Protein 8V1K (pdb70)

Secondary structure (DSSP, 8-state):
-HHHHHHHHHHT--EEEEEEEEEEEETTTTEEEEEEEEEEEETTTEEEEEEEESS-EEEEE-SSEEEEEETTTTEEEEEE----TTT-HHHHTT--SSHHHHHHEEEEEETTTEEEEEESS-SSEEEEEEEE-TTS-EEEEEEEETTTEEEEEEEEEEEES----GGGGS--PPTTPEEEETT--/-HHHHHHHHHHT--EEEEEEEEEEEETTTTEEEEEEEEEEEETTTEEEEEEEESS-EEEEE-SSEEEEEETTTTEEEEEE----TTT-HHHHTT---SHHHHHHEEEEEETTTEEEEEESS-SSEEEEEEEE-TTS-EEEEEEEETTSEEEEEEEEEEEES-EE-GGGGS----TTPEEEE-S--

InterPro domains:
  IPR004564 Outer membrane lipoprotein carrier protein LolA-like [PF03548] (31-191)
  IPR004564 Outer membrane lipoprotein carrier protein LolA-like [PTHR35869] (1-201)
  IPR004564 Outer membrane lipoprotein carrier protein LolA-like [cd16325] (23-183)
  IPR018323 Outer membrane lipoprotein carrier protein LolA, Proteobacteria [MF_00240] (6-201)
  IPR018323 Outer membrane lipoprotein carrier protein LolA, Proteobacteria [TIGR00547] (1-202)
  IPR029046 Lipoprotein localisation LolA/LolB/LppX [SSF89392] (20-200)

Foldseek 3Di:
DQLVVVLVLLLPQQKKKWKKKKWKQQPVVRDTDIWIDMKIDHPQKWIWTFTDPPFTWIWTTLQAKTWTAGPVQLAIEIDGDDCPCVVPVVSVSNDNDCVVQVVFWDWDDDPQAKIKTAGPDDQFWGIKMWHAHPVSHTAWIWTATNSRMIMIMGTDPMDGPDDDDSVVRVDDRDPPGHYHYPPDD/DLLVVVLVLLLPQQKKKWKKKKWKQQVVVRDTDIWIGMKIDHPQWWIWDFTDPPFTWIWFTLQAWTWTAGVVQLAIEIDGDDCCCVVDVVSVSNDNDCVVQVVFWDWDADPQAKIKTAGPDDQFWGIKMWHAHPVSHTAWIWTAGNSRMIMIMGTDPMDGPDDDDSVVRVDDGPDPGHYHYPPDD

Sequence (370 aa):
DATSELIDKIKNIHSMTANFNQKLIDGQTNNNLNSKGNMSLKKPQYFKWITTSPNNQEIVSNGTKLWIYDGDLDQLIIKKVSNDIAQFPYLILLSKNTNNINKLFTVTAQDNNSYILKPKNDQMIDSIKIKFTPNNQLEYLEISTSLNQFTKIEFNNVKTDVDISNTSFDFKAPQNTDIIDETKFDATSELIDKIKNIHSMTANFNQKLIDGQTNNNLNSKGNMSLKKPQYFKWITTSPNNQEIVSNGTKLWIYDGDLDQLIIKKVSNDIAQFPYLILLSKNTNNINKLFTVTAQDNNSYILKPKNDQMIDSIKIKFTPNNNQLEYLLEISTSLNQFTKIEFNNVKTDVDISNTSFDFKAPQNTDIIDETKF

Organism: Francisella tularensis subsp. tularensis (strain SCHU S4 / Schu 4) (NCBI:txid177416)

B-factor: mean 38.44, std 12.24, range [15.33, 97.32]

Radius of gyration: 24.54 Å; Cα contacts (8 Å, |Δi|>4): 869; chains: 2; bounding box: 66×58×64 Å

Structure (mmCIF, N/CA/C/O backbone):
data_8V1K
#
_entry.id   8V1K
#
_cell.length_a   83.809
_cell.length_b   84.550
_cell.length_c   102.469
_cell.angle_alpha   90.00
_cell.angle_beta   90.00
_cell.angle_gamma   90.00
#
_symmetry.space_group_name_H-M   'C 2 2 21'
#
loop_
_entity.id
_entity.type
_entity.pdbx_description
1 polymer 'Outer-membrane lipoprotein carrier protein'
2 non-polymer (4S)-2-METHYL-2,4-PENTANEDIOL
3 water water
#
loop_
_atom_site.group_PDB
_atom_site.id
_atom_site.type_symbol
_atom_site.label_atom_id
_atom_site.label_alt_id
_atom_site.label_comp_id
_atom_site.label_asym_id
_atom_site.label_entity_id
_atom_site.label_seq_id
_atom_site.pdbx_PDB_ins_code
_atom_site.Cartn_x
_atom_site.Cartn_y
_atom_site.Cartn_z
_atom_site.occupancy
_atom_site.B_iso_or_equiv
_atom_site.auth_seq_id
_atom_site.auth_comp_id
_atom_site.auth_asym_id
_atom_site.auth_atom_id
_atom_site.pdbx_PDB_model_num
ATOM 1 N N . ASP A 1 24 ? 3.553 19.767 20.269 1.00 63.89 24 ASP A N 1
ATOM 2 C CA . ASP A 1 24 ? 4.108 21.090 20.020 1.00 59.12 24 ASP A CA 1
ATOM 3 C C . ASP A 1 24 ? 4.428 21.298 18.546 1.00 51.29 24 ASP A C 1
ATOM 4 O O . ASP A 1 24 ? 3.691 21.977 17.830 1.00 42.93 24 ASP A O 1
ATOM 9 N N . ALA A 1 25 ? 5.531 20.697 18.094 1.00 43.95 25 ALA A N 1
ATOM 10 C CA . ALA A 1 25 ? 5.916 20.826 16.692 1.00 38.01 25 ALA A CA 1
ATOM 11 C C . ALA A 1 25 ? 4.858 20.244 15.765 1.00 39.25 25 ALA A C 1
ATOM 12 O O . ALA A 1 25 ? 4.597 20.794 14.689 1.00 37.40 25 ALA A O 1
ATOM 14 N N . THR A 1 26 ? 4.246 19.122 16.152 1.00 34.46 26 THR A N 1
ATOM 15 C CA . THR A 1 26 ? 3.201 18.547 15.314 1.00 36.04 26 THR A CA 1
ATOM 16 C C . THR A 1 26 ? 2.024 19.506 15.175 1.00 35.72 26 THR A C 1
ATOM 17 O O . THR A 1 26 ? 1.450 19.649 14.088 1.00 36.79 26 THR A O 1
ATOM 21 N N . SER A 1 27 ? 1.643 20.159 16.273 1.00 36.17 27 SER A N 1
ATOM 22 C CA . SER A 1 27 ? 0.524 21.092 16.233 1.00 42.19 27 SER A CA 1
ATOM 23 C C . SER A 1 27 ? 0.816 22.269 15.311 1.00 37.68 27 SER A C 1
ATOM 24 O O . SER A 1 27 ? -0.045 22.665 14.516 1.00 41.67 27 SER A O 1
ATOM 27 N N . GLU A 1 28 ? 2.026 22.831 15.381 1.00 37.13 28 GLU A N 1
ATOM 28 C CA . GLU A 1 28 ? 2.337 23.939 14.482 1.00 40.89 28 GLU A CA 1
ATOM 29 C C . GLU A 1 28 ? 2.264 23.502 13.022 1.00 35.63 28 GLU A C 1
ATOM 30 O O . GLU A 1 28 ? 1.822 24.269 12.156 1.00 32.95 28 GLU A O 1
ATOM 36 N N . LEU A 1 29 ? 2.750 22.294 12.718 1.00 33.48 29 LEU A N 1
ATOM 37 C CA . LEU A 1 29 ? 2.721 21.813 11.342 1.00 32.63 29 LEU A CA 1
ATOM 38 C C . LEU A 1 29 ? 1.294 21.637 10.840 1.00 34.49 29 LEU A C 1
ATOM 39 O O . LEU A 1 29 ? 0.977 22.017 9.709 1.00 34.75 29 LEU A O 1
ATOM 44 N N . ILE A 1 30 ? 0.424 21.040 11.659 1.00 38.18 30 ILE A N 1
ATOM 45 C CA . ILE A 1 30 ? -0.931 20.743 11.207 1.00 33.70 30 ILE A CA 1
ATOM 46 C C . ILE A 1 30 ? -1.754 22.018 11.074 1.00 36.48 30 ILE A C 1
ATOM 47 O O . ILE A 1 30 ? -2.633 22.106 10.209 1.00 36.81 30 ILE A O 1
ATOM 52 N N . ASP A 1 31 ? -1.497 23.022 11.917 1.00 41.83 31 ASP A N 1
ATOM 53 C CA . ASP A 1 31 ? -2.154 24.313 11.736 1.00 38.86 31 ASP A CA 1
ATOM 54 C C . ASP A 1 31 ? -1.863 24.881 10.352 1.00 43.51 31 ASP A C 1
ATOM 55 O O . ASP A 1 31 ? -2.737 25.491 9.725 1.00 45.04 31 ASP A O 1
ATOM 60 N N . LYS A 1 32 ? -0.642 24.684 9.852 1.00 32.52 32 LYS A N 1
ATOM 61 C CA . LYS A 1 32 ? -0.324 25.158 8.510 1.00 39.88 32 LYS A CA 1
ATOM 62 C C . LYS A 1 32 ? -1.008 24.297 7.453 1.00 37.03 32 LYS A C 1
ATOM 63 O O . LYS A 1 32 ? -1.567 24.822 6.483 1.00 40.83 32 LYS A O 1
ATOM 69 N N . ILE A 1 33 ? -0.992 22.974 7.629 1.00 39.32 33 ILE A N 1
ATOM 70 C CA . ILE A 1 33 ? -1.591 22.097 6.627 1.00 33.58 33 ILE A CA 1
ATOM 71 C C . ILE A 1 33 ? -3.106 22.264 6.607 1.00 39.22 33 ILE A C 1
ATOM 72 O O . ILE A 1 33 ? -3.713 22.385 5.535 1.00 36.86 33 ILE A O 1
ATOM 77 N N . LYS A 1 34 ? -3.741 22.321 7.781 1.00 33.87 34 LYS A N 1
ATOM 78 C CA . LYS A 1 34 ? -5.199 22.351 7.796 1.00 34.76 34 LYS A CA 1
ATOM 79 C C . LYS A 1 34 ? -5.734 23.600 7.108 1.00 49.81 34 LYS A C 1
ATOM 80 O O . LYS A 1 34 ? -6.894 23.615 6.681 1.00 47.13 34 LYS A O 1
ATOM 86 N N . ASN A 1 35 ? -4.905 24.634 6.966 1.00 49.16 35 ASN A N 1
ATOM 87 C CA . ASN A 1 35 ? -5.312 25.884 6.343 1.00 49.68 35 ASN A CA 1
ATOM 88 C C . ASN A 1 35 ? -5.124 25.881 4.831 1.00 42.25 35 ASN A C 1
ATOM 89 O O . ASN A 1 35 ? -5.482 26.867 4.178 1.00 45.13 35 ASN A O 1
ATOM 94 N N . ILE A 1 36 ? -4.575 24.809 4.261 1.00 39.67 36 ILE A N 1
ATOM 95 C CA . ILE A 1 36 ? -4.495 24.651 2.803 1.00 41.13 36 ILE A CA 1
ATOM 96 C C . ILE A 1 36 ? -5.728 23.864 2.389 1.00 42.91 36 ILE A C 1
ATOM 97 O O . ILE A 1 36 ? -5.718 22.634 2.326 1.00 43.21 36 ILE A O 1
ATOM 102 N N . HIS A 1 37 ? -6.824 24.580 2.102 1.00 38.83 37 HIS A N 1
ATOM 103 C CA . HIS A 1 37 ? -8.063 23.893 1.750 1.00 39.72 37 HIS A CA 1
ATOM 104 C C . HIS A 1 37 ? -8.025 23.353 0.324 1.00 38.30 37 HIS A C 1
ATOM 105 O O . HIS A 1 37 ? -8.538 22.261 0.055 1.00 33.95 37 HIS A O 1
ATOM 112 N N . SER A 1 38 ? -7.416 24.088 -0.600 1.00 35.68 38 SER A N 1
ATOM 113 C CA . SER A 1 38 ? -7.172 23.556 -1.932 1.00 32.41 38 SER A CA 1
ATOM 114 C C . SER A 1 38 ? -5.959 24.263 -2.505 1.00 32.03 38 SER A C 1
ATOM 115 O O . SER A 1 38 ? -5.627 25.384 -2.112 1.00 31.63 38 SER A O 1
ATOM 118 N N . MET A 1 39 ? -5.322 23.616 -3.472 1.00 23.93 39 MET A N 1
ATOM 119 C CA . MET A 1 39 ? -4.078 24.139 -4.004 1.00 24.00 39 MET A CA 1
ATOM 120 C C . MET A 1 39 ? -3.806 23.539 -5.372 1.00 21.10 39 MET A C 1
ATOM 121 O O . MET A 1 39 ? -4.107 22.369 -5.610 1.00 23.81 39 MET A O 1
ATOM 126 N N . THR A 1 40 ? -3.227 24.346 -6.257 1.00 23.18 40 THR A N 1
ATOM 127 C CA . THR A 1 40 ? -2.579 23.857 -7.464 1.00 21.24 40 THR A CA 1
ATOM 128 C C . THR A 1 40 ? -1.170 24.435 -7.485 1.00 18.47 40 THR A C 1
ATOM 129 O O . THR A 1 40 ? -0.919 25.517 -6.955 1.00 20.50 40 THR A O 1
ATOM 133 N N . ALA A 1 41 ? -0.237 23.694 -8.076 1.00 20.87 41 ALA A N 1
ATOM 134 C CA . ALA A 1 41 ? 1.127 24.192 -8.165 1.00 19.93 41 ALA A CA 1
ATOM 135 C C . ALA A 1 41 ? 1.861 23.434 -9.262 1.00 19.10 41 ALA A C 1
ATOM 136 O O . ALA A 1 41 ? 1.464 22.336 -9.651 1.00 21.48 41 ALA A O 1
ATOM 138 N N . ASN A 1 42 ? 2.923 24.051 -9.766 1.00 21.14 42 ASN A N 1
ATOM 139 C CA . ASN A 1 42 ? 3.917 23.315 -10.533 1.00 22.80 42 ASN A CA 1
ATOM 140 C C . ASN A 1 42 ? 4.948 22.733 -9.578 1.00 22.97 42 ASN A C 1
ATOM 141 O O . ASN A 1 42 ? 5.179 23.263 -8.487 1.00 23.21 42 ASN A O 1
ATOM 146 N N . PHE A 1 43 ? 5.593 21.644 -10.001 1.00 19.18 43 PHE A N 1
ATOM 147 C CA . PHE A 1 43 ? 6.701 21.108 -9.222 1.00 20.24 43 PHE A CA 1
ATOM 148 C C . PHE A 1 43 ? 7.887 20.757 -10.111 1.00 23.92 43 PHE A C 1
ATOM 149 O O . PHE A 1 43 ? 7.737 20.427 -11.289 1.00 23.59 43 PHE A O 1
ATOM 157 N N . ASN A 1 44 ? 9.070 20.836 -9.503 1.00 22.59 44 ASN A N 1
ATOM 158 C CA . ASN A 1 44 ? 10.326 20.325 -10.045 1.00 25.87 44 ASN A CA 1
ATOM 159 C C . ASN A 1 44 ? 10.844 19.293 -9.057 1.00 25.12 44 ASN A C 1
ATOM 160 O O . ASN A 1 44 ? 10.842 19.536 -7.845 1.00 27.22 44 ASN A O 1
ATOM 165 N N . GLN A 1 45 ? 11.247 18.125 -9.555 1.00 26.28 45 GLN A N 1
ATOM 166 C CA . GLN A 1 45 ? 11.701 17.038 -8.700 1.00 24.59 45 GLN A CA 1
ATOM 167 C C . GLN A 1 45 ? 13.121 16.649 -9.097 1.00 25.50 45 GLN A C 1
ATOM 168 O O . GLN A 1 45 ? 13.410 16.503 -10.285 1.00 23.24 45 GLN A O 1
ATOM 174 N N . LYS A 1 46 ? 14.001 16.507 -8.109 1.00 28.13 46 LYS A N 1
ATOM 175 C CA . LYS A 1 46 ? 15.326 15.935 -8.322 1.00 23.60 46 LYS A CA 1
ATOM 176 C C . LYS A 1 46 ? 15.439 14.723 -7.414 1.00 25.94 46 LYS A C 1
ATOM 177 O O . LYS A 1 46 ? 15.139 14.798 -6.217 1.00 25.47 46 LYS A O 1
ATOM 183 N N . LEU A 1 47 ? 15.793 13.590 -7.998 1.00 27.09 47 LEU A N 1
ATOM 184 C CA . LEU A 1 47 ? 15.921 12.340 -7.269 1.00 26.32 47 LEU A CA 1
ATOM 185 C C . LEU A 1 47 ? 17.391 11.960 -7.331 1.00 25.46 47 LEU A C 1
ATOM 186 O O . LEU A 1 47 ? 17.957 11.842 -8.422 1.00 27.25 47 LEU A O 1
ATOM 191 N N . ILE A 1 48 ? 18.012 11.837 -6.162 1.00 27.24 48 ILE A N 1
ATOM 192 C CA . ILE A 1 48 ? 19.420 11.483 -6.041 1.00 33.66 48 ILE A CA 1
ATOM 193 C C . ILE A 1 48 ? 19.464 10.038 -5.567 1.00 30.33 48 ILE A C 1
ATOM 194 O O . ILE A 1 48 ? 19.090 9.738 -4.426 1.00 33.96 48 ILE A O 1
ATOM 199 N N . ASP A 1 49 ? 19.928 9.142 -6.437 1.00 32.97 49 ASP A N 1
ATOM 200 C CA . ASP A 1 49 ? 19.953 7.705 -6.185 1.00 41.52 49 ASP A CA 1
ATOM 201 C C . ASP A 1 49 ? 21.373 7.290 -5.815 1.00 42.19 49 ASP A C 1
ATOM 202 O O . ASP A 1 49 ? 22.268 7.299 -6.665 1.00 41.32 49 ASP A O 1
ATOM 207 N N . GLY A 1 50 ? 21.584 6.970 -4.537 1.00 49.34 50 GLY A N 1
ATOM 208 C CA . GLY A 1 50 ? 22.909 6.607 -4.066 1.00 56.76 50 GLY A CA 1
ATOM 209 C C . GLY A 1 50 ? 23.409 5.260 -4.547 1.00 55.43 50 GLY A C 1
ATOM 210 O O . GLY A 1 50 ? 24.624 5.054 -4.618 1.00 58.20 50 GLY A O 1
ATOM 211 N N . GLN A 1 51 ? 22.507 4.340 -4.887 1.00 59.35 51 GLN A N 1
ATOM 212 C CA . GLN A 1 51 ? 22.925 3.016 -5.328 1.00 58.09 51 GLN A CA 1
ATOM 213 C C . GLN A 1 51 ? 23.364 3.002 -6.784 1.00 53.53 51 GLN A C 1
ATOM 214 O O . GLN A 1 51 ? 24.139 2.125 -7.183 1.00 53.56 51 GLN A O 1
ATOM 220 N N . THR A 1 52 ? 22.896 3.965 -7.572 1.00 47.60 52 THR A N 1
ATOM 221 C CA . THR A 1 52 ? 23.321 4.157 -8.947 1.00 41.74 52 THR A CA 1
ATOM 222 C C . THR A 1 52 ? 24.124 5.434 -9.113 1.00 43.74 52 THR A C 1
ATOM 223 O O . THR A 1 52 ? 24.803 5.598 -10.132 1.00 43.66 52 THR A O 1
ATOM 227 N N . ASN A 1 53 ? 24.051 6.338 -8.134 1.00 45.93 53 ASN A N 1
ATOM 228 C CA . ASN A 1 53 ? 24.674 7.655 -8.212 1.00 43.21 53 ASN A CA 1
ATOM 229 C C . ASN A 1 53 ? 24.126 8.449 -9.387 1.00 42.02 53 ASN A C 1
ATOM 230 O O . ASN A 1 53 ? 24.852 9.220 -10.024 1.00 44.35 53 ASN A O 1
ATOM 235 N N . ASN A 1 54 ? 22.870 8.196 -9.725 1.00 34.29 54 ASN A N 1
ATOM 236 C CA . ASN A 1 54 ? 22.175 8.972 -10.735 1.00 33.83 54 ASN A CA 1
ATOM 237 C C . ASN A 1 54 ? 21.395 10.115 -10.095 1.00 32.62 54 ASN A C 1
ATOM 238 O O . ASN A 1 54 ? 20.780 9.951 -9.038 1.00 31.46 54 ASN A O 1
ATOM 243 N N . ASN A 1 55 ? 21.460 11.277 -10.735 1.00 33.26 55 ASN A N 1
ATOM 244 C CA . ASN A 1 55 ? 20.596 12.413 -10.420 1.00 32.22 55 ASN A CA 1
ATOM 245 C C . ASN A 1 55 ? 19.531 12.481 -11.511 1.00 31.32 55 ASN A C 1
ATOM 246 O O . ASN A 1 55 ? 19.845 12.728 -12.681 1.00 32.70 55 ASN A O 1
ATOM 251 N N . LEU A 1 56 ? 18.277 12.253 -11.127 1.00 29.38 56 LEU A N 1
ATOM 252 C CA . LEU A 1 56 ? 17.154 12.170 -12.055 1.00 28.96 56 LEU A CA 1
ATOM 253 C C . LEU A 1 56 ? 16.211 13.353 -11.869 1.00 29.05 56 LEU A C 1
ATOM 254 O O . LEU A 1 56 ? 15.786 13.645 -10.750 1.00 27.95 56 LEU A O 1
ATOM 259 N N . ASN A 1 57 ? 15.874 14.009 -12.969 1.00 28.10 57 ASN A N 1
ATOM 260 C CA . ASN A 1 57 ? 15.039 15.202 -12.950 1.00 32.26 57 ASN A CA 1
ATOM 261 C C . ASN A 1 57 ? 13.688 14.941 -13.587 1.00 26.69 57 ASN A C 1
ATOM 262 O O . ASN A 1 57 ? 13.583 14.170 -14.545 1.00 31.90 57 ASN A O 1
ATOM 267 N N . SER A 1 58 ? 12.654 15.575 -13.035 1.00 24.85 58 SER A N 1
ATOM 268 C CA . SER A 1 58 ? 11.326 15.534 -13.627 1.00 25.79 58 SER A CA 1
ATOM 269 C C . SER A 1 58 ? 10.574 16.788 -13.206 1.00 27.51 58 SER A C 1
ATOM 270 O O . SER A 1 58 ? 10.980 17.511 -12.291 1.00 24.27 58 SER A O 1
ATOM 273 N N . LYS A 1 59 ? 9.450 17.028 -13.865 1.00 23.07 59 LYS A N 1
ATOM 274 C CA . LYS A 1 59 ? 8.626 18.176 -13.532 1.00 21.81 59 LYS A CA 1
ATOM 275 C C . LYS A 1 59 ? 7.180 17.885 -13.899 1.00 21.27 59 LYS A C 1
ATOM 276 O O . LYS A 1 59 ? 6.876 16.954 -14.648 1.00 25.16 59 LYS A O 1
ATOM 282 N N . GLY A 1 60 ? 6.294 18.710 -13.362 1.00 21.72 60 GLY A N 1
ATOM 283 C CA . GLY A 1 60 ? 4.872 18.497 -13.579 1.00 25.59 60 GLY A CA 1
ATOM 284 C C . GLY A 1 60 ? 4.056 19.467 -12.764 1.00 23.43 60 GLY A C 1
ATOM 285 O O . GLY A 1 60 ? 4.491 20.590 -12.480 1.00 22.42 60 GLY A O 1
ATOM 286 N N . ASN A 1 61 ? 2.863 19.015 -12.378 1.00 20.16 61 ASN A N 1
ATOM 287 C CA . ASN A 1 61 ? 1.911 19.860 -11.676 1.00 21.02 61 ASN A CA 1
ATOM 288 C C . ASN A 1 61 ? 1.106 18.994 -10.721 1.00 21.06 61 ASN A C 1
ATOM 289 O O . ASN A 1 61 ? 1.004 17.774 -10.879 1.00 20.53 61 ASN A O 1
ATOM 294 N N . MET A 1 62 ? 0.556 19.641 -9.702 1.00 21.72 62 MET A N 1
ATOM 295 C CA . MET A 1 62 ? -0.205 18.948 -8.677 1.00 19.08 62 MET A CA 1
ATOM 296 C C . MET A 1 62 ? -1.449 19.757 -8.341 1.00 20.52 62 MET A C 1
ATOM 297 O O . MET A 1 62 ? -1.496 20.976 -8.518 1.00 24.21 62 MET A O 1
ATOM 302 N N . SER A 1 63 ? -2.453 19.046 -7.844 1.00 20.89 63 SER A N 1
ATOM 303 C CA . SER A 1 63 ? -3.699 19.634 -7.375 1.00 23.47 63 SER A CA 1
ATOM 304 C C . SER A 1 63 ? -4.103 18.897 -6.107 1.00 20.19 63 SER A C 1
ATOM 305 O O . SER A 1 63 ? -3.922 17.679 -6.004 1.00 22.94 63 SER A O 1
ATOM 308 N N . LEU A 1 64 ? -4.664 19.640 -5.159 1.00 22.91 64 LEU A N 1
ATOM 309 C CA . LEU A 1 64 ? -5.039 19.124 -3.851 1.00 24.26 64 LEU A CA 1
ATOM 310 C C . LEU A 1 64 ? -6.323 19.795 -3.407 1.00 21.88 64 LEU A C 1
ATOM 311 O O . LEU A 1 64 ? -6.521 20.988 -3.644 1.00 23.96 64 LEU A O 1
ATOM 316 N N . LYS A 1 65 ? -7.191 19.024 -2.758 1.00 22.98 65 LYS A N 1
ATOM 317 C CA . LYS A 1 65 ? -8.437 19.575 -2.245 1.00 26.02 65 LYS A CA 1
ATOM 318 C C . LYS A 1 65 ? -8.847 18.769 -1.023 1.00 25.77 65 LYS A C 1
ATOM 319 O O . LYS A 1 65 ? -8.981 17.547 -1.105 1.00 29.21 65 LYS A O 1
ATOM 325 N N . LYS A 1 66 ? -9.036 19.452 0.102 1.00 29.83 66 LYS A N 1
ATOM 326 C CA . LYS A 1 66 ? -9.518 18.775 1.290 1.00 27.54 66 LYS A CA 1
ATOM 327 C C . LYS A 1 66 ? -10.913 18.206 1.037 1.00 29.41 66 LYS A C 1
ATOM 328 O O . LYS A 1 66 ? -11.705 18.784 0.288 1.00 36.25 66 LYS A O 1
ATOM 334 N N . PRO A 1 67 ? -11.254 17.085 1.669 1.00 31.62 67 PRO A N 1
ATOM 335 C CA . PRO A 1 67 ? -10.410 16.341 2.609 1.00 33.78 67 PRO A CA 1
ATOM 336 C C . PRO A 1 67 ? -9.649 15.166 2.009 1.00 33.35 67 PRO A C 1
ATOM 337 O O . PRO A 1 67 ? -8.913 14.497 2.735 1.00 37.39 67 PRO A O 1
ATOM 341 N N . GLN A 1 68 ? -9.847 14.852 0.720 1.00 30.47 68 GLN A N 1
ATOM 342 C CA . GLN A 1 68 ? -9.372 13.569 0.216 1.00 29.26 68 GLN A CA 1
ATOM 343 C C . GLN A 1 68 ? -8.890 13.545 -1.232 1.00 25.83 68 GLN A C 1
ATOM 344 O O . GLN A 1 68 ? -8.726 12.444 -1.778 1.00 34.34 68 GLN A O 1
ATOM 350 N N . TYR A 1 69 ? -8.666 14.680 -1.877 1.00 26.05 69 TYR A N 1
ATOM 351 C CA . TYR A 1 69 ? -8.424 14.735 -3.312 1.00 23.86 69 TYR A CA 1
ATOM 352 C C . TYR A 1 69 ? -6.979 15.131 -3.570 1.00 26.31 69 TYR A C 1
ATOM 353 O O . TYR A 1 69 ? -6.495 16.117 -3.006 1.00 22.83 69 TYR A O 1
ATOM 362 N N . PHE A 1 70 ? -6.308 14.373 -4.436 1.00 22.54 70 PHE A N 1
ATOM 363 C CA . PHE A 1 70 ? -4.909 14.609 -4.769 1.00 21.86 70 PHE A CA 1
ATOM 364 C C . PHE A 1 70 ? -4.665 14.169 -6.203 1.00 24.31 70 PHE A C 1
ATOM 365 O O . PHE A 1 70 ? -5.226 13.170 -6.662 1.00 25.99 70 PHE A O 1
ATOM 373 N N . LYS A 1 71 ? -3.853 14.948 -6.910 1.00 20.38 71 LYS A N 1
ATOM 374 C CA . LYS A 1 71 ? -3.509 14.674 -8.299 1.00 19.06 71 LYS A CA 1
ATOM 375 C C . LYS A 1 71 ? -2.078 15.132 -8.525 1.00 22.57 71 LYS A C 1
ATOM 376 O O . LYS A 1 71 ? -1.745 16.279 -8.220 1.00 21.53 71 LYS A O 1
ATOM 382 N N . TRP A 1 72 ? -1.248 14.237 -9.060 1.00 21.34 72 TRP A N 1
ATOM 383 C CA . TRP A 1 72 ? 0.172 14.482 -9.301 1.00 20.60 72 TRP A CA 1
ATOM 384 C C . TRP A 1 72 ? 0.467 14.065 -10.733 1.00 21.80 72 TRP A C 1
ATOM 385 O O . TRP A 1 72 ? 0.409 12.874 -11.057 1.00 24.79 72 TRP A O 1
ATOM 396 N N . ILE A 1 73 ? 0.760 15.034 -11.591 1.00 20.23 73 ILE A N 1
ATOM 397 C CA . ILE A 1 73 ? 0.983 14.781 -13.011 1.00 19.73 73 ILE A CA 1
ATOM 398 C C . ILE A 1 73 ? 2.429 15.130 -13.328 1.00 19.87 73 ILE A C 1
ATOM 399 O O . ILE A 1 73 ? 2.848 16.278 -13.148 1.00 21.03 73 ILE A O 1
ATOM 404 N N . THR A 1 74 ? 3.190 14.136 -13.797 1.00 19.24 74 THR A N 1
ATOM 405 C CA . THR A 1 74 ? 4.520 14.362 -14.342 1.00 20.71 74 THR A CA 1
ATOM 406 C C . THR A 1 74 ? 4.390 14.597 -15.843 1.00 26.71 74 THR A C 1
ATOM 407 O O . THR A 1 74 ? 3.777 13.790 -16.549 1.00 26.47 74 THR A O 1
ATOM 411 N N . THR A 1 75 ? 4.949 15.712 -16.323 1.00 25.66 75 THR A N 1
ATOM 412 C CA . THR A 1 75 ? 4.869 16.065 -17.735 1.00 23.25 75 THR A CA 1
ATOM 413 C C . THR A 1 75 ? 6.188 15.934 -18.486 1.00 32.97 75 THR A C 1
ATOM 414 O O . THR A 1 75 ? 6.173 15.874 -19.720 1.00 31.32 75 THR A O 1
ATOM 418 N N . SER A 1 76 ? 7.321 15.898 -17.788 1.00 27.00 76 SER A N 1
ATOM 419 C CA . SER A 1 76 ? 8.618 15.765 -18.435 1.00 27.80 76 SER A CA 1
ATOM 420 C C . SER A 1 76 ? 9.533 15.057 -17.451 1.00 32.81 76 SER A C 1
ATOM 421 O O . SER A 1 76 ? 9.433 15.308 -16.242 1.00 27.72 76 SER A O 1
ATOM 424 N N . PRO A 1 77 ? 10.409 14.159 -17.919 1.00 31.77 77 PRO A N 1
ATOM 425 C CA . PRO A 1 77 ? 10.577 13.687 -19.306 1.00 32.49 77 PRO A CA 1
ATOM 426 C C . PRO A 1 77 ? 9.541 12.620 -19.650 1.00 39.17 77 PRO A C 1
ATOM 427 O O . PRO A 1 77 ? 9.307 12.296 -20.811 1.00 43.49 77 PRO A O 1
ATOM 431 N N . ASN A 1 78 ? 8.935 12.044 -18.618 1.00 36.23 78 ASN A N 1
ATOM 432 C CA . ASN A 1 78 ? 7.932 10.998 -18.743 1.00 40.89 78 ASN A CA 1
ATOM 433 C C . ASN A 1 78 ? 6.532 11.585 -18.584 1.00 38.22 78 ASN A C 1
ATOM 434 O O . ASN A 1 78 ? 6.353 12.719 -18.141 1.00 31.81 78 ASN A O 1
ATOM 439 N N . ASN A 1 79 ? 5.527 10.793 -18.954 1.00 30.13 79 ASN A N 1
ATOM 440 C CA . ASN A 1 79 ? 4.124 11.163 -18.772 1.00 29.79 79 ASN A CA 1
ATOM 441 C C . ASN A 1 79 ? 3.511 10.197 -17.764 1.00 29.29 79 ASN A C 1
ATOM 442 O O . ASN A 1 79 ? 3.346 9.008 -18.055 1.00 35.17 79 ASN A O 1
ATOM 447 N N . GLN A 1 80 ? 3.168 10.707 -16.579 1.00 28.54 80 GLN A N 1
ATOM 448 C CA . GLN A 1 80 ? 2.608 9.882 -15.518 1.00 24.58 80 GLN A CA 1
ATOM 449 C C . GLN A 1 80 ? 1.582 10.687 -14.730 1.00 22.54 80 GLN A C 1
ATOM 450 O O . GLN A 1 80 ? 1.644 11.915 -14.671 1.00 26.12 80 GLN A O 1
ATOM 456 N N . GLU A 1 81 ? 0.638 9.976 -14.123 1.00 24.89 81 GLU A N 1
ATOM 457 C CA . GLU A 1 81 ? -0.366 10.613 -13.284 1.00 23.40 81 GLU A CA 1
ATOM 458 C C . GLU A 1 81 ? -0.714 9.698 -12.120 1.00 28.30 81 GLU A C 1
ATOM 459 O O . GLU A 1 81 ? -0.942 8.501 -12.309 1.00 27.25 81 GLU A O 1
ATOM 465 N N . ILE A 1 82 ? -0.720 10.264 -10.916 1.00 22.85 82 ILE A N 1
ATOM 466 C CA . ILE A 1 82 ? -1.244 9.613 -9.720 1.00 18.56 82 ILE A CA 1
ATOM 467 C C . ILE A 1 82 ? -2.437 10.439 -9.269 1.00 25.11 82 ILE A C 1
ATOM 468 O O . ILE A 1 82 ? -2.304 11.651 -9.048 1.00 25.16 82 ILE A O 1
ATOM 473 N N . VAL A 1 83 ? -3.602 9.803 -9.142 1.00 20.37 83 VAL A N 1
ATOM 474 C CA . VAL A 1 83 ? -4.823 10.520 -8.786 1.00 23.38 83 VAL A CA 1
ATOM 475 C C . VAL A 1 83 ? -5.583 9.743 -7.721 1.00 23.75 8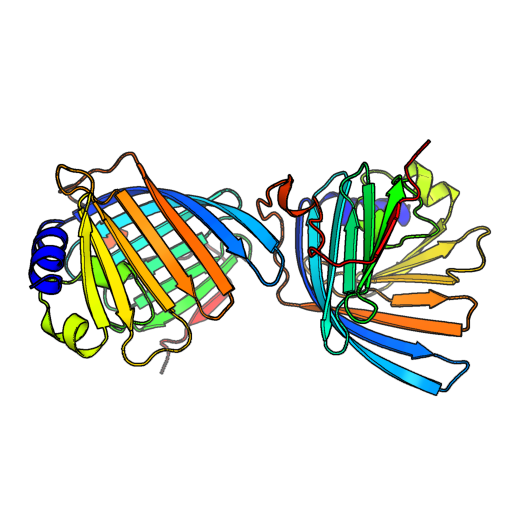3 VAL A C 1
ATOM 476 O O . VAL A 1 83 ? -5.765 8.530 -7.847 1.00 23.59 83 VAL A O 1
ATOM 480 N N . SER A 1 84 ? -6.042 10.442 -6.686 1.00 21.59 84 SER A N 1
ATOM 481 C CA . SER A 1 84 ? -6.781 9.831 -5.592 1.00 22.13 84 SER A CA 1
ATOM 482 C C . SER A 1 84 ? -8.001 10.681 -5.275 1.00 31.92 84 SER A C 1
ATOM 483 O O . SER A 1 84 ? -7.908 11.911 -5.214 1.00 31.06 84 SER A O 1
ATOM 486 N N . ASN A 1 85 ? -9.150 10.026 -5.085 1.00 29.27 85 ASN A N 1
ATOM 487 C CA . ASN A 1 85 ? -10.387 10.736 -4.770 1.00 28.84 85 ASN A CA 1
ATOM 488 C C . ASN A 1 85 ? -11.001 10.274 -3.454 1.00 26.47 85 ASN A C 1
ATOM 489 O O . ASN A 1 85 ? -12.189 10.512 -3.207 1.00 29.69 85 ASN A O 1
ATOM 494 N N . GLY A 1 86 ? -10.222 9.606 -2.608 1.00 26.88 86 GLY A N 1
ATOM 495 C CA . GLY A 1 86 ? -10.719 9.082 -1.365 1.00 30.84 86 GLY A CA 1
ATOM 496 C C . GLY A 1 86 ? -11.263 7.676 -1.455 1.00 34.37 86 GLY A C 1
ATOM 497 O O . GLY A 1 86 ? -11.410 7.013 -0.422 1.00 32.46 86 GLY A O 1
ATOM 498 N N . THR A 1 87 ? -11.569 7.206 -2.659 1.00 33.61 87 THR A N 1
ATOM 499 C CA . THR A 1 87 ? -12.078 5.861 -2.875 1.00 34.76 87 THR A CA 1
ATOM 500 C C . THR A 1 87 ? -11.125 5.034 -3.722 1.00 32.52 87 THR A C 1
ATOM 501 O O . THR A 1 87 ? -10.742 3.928 -3.322 1.00 32.97 87 THR A O 1
ATOM 505 N N . LYS A 1 88 ? -10.738 5.549 -4.885 1.00 28.20 88 LYS A N 1
ATOM 506 C CA . LYS A 1 88 ? -9.809 4.891 -5.789 1.00 29.00 88 LYS A CA 1
ATOM 507 C C . LYS A 1 88 ? -8.491 5.657 -5.836 1.00 25.08 88 LYS A C 1
ATOM 508 O O . LYS A 1 88 ? -8.471 6.888 -5.724 1.00 26.90 88 LYS A O 1
ATOM 514 N N . LEU A 1 89 ? -7.396 4.911 -5.970 1.00 23.33 89 LEU A N 1
ATOM 515 C CA . LEU A 1 89 ? -6.068 5.440 -6.256 1.00 22.90 89 LEU A CA 1
ATOM 516 C C . LEU A 1 89 ? -5.692 4.934 -7.641 1.00 21.47 89 LEU A C 1
ATOM 517 O O . LEU A 1 89 ? -5.562 3.723 -7.852 1.00 23.29 89 LEU A O 1
ATOM 522 N N . TRP A 1 90 ? -5.568 5.851 -8.588 1.00 24.87 90 TRP A N 1
ATOM 523 C CA . TRP A 1 90 ? -5.174 5.529 -9.948 1.00 20.74 90 TRP A CA 1
ATOM 524 C C . TRP A 1 90 ? -3.709 5.867 -10.166 1.00 22.14 90 TRP A C 1
ATOM 525 O O . TRP A 1 90 ? -3.278 6.993 -9.884 1.00 21.04 90 TRP A O 1
ATOM 536 N N . ILE A 1 91 ? -2.941 4.905 -10.677 1.00 26.28 91 ILE A N 1
ATOM 537 C CA . ILE A 1 91 ? -1.519 5.095 -10.962 1.00 22.92 91 ILE A CA 1
ATOM 538 C C . ILE A 1 91 ? -1.331 4.850 -12.453 1.00 27.15 91 ILE A C 1
ATOM 539 O O . ILE A 1 91 ? -1.320 3.697 -12.909 1.00 26.39 91 ILE A O 1
ATOM 544 N N . TYR A 1 92 ? -1.182 5.930 -13.217 1.00 23.62 92 TYR A N 1
ATOM 545 C CA . TYR A 1 92 ? -1.164 5.877 -14.673 1.00 21.48 92 TYR A CA 1
ATOM 546 C C . TYR A 1 92 ? 0.241 6.139 -15.192 1.00 29.96 92 TYR A C 1
ATOM 547 O O . TYR A 1 92 ? 0.848 7.166 -14.870 1.00 26.64 92 TYR A O 1
ATOM 556 N N . ASP A 1 93 ? 0.749 5.216 -16.003 1.00 28.57 93 ASP A N 1
ATOM 557 C CA . ASP A 1 93 ? 2.016 5.386 -16.701 1.00 32.45 93 ASP A CA 1
ATOM 558 C C . ASP A 1 93 ? 1.705 5.612 -18.174 1.00 38.92 93 ASP A C 1
ATOM 559 O O . ASP A 1 93 ? 1.326 4.676 -18.888 1.00 36.64 93 ASP A O 1
ATOM 564 N N . GLY A 1 94 ? 1.861 6.857 -18.626 1.00 39.30 94 GLY A N 1
ATOM 565 C CA . GLY A 1 94 ? 1.549 7.175 -20.007 1.00 40.78 94 GLY A CA 1
ATOM 566 C C . GLY A 1 94 ? 2.515 6.555 -20.994 1.00 48.30 94 GLY A C 1
ATOM 567 O O . GLY A 1 94 ? 2.138 6.250 -22.130 1.00 56.18 94 GLY A O 1
ATOM 568 N N . ASP A 1 95 ? 3.771 6.362 -20.585 1.00 48.65 95 ASP A N 1
ATOM 569 C CA . ASP A 1 95 ? 4.760 5.806 -21.502 1.00 48.62 95 ASP A CA 1
ATOM 570 C C . ASP A 1 95 ? 4.552 4.310 -21.704 1.00 51.67 95 ASP A C 1
ATOM 571 O O . ASP A 1 95 ? 4.851 3.785 -22.783 1.00 57.69 95 ASP A O 1
ATOM 576 N N . LEU A 1 96 ? 4.028 3.616 -20.695 1.00 42.40 96 LEU A N 1
ATOM 577 C CA . LEU A 1 96 ? 3.623 2.224 -20.831 1.00 49.82 96 LEU A CA 1
ATOM 578 C C . LEU A 1 96 ? 2.163 2.045 -21.230 1.00 48.76 96 LEU A C 1
ATOM 579 O O . LEU A 1 96 ? 1.737 0.906 -21.455 1.00 52.81 96 LEU A O 1
ATOM 584 N N . ASP A 1 97 ? 1.380 3.119 -21.286 1.00 46.60 97 ASP A N 1
ATOM 585 C CA . ASP A 1 97 ? -0.054 3.019 -21.540 1.00 44.33 97 ASP A CA 1
ATOM 586 C C . ASP A 1 97 ? -0.692 2.014 -20.582 1.00 37.98 97 ASP A C 1
ATOM 587 O O . ASP A 1 97 ? -1.452 1.126 -20.979 1.00 40.98 97 ASP A O 1
ATOM 592 N N . GLN A 1 98 ? -0.378 2.165 -19.299 1.00 34.71 98 GLN A N 1
ATOM 593 C CA . GLN A 1 98 ? -0.797 1.212 -18.284 1.00 36.51 98 GLN A CA 1
ATOM 594 C C . GLN A 1 98 ? -1.391 1.938 -17.091 1.00 30.41 98 GLN A C 1
ATOM 595 O O . GLN A 1 98 ? -0.866 2.963 -16.646 1.00 27.69 98 GLN A O 1
ATOM 601 N N . LEU A 1 99 ? -2.458 1.362 -16.543 1.00 28.62 99 LEU A N 1
ATOM 602 C CA . LEU A 1 99 ? -3.134 1.916 -15.380 1.00 32.60 99 LEU A CA 1
ATOM 603 C C . LEU A 1 99 ? -3.286 0.846 -14.313 1.00 33.74 99 LEU A C 1
ATOM 604 O O . LEU A 1 99 ? -3.834 -0.228 -14.578 1.00 32.41 99 LEU A O 1
ATOM 609 N N . ILE A 1 100 ? -2.801 1.148 -13.112 1.00 27.91 100 ILE A N 1
ATOM 610 C CA . ILE A 1 100 ? -3.041 0.341 -11.923 1.00 32.96 100 ILE A CA 1
ATOM 611 C C . ILE A 1 100 ? -4.061 1.065 -11.061 1.00 27.22 100 ILE A C 1
ATOM 612 O O . ILE A 1 100 ? -3.901 2.262 -10.773 1.00 23.96 100 ILE A O 1
ATOM 617 N N . ILE A 1 101 ? -5.095 0.346 -10.628 1.00 28.76 101 ILE A N 1
ATOM 618 C CA . ILE A 1 101 ? -6.134 0.894 -9.763 1.00 29.30 101 ILE A CA 1
ATOM 619 C C . ILE A 1 101 ? -6.102 0.181 -8.415 1.00 27.28 101 ILE A C 1
ATOM 620 O O . ILE A 1 101 ? -6.138 -1.056 -8.356 1.00 32.36 101 ILE A O 1
ATOM 625 N N . LYS A 1 102 ? -6.062 0.963 -7.336 1.00 25.82 102 LYS A N 1
ATOM 626 C CA . LYS A 1 102 ? -6.027 0.450 -5.974 1.00 23.68 102 LYS A CA 1
ATOM 627 C C . LYS A 1 102 ? -7.084 1.151 -5.130 1.00 27.08 102 LYS A C 1
ATOM 628 O O . LYS A 1 102 ? -7.647 2.170 -5.535 1.00 25.77 102 LYS A O 1
ATOM 634 N N . LYS A 1 103 ? -7.379 0.568 -3.966 1.00 24.23 103 LYS A N 1
ATOM 635 C CA . LYS A 1 103 ? -8.207 1.233 -2.966 1.00 26.61 103 LYS A CA 1
ATOM 636 C C . LYS A 1 103 ? -7.381 2.215 -2.139 1.00 34.98 103 LYS A C 1
ATOM 637 O O . LYS A 1 103 ? -6.179 2.028 -1.930 1.00 27.82 103 LYS A O 1
ATOM 643 N N . VAL A 1 104 ? -8.044 3.264 -1.655 1.00 29.76 104 VAL A N 1
ATOM 644 C CA . VAL A 1 104 ? -7.383 4.330 -0.914 1.00 27.71 104 VAL A CA 1
ATOM 645 C C . VAL A 1 104 ? -7.396 3.998 0.570 1.00 33.11 104 VAL A C 1
ATOM 646 O O . VAL A 1 104 ? -8.456 3.722 1.144 1.00 36.42 104 VAL A O 1
ATOM 650 N N . SER A 1 105 ? -6.219 4.025 1.195 1.00 27.48 105 SER A N 1
ATOM 651 C CA . SER A 1 105 ? -6.082 4.013 2.643 1.00 27.48 105 SER A CA 1
ATOM 652 C C . SER A 1 105 ? -5.370 5.292 3.065 1.00 28.81 105 SER A C 1
ATOM 653 O O . SER A 1 105 ? -4.570 5.847 2.304 1.00 27.30 105 SER A O 1
ATOM 656 N N . ASN A 1 106 ? -5.669 5.769 4.277 1.00 30.07 106 ASN A N 1
ATOM 657 C CA . ASN A 1 106 ? -5.019 6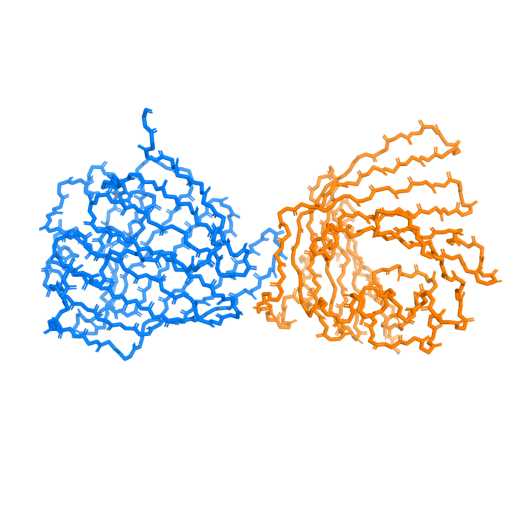.963 4.824 1.00 26.74 106 ASN A CA 1
ATOM 658 C C . ASN A 1 106 ? -3.626 6.613 5.350 1.00 28.01 106 ASN A C 1
ATOM 659 O O . ASN A 1 106 ? -3.305 6.772 6.527 1.00 31.06 106 ASN A O 1
ATOM 664 N N . ASP A 1 107 ? -2.785 6.139 4.430 1.00 30.76 107 ASP A N 1
ATOM 665 C CA . ASP A 1 107 ? -1.493 5.536 4.757 1.00 31.07 107 ASP A CA 1
ATOM 666 C C . ASP A 1 107 ? -0.426 6.625 4.658 1.00 32.67 107 ASP A C 1
ATOM 667 O O . ASP A 1 107 ? 0.346 6.698 3.703 1.00 28.60 107 ASP A O 1
ATOM 672 N N . ILE A 1 108 ? -0.389 7.481 5.686 1.00 29.35 108 ILE A N 1
ATOM 673 C CA . ILE A 1 108 ? 0.506 8.630 5.667 1.00 34.76 108 ILE A CA 1
ATOM 674 C C . ILE A 1 108 ? 1.964 8.211 5.789 1.00 39.84 108 ILE A C 1
ATOM 675 O O . ILE A 1 108 ? 2.863 8.984 5.434 1.00 44.79 108 ILE A O 1
ATOM 680 N N . ALA A 1 109 ? 2.227 7.008 6.302 1.00 36.01 109 ALA A N 1
ATOM 681 C CA . ALA A 1 109 ? 3.600 6.521 6.357 1.00 41.63 109 ALA A CA 1
ATOM 682 C C . ALA A 1 109 ? 4.137 6.207 4.966 1.00 39.96 109 ALA A C 1
ATOM 683 O O . ALA A 1 109 ? 5.339 6.359 4.721 1.00 45.91 109 ALA A O 1
ATOM 685 N N . GLN A 1 110 ? 3.273 5.769 4.048 1.00 41.49 110 GLN A N 1
ATOM 686 C CA . GLN A 1 110 ? 3.702 5.389 2.706 1.00 38.21 110 GLN A CA 1
ATOM 687 C C . GLN A 1 110 ? 3.563 6.513 1.686 1.00 37.26 110 GLN A C 1
ATOM 688 O O . GLN A 1 110 ? 4.306 6.529 0.697 1.00 42.12 110 GLN A O 1
ATOM 694 N N . PHE A 1 111 ? 2.616 7.428 1.884 1.00 33.34 111 PHE A N 1
ATOM 695 C CA . PHE A 1 111 ? 2.299 8.467 0.901 1.00 37.84 111 PHE A CA 1
ATOM 696 C C . PHE A 1 111 ? 2.443 9.843 1.530 1.00 29.82 111 PHE A C 1
ATOM 697 O O . PHE A 1 111 ? 1.512 10.316 2.208 1.00 30.12 111 PHE A O 1
ATOM 705 N N . PRO A 1 112 ? 3.551 10.552 1.306 1.00 36.03 112 PRO A N 1
ATOM 706 C CA . PRO A 1 112 ? 3.701 11.861 1.966 1.00 35.57 112 PRO A CA 1
ATOM 707 C C . PRO A 1 112 ? 2.561 12.813 1.666 1.00 33.20 112 PRO A C 1
ATOM 708 O O . PRO A 1 112 ? 2.182 13.603 2.539 1.00 34.46 112 PRO A O 1
ATOM 712 N N . TYR A 1 113 ? 2.002 12.768 0.451 1.00 36.35 113 TYR A N 1
ATOM 713 C CA . TYR A 1 113 ? 0.959 13.723 0.094 1.00 37.22 113 TYR A CA 1
ATOM 714 C C . TYR A 1 113 ? -0.273 13.580 0.982 1.00 41.67 113 TYR A C 1
ATOM 715 O O . TYR A 1 113 ? -1.031 14.544 1.122 1.00 35.07 113 TYR A O 1
ATOM 724 N N . LEU A 1 114 ? -0.492 12.413 1.597 1.00 30.89 114 LEU A N 1
ATOM 725 C CA . LEU A 1 114 ? -1.609 12.292 2.525 1.00 34.32 114 LEU A CA 1
ATOM 726 C C . LEU A 1 114 ? -1.367 13.100 3.793 1.00 27.15 114 LEU A C 1
ATOM 727 O O . LEU A 1 114 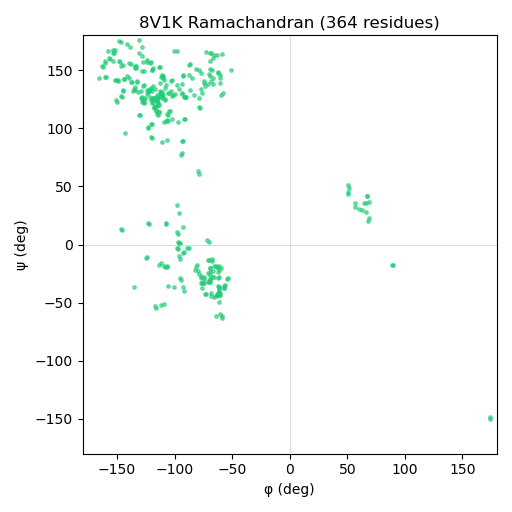? -2.330 13.491 4.462 1.00 30.15 114 LEU A O 1
ATOM 732 N N . ILE A 1 115 ? -0.106 13.378 4.128 1.00 28.69 115 ILE A N 1
ATOM 733 C CA . ILE A 1 115 ? 0.173 14.291 5.230 1.00 25.04 115 ILE A CA 1
ATOM 734 C C . ILE A 1 115 ? -0.397 15.674 4.914 1.00 22.51 115 ILE A C 1
ATOM 735 O O . ILE A 1 115 ? -0.924 16.362 5.795 1.00 26.89 115 ILE A O 1
ATOM 740 N N . LEU A 1 116 ? -0.327 16.083 3.642 1.00 23.84 116 LEU A N 1
ATOM 741 C CA . LEU A 1 116 ? -0.828 17.387 3.221 1.00 29.53 116 LEU A CA 1
ATOM 742 C C . LEU A 1 116 ? -2.349 17.483 3.242 1.00 30.85 116 LEU A C 1
ATOM 743 O O . LEU A 1 116 ? -2.881 18.590 3.113 1.00 34.73 116 LEU A O 1
ATOM 748 N N . LEU A 1 117 ? -3.056 16.366 3.359 1.00 24.94 117 LEU A N 1
ATOM 749 C CA . LEU A 1 117 ? -4.506 16.378 3.500 1.00 30.15 117 LEU A CA 1
ATOM 750 C C . LEU A 1 117 ? -4.947 16.299 4.956 1.00 37.36 117 LEU A C 1
ATOM 751 O O . LEU A 1 117 ? -6.151 16.309 5.225 1.00 38.16 117 LEU A O 1
ATOM 756 N N . SER A 1 118 ? -4.003 16.233 5.894 1.00 36.02 118 SER A N 1
ATOM 757 C CA . SER A 1 118 ? -4.332 16.012 7.296 1.00 37.27 118 SER A CA 1
ATOM 758 C C . SER A 1 118 ? -5.031 17.225 7.902 1.00 38.11 118 SER A C 1
ATOM 759 O O . SER A 1 118 ? -4.809 18.370 7.497 1.00 40.51 118 SER A O 1
ATOM 762 N N . LYS A 1 119 ? -5.882 16.956 8.897 1.00 42.07 119 LYS A N 1
ATOM 763 C CA . LYS A 1 119 ? -6.581 17.998 9.634 1.00 42.97 119 LYS A CA 1
ATOM 764 C C . LYS A 1 119 ? -6.357 17.959 11.142 1.00 50.76 119 LYS A C 1
ATOM 765 O O . LYS A 1 119 ? -6.736 18.918 11.824 1.00 52.99 119 LYS A O 1
ATOM 771 N N . ASN A 1 120 ? -5.760 16.896 11.682 1.00 44.78 120 ASN A N 1
ATOM 772 C CA . ASN A 1 120 ? -5.461 16.815 13.107 1.00 50.23 120 ASN A CA 1
ATOM 773 C C . ASN A 1 120 ? -4.172 16.025 13.301 1.00 46.68 120 ASN A C 1
ATOM 774 O O . ASN A 1 120 ? -3.614 15.469 12.353 1.00 43.53 120 ASN A O 1
ATOM 779 N N . THR A 1 121 ? -3.701 15.974 14.548 1.00 41.84 121 THR A N 1
ATOM 780 C CA . THR A 1 121 ? -2.388 15.413 14.848 1.00 45.06 121 THR A CA 1
ATOM 781 C C . THR A 1 121 ? -2.430 13.956 15.300 1.00 41.43 121 THR A C 1
ATOM 782 O O . THR A 1 121 ? -1.376 13.386 15.600 1.00 36.57 121 THR A O 1
ATOM 786 N N . ASN A 1 122 ? -3.610 13.338 15.337 1.00 39.38 122 ASN A N 1
ATOM 787 C CA . ASN A 1 122 ? -3.776 12.063 16.029 1.00 44.29 122 ASN A CA 1
ATOM 788 C C . ASN A 1 122 ? -2.890 10.973 15.428 1.00 44.35 122 ASN A C 1
ATOM 789 O O . ASN A 1 122 ? -2.049 10.388 16.121 1.00 44.71 122 ASN A O 1
ATOM 794 N N . ASN A 1 123 ? -3.070 10.675 14.139 1.00 37.26 123 ASN A N 1
ATOM 795 C CA . ASN A 1 123 ? -2.315 9.579 13.539 1.00 40.35 123 ASN A CA 1
ATOM 796 C C . ASN A 1 123 ? -0.860 9.961 13.296 1.00 36.17 123 ASN A C 1
ATOM 797 O O . ASN A 1 123 ? 0.029 9.105 13.390 1.00 34.63 123 ASN A O 1
ATOM 802 N N . ILE A 1 124 ? -0.588 11.228 12.983 1.00 33.26 124 ILE A N 1
ATOM 803 C CA . ILE A 1 124 ? 0.793 11.628 12.729 1.00 32.17 124 ILE A CA 1
ATOM 804 C C . ILE A 1 124 ? 1.646 11.402 13.973 1.00 29.84 124 ILE A C 1
ATOM 805 O O . ILE A 1 124 ? 2.770 10.895 13.887 1.00 30.08 124 ILE A O 1
ATOM 810 N N . ASN A 1 125 ? 1.127 11.771 15.145 1.00 31.20 125 ASN A N 1
ATOM 811 C CA . ASN A 1 125 ? 1.885 11.599 16.379 1.00 33.73 125 ASN A CA 1
ATOM 812 C C . ASN A 1 125 ? 2.090 10.129 16.731 1.00 36.54 125 ASN A C 1
ATOM 813 O O . ASN A 1 125 ? 3.068 9.787 17.407 1.00 35.33 125 ASN A O 1
ATOM 818 N N . LYS A 1 126 ? 1.180 9.251 16.306 1.00 33.42 126 LYS A N 1
ATOM 819 C CA . LYS A 1 126 ? 1.345 7.835 16.611 1.00 34.83 126 LYS A CA 1
ATOM 820 C C . LYS A 1 126 ? 2.390 7.183 15.713 1.00 34.16 126 LYS A C 1
ATOM 821 O O . LYS A 1 126 ? 3.054 6.229 16.133 1.00 36.77 126 LYS A O 1
ATOM 827 N N . LEU A 1 127 ? 2.581 7.715 14.506 1.00 29.10 127 LEU A N 1
ATOM 828 C CA . LEU A 1 127 ? 3.450 7.110 13.507 1.00 36.21 127 LEU A CA 1
ATOM 829 C C . LEU A 1 127 ? 4.760 7.847 13.298 1.00 34.79 127 LEU A C 1
ATOM 830 O O . LEU A 1 127 ? 5.694 7.262 12.741 1.00 32.78 127 LEU A O 1
ATOM 835 N N . PHE A 1 128 ? 4.850 9.107 13.708 1.00 31.07 128 PHE A N 1
ATOM 836 C CA . PHE A 1 128 ? 6.040 9.906 13.469 1.00 32.26 128 PHE A CA 1
ATOM 837 C C . PHE A 1 128 ? 6.452 10.643 14.736 1.00 35.48 128 PHE A C 1
ATOM 838 O O . PHE A 1 128 ? 5.611 11.003 15.565 1.00 31.00 128 PHE A O 1
ATOM 846 N N . THR A 1 129 ? 7.749 10.913 14.851 1.00 32.11 129 THR A N 1
ATOM 847 C CA . THR A 1 129 ? 8.263 11.955 15.730 1.00 28.95 129 THR A CA 1
ATOM 848 C C . THR A 1 129 ? 8.462 13.190 14.859 1.00 33.58 129 THR A C 1
ATOM 849 O O . THR A 1 129 ? 8.984 13.083 13.746 1.00 33.14 129 THR A O 1
ATOM 853 N N . VAL A 1 130 ? 8.020 14.351 15.336 1.00 29.59 130 VAL A N 1
ATOM 854 C CA . VAL A 1 130 ? 8.041 15.568 14.532 1.00 30.28 130 VAL A CA 1
ATOM 855 C C . VAL A 1 130 ? 8.844 16.625 15.274 1.00 34.38 130 VAL A C 1
ATOM 856 O O . VAL A 1 130 ? 8.621 16.857 16.468 1.00 32.70 130 VAL A O 1
ATOM 860 N N . THR A 1 131 ? 9.771 17.265 14.564 1.00 31.24 131 THR A N 1
ATOM 861 C CA . THR A 1 131 ? 10.626 18.299 15.123 1.00 35.67 131 THR A CA 1
ATOM 862 C C . THR A 1 131 ? 10.521 19.545 14.255 1.00 36.50 131 THR A C 1
ATOM 863 O O . THR A 1 131 ? 10.469 19.455 13.024 1.00 33.35 131 THR A O 1
ATOM 867 N N . ALA A 1 132 ? 10.430 20.701 14.903 1.00 36.27 132 ALA A N 1
ATOM 868 C CA . ALA A 1 132 ? 10.413 21.976 14.203 1.00 34.01 132 ALA A CA 1
ATOM 869 C C . ALA A 1 132 ? 11.820 22.550 14.089 1.00 39.90 132 ALA A C 1
ATOM 870 O O . ALA A 1 132 ? 12.656 22.386 14.983 1.00 44.86 132 ALA A O 1
ATOM 872 N N . GLN A 1 133 ? 12.081 23.219 12.969 1.00 43.00 133 GLN A N 1
ATOM 873 C CA . GLN A 1 133 ? 13.352 23.905 12.772 1.00 55.16 133 GLN A CA 1
ATOM 874 C C . GLN A 1 133 ? 13.137 25.335 12.294 1.00 55.08 133 GLN A C 1
ATOM 875 O O . GLN A 1 133 ? 12.014 25.782 12.037 1.00 47.39 133 GLN A O 1
ATOM 881 N N . ASP A 1 134 ? 14.256 26.046 12.181 1.00 60.11 134 ASP A N 1
ATOM 882 C CA . ASP A 1 134 ? 14.275 27.412 11.695 1.00 64.92 134 ASP A CA 1
ATOM 883 C C . ASP A 1 134 ? 13.878 27.458 10.224 1.00 59.01 134 ASP A C 1
ATOM 884 O O . ASP A 1 134 ? 13.931 26.459 9.501 1.00 60.52 134 ASP A O 1
ATOM 889 N N . ASN A 1 135 ? 13.469 28.646 9.792 1.00 59.04 135 ASN A N 1
ATOM 890 C CA . ASN A 1 135 ? 13.022 28.882 8.424 1.00 56.23 135 ASN A CA 1
ATOM 891 C C . ASN A 1 135 ? 11.774 28.070 8.097 1.00 47.75 135 ASN A C 1
ATOM 892 O O . ASN A 1 135 ? 11.534 27.721 6.941 1.00 47.16 135 ASN A O 1
ATOM 897 N N . ASN A 1 136 ? 10.948 27.797 9.108 1.00 42.72 136 ASN A N 1
ATOM 898 C CA . ASN A 1 136 ? 9.596 27.287 8.888 1.00 45.25 136 ASN A CA 1
ATOM 899 C C . ASN A 1 136 ? 9.600 25.876 8.301 1.00 36.30 136 ASN A C 1
ATOM 900 O O . ASN A 1 136 ? 8.796 25.559 7.422 1.00 34.35 136 ASN A O 1
ATOM 905 N N . SER A 1 137 ? 10.479 25.011 8.801 1.00 34.58 137 SER A N 1
ATOM 906 C CA . SER A 1 137 ? 10.545 23.641 8.310 1.00 30.36 137 SER A CA 1
ATOM 907 C C . SER A 1 137 ? 10.281 22.657 9.443 1.00 30.53 137 SER A C 1
ATOM 908 O O . SER A 1 137 ? 10.463 22.969 10.624 1.00 36.06 137 SER A O 1
ATOM 911 N N . TYR A 1 138 ? 9.844 21.456 9.056 1.00 34.76 138 TYR A N 1
ATOM 912 C CA . TYR A 1 138 ? 9.497 20.388 9.984 1.00 30.73 138 TYR A CA 1
ATOM 913 C C . TYR A 1 138 ? 10.046 19.072 9.466 1.00 33.85 138 TYR A C 1
ATOM 914 O O . TYR A 1 138 ? 9.983 18.793 8.265 1.00 30.09 138 TYR A O 1
ATOM 923 N N . ILE A 1 139 ? 10.566 18.261 10.380 1.00 34.17 139 ILE A N 1
ATOM 924 C CA . ILE A 1 139 ? 11.111 16.951 10.057 1.00 33.67 139 ILE A CA 1
ATOM 925 C C . ILE A 1 139 ? 10.230 15.905 10.718 1.00 35.65 139 ILE A C 1
ATOM 926 O O . ILE A 1 139 ? 9.993 15.958 11.931 1.00 35.00 139 ILE A O 1
ATOM 931 N N . LEU A 1 140 ? 9.746 14.964 9.921 1.00 30.17 140 LEU A N 1
ATOM 932 C CA . LEU A 1 140 ? 8.966 13.842 10.411 1.00 34.08 140 LEU A CA 1
ATOM 933 C C . LEU A 1 140 ? 9.804 12.584 10.256 1.00 29.82 140 LEU A C 1
ATOM 934 O O . LEU A 1 140 ? 10.298 12.297 9.161 1.00 31.19 140 LEU A O 1
ATOM 939 N N . LYS A 1 141 ? 9.976 11.844 11.344 1.00 30.10 141 LYS A N 1
ATOM 940 C CA . LYS A 1 141 ? 10.713 10.590 11.290 1.00 40.61 141 LYS A CA 1
ATOM 941 C C . LYS A 1 141 ? 9.781 9.474 11.732 1.00 33.62 141 LYS A C 1
ATOM 942 O O . LYS A 1 141 ? 9.233 9.537 12.847 1.00 32.47 141 LYS A O 1
ATOM 948 N N . PRO A 1 142 ? 9.546 8.458 10.900 1.00 33.05 142 PRO A N 1
ATOM 949 C CA . PRO A 1 142 ? 8.663 7.367 11.325 1.00 34.83 142 PRO A CA 1
ATOM 950 C C . PRO A 1 142 ? 9.217 6.685 12.563 1.00 34.51 142 PRO A C 1
ATOM 951 O O . PRO A 1 142 ? 10.430 6.529 12.722 1.00 39.34 142 PRO A O 1
ATOM 955 N N . LYS A 1 143 ? 8.309 6.281 13.446 1.00 33.97 143 LYS A N 1
ATOM 956 C CA . LYS A 1 143 ? 8.709 5.549 14.637 1.00 39.08 143 LYS A CA 1
ATOM 957 C C . LYS A 1 143 ? 9.026 4.103 14.299 1.00 47.54 143 LYS A C 1
ATOM 958 O O . LYS A 1 143 ? 9.899 3.492 14.925 1.00 50.33 143 LYS A O 1
ATOM 964 N N . ASN A 1 144 ? 8.320 3.550 13.318 1.00 36.59 144 ASN A N 1
ATOM 965 C CA . ASN A 1 144 ? 8.524 2.180 12.860 1.00 48.10 144 ASN A CA 1
ATOM 966 C C . ASN A 1 144 ? 8.329 2.168 11.348 1.00 52.23 144 ASN A C 1
ATOM 967 O O . ASN A 1 144 ? 7.199 2.099 10.860 1.00 57.85 144 ASN A O 1
ATOM 972 N N . ASP A 1 145 ? 9.421 2.260 10.610 1.00 50.91 145 ASP A N 1
ATOM 973 C CA . ASP A 1 145 ? 9.313 2.164 9.165 1.00 64.73 145 ASP A CA 1
ATOM 974 C C . ASP A 1 145 ? 10.717 1.938 8.644 1.00 63.15 145 ASP A C 1
ATOM 975 O O . ASP A 1 145 ? 11.674 2.509 9.171 1.00 67.85 145 ASP A O 1
ATOM 980 N N . GLN A 1 146 ? 10.835 1.131 7.598 1.00 67.62 146 GLN A N 1
ATOM 981 C CA . GLN A 1 146 ? 12.126 0.911 6.968 1.00 75.40 146 GLN A CA 1
ATOM 982 C C . GLN A 1 146 ? 12.273 1.736 5.705 1.00 78.42 146 GLN A C 1
ATOM 983 O O . GLN A 1 146 ? 13.361 2.238 5.419 1.00 83.74 146 GLN A O 1
ATOM 985 N N . MET A 1 147 ? 11.188 1.899 4.952 1.00 60.52 147 MET A N 1
ATOM 986 C CA . MET A 1 147 ? 11.266 2.586 3.671 1.00 56.52 147 MET A CA 1
ATOM 987 C C . MET A 1 147 ? 11.663 4.044 3.864 1.00 53.83 147 MET A C 1
ATOM 988 O O . MET A 1 147 ? 12.710 4.487 3.383 1.00 54.21 147 MET A O 1
ATOM 993 N N . ILE A 1 148 ? 10.835 4.801 4.574 1.00 56.89 148 ILE A N 1
ATOM 994 C CA . ILE A 1 148 ? 11.096 6.217 4.813 1.00 49.03 148 ILE A CA 1
ATOM 995 C C . ILE A 1 148 ? 12.041 6.398 5.992 1.00 45.83 148 ILE A C 1
ATOM 996 O O . ILE A 1 148 ? 11.825 5.842 7.077 1.00 50.51 148 ILE A O 1
ATOM 1001 N N . ASP A 1 149 ? 13.100 7.175 5.776 1.00 39.65 149 ASP A N 1
ATOM 1002 C CA . ASP A 1 149 ? 13.968 7.612 6.861 1.00 42.97 149 ASP A CA 1
ATOM 1003 C C . ASP A 1 149 ? 13.545 8.956 7.438 1.00 44.09 149 ASP A C 1
ATOM 1004 O O . ASP A 1 149 ? 13.557 9.136 8.660 1.00 35.42 149 ASP A O 1
ATOM 1009 N N . SER A 1 150 ? 13.137 9.895 6.593 1.00 37.97 150 SER A N 1
ATOM 1010 C CA . SER A 1 150 ? 12.681 11.182 7.089 1.00 36.34 150 SER A CA 1
ATOM 1011 C C . SER A 1 150 ? 11.897 11.876 5.992 1.00 29.89 150 SER A C 1
ATOM 1012 O O . SER A 1 150 ? 12.114 11.635 4.802 1.00 30.74 150 SER A O 1
ATOM 1015 N N . ILE A 1 151 ? 10.993 12.750 6.415 1.00 30.54 151 ILE A N 1
ATOM 1016 C CA . ILE A 1 151 ? 10.265 13.639 5.523 1.00 29.12 151 ILE A CA 1
ATOM 1017 C C . ILE A 1 151 ? 10.473 15.051 6.043 1.00 29.59 151 ILE A C 1
ATOM 1018 O O . ILE A 1 151 ? 10.196 15.330 7.215 1.00 32.60 151 ILE A O 1
ATOM 1023 N N . LYS A 1 152 ? 10.937 15.939 5.180 1.00 26.58 152 LYS A N 1
ATOM 1024 C CA . LYS A 1 152 ? 11.072 17.343 5.527 1.00 29.61 152 LYS A CA 1
ATOM 1025 C C . LYS A 1 152 ? 10.043 18.141 4.745 1.00 25.23 152 LYS A C 1
ATOM 1026 O O . LYS A 1 152 ? 9.948 18.009 3.521 1.00 29.84 152 LYS A O 1
ATOM 1032 N N . ILE A 1 153 ? 9.276 18.958 5.455 1.00 24.65 153 ILE A N 1
ATOM 1033 C CA . ILE A 1 153 ? 8.287 19.837 4.850 1.00 29.27 153 ILE A CA 1
ATOM 1034 C C . ILE A 1 153 ? 8.693 21.262 5.194 1.00 32.60 153 ILE A C 1
ATOM 1035 O O . ILE A 1 153 ? 8.793 21.619 6.375 1.00 30.26 153 ILE A O 1
ATOM 1040 N N . LYS A 1 154 ? 8.900 22.076 4.165 1.00 26.11 154 LYS A N 1
ATOM 1041 C CA . LYS A 1 154 ? 9.357 23.450 4.310 1.00 26.04 154 LYS A CA 1
ATOM 1042 C C . LYS A 1 154 ? 8.284 24.379 3.770 1.00 25.61 154 LYS A C 1
ATOM 1043 O O . LYS A 1 154 ? 7.743 24.142 2.686 1.00 27.04 154 LYS A O 1
ATOM 1049 N N . PHE A 1 155 ? 7.978 25.423 4.531 1.00 29.81 155 PHE A N 1
ATOM 1050 C CA . PHE A 1 155 ? 7.031 26.441 4.116 1.00 32.99 155 PHE A CA 1
ATOM 1051 C C . PHE A 1 155 ? 7.755 27.764 3.908 1.00 36.00 155 PHE A C 1
ATOM 1052 O O . PHE A 1 155 ? 8.761 28.054 4.562 1.00 31.17 155 PHE A O 1
ATOM 1060 N N . THR A 1 156 ? 7.197 28.588 3.031 1.00 34.50 156 THR A N 1
ATOM 1061 C CA . THR A 1 156 ? 7.692 29.939 2.865 1.00 40.25 156 THR A CA 1
ATOM 1062 C C . THR A 1 156 ? 7.364 30.749 4.114 1.00 44.69 156 THR A C 1
ATOM 1063 O O . THR A 1 156 ? 6.528 30.343 4.927 1.00 36.76 156 THR A O 1
ATOM 1067 N N . PRO A 1 157 ? 8.001 31.908 4.283 1.00 45.28 157 PRO A N 1
ATOM 1068 C CA . PRO A 1 157 ? 7.736 32.715 5.486 1.00 51.68 157 PRO A CA 1
ATOM 1069 C C . PRO A 1 157 ? 6.266 33.022 5.671 1.00 47.74 157 PRO A C 1
ATOM 1070 O O . PRO A 1 157 ? 5.809 33.195 6.810 1.00 48.22 157 PRO A O 1
ATOM 1074 N N . ASN A 1 158 ? 5.509 33.110 4.575 1.00 50.51 158 ASN A N 1
ATOM 1075 C CA . ASN A 1 158 ? 4.073 33.349 4.632 1.00 51.31 158 ASN A CA 1
ATOM 1076 C C . ASN A 1 158 ? 3.278 32.043 4.541 1.00 48.92 158 ASN A C 1
ATOM 1077 O O . ASN A 1 158 ? 2.131 32.043 4.082 1.00 41.27 158 ASN A O 1
ATOM 1082 N N . ASN A 1 159 ? 3.882 30.928 4.980 1.00 42.28 159 ASN A N 1
ATOM 1083 C CA . ASN A 1 159 ? 3.215 29.656 5.261 1.00 36.27 159 ASN A CA 1
ATOM 1084 C C . ASN A 1 159 ? 2.687 28.951 4.014 1.00 37.07 159 ASN A C 1
ATOM 1085 O O . ASN A 1 159 ? 1.804 28.096 4.115 1.00 36.77 159 ASN A O 1
ATOM 1090 N N . GLN A 1 160 ? 3.248 29.260 2.851 1.00 36.94 160 GLN A N 1
ATOM 1091 C CA . GLN A 1 160 ? 2.982 28.546 1.609 1.00 39.79 160 GLN A CA 1
ATOM 1092 C C . GLN A 1 160 ? 3.896 27.331 1.522 1.00 34.58 160 GLN A C 1
ATOM 1093 O O . GLN A 1 160 ? 5.043 27.377 1.973 1.00 31.04 160 GLN A O 1
ATOM 1099 N N . LEU A 1 161 ? 3.376 26.232 0.978 1.00 34.01 161 LEU A N 1
ATOM 1100 C CA . LEU A 1 161 ? 4.217 25.059 0.769 1.00 30.54 161 LEU A CA 1
ATOM 1101 C C . LEU A 1 161 ? 5.369 25.427 -0.156 1.00 32.95 161 LEU A C 1
ATOM 1102 O O . LEU A 1 161 ? 5.153 25.980 -1.237 1.00 29.49 161 LEU A O 1
ATOM 1107 N N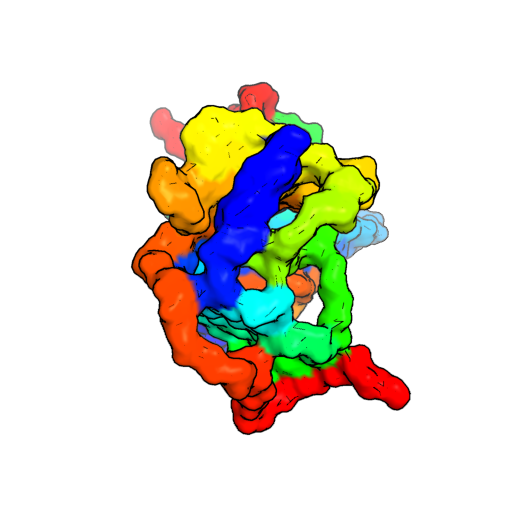 . GLU A 1 162 ? 6.597 25.110 0.258 1.00 32.55 162 GLU A N 1
ATOM 1108 C CA . GLU A 1 162 ? 7.777 25.445 -0.532 1.00 29.31 162 GLU A CA 1
ATOM 1109 C C . GLU A 1 162 ? 8.481 24.221 -1.099 1.00 25.51 162 GLU A C 1
ATOM 1110 O O . GLU A 1 162 ? 8.754 24.164 -2.303 1.00 26.02 162 GLU A O 1
ATOM 1116 N N . TYR A 1 163 ? 8.807 23.239 -0.268 1.00 26.01 163 TYR A N 1
ATOM 1117 C CA . TYR A 1 163 ? 9.376 22.018 -0.818 1.00 26.38 163 TYR A CA 1
ATOM 1118 C C . TYR A 1 163 ? 9.153 20.866 0.147 1.00 23.76 163 TYR A C 1
ATOM 1119 O O . TYR A 1 163 ? 8.853 21.053 1.330 1.00 26.52 163 TYR A O 1
ATOM 1128 N N . LEU A 1 164 ? 9.257 19.668 -0.413 1.00 28.29 164 LEU A N 1
ATOM 1129 C CA . LEU A 1 164 ? 9.250 18.413 0.310 1.00 32.50 164 LEU A CA 1
ATOM 1130 C C . LEU A 1 164 ? 10.577 17.719 0.046 1.00 25.55 164 LEU A C 1
ATOM 1131 O O . LEU A 1 164 ? 11.055 17.698 -1.091 1.00 28.00 164 LEU A O 1
ATOM 1136 N N . GLU A 1 165 ? 11.181 17.163 1.088 1.00 26.47 165 GLU A N 1
ATOM 1137 C CA . GLU A 1 165 ? 12.339 16.292 0.939 1.00 26.75 165 GLU A CA 1
ATOM 1138 C C . GLU A 1 165 ? 12.012 14.957 1.583 1.00 29.49 165 GLU A C 1
ATOM 1139 O O . GLU A 1 165 ? 11.516 14.911 2.713 1.00 29.74 165 GLU A O 1
ATOM 1145 N N . ILE A 1 166 ? 12.279 13.875 0.858 1.00 30.66 166 ILE A N 1
ATOM 1146 C CA . ILE A 1 166 ? 11.967 12.526 1.302 1.00 28.97 166 ILE A CA 1
ATOM 1147 C C . ILE A 1 166 ? 13.259 11.729 1.202 1.00 30.91 166 ILE A C 1
ATOM 1148 O O . ILE A 1 166 ? 13.871 11.674 0.130 1.00 31.13 166 ILE A O 1
ATOM 1153 N N . SER A 1 167 ? 13.687 11.147 2.316 1.00 32.62 167 SER A N 1
ATOM 1154 C CA . SER A 1 167 ? 14.874 10.305 2.362 1.00 35.02 167 SER A CA 1
ATOM 1155 C C . SER A 1 167 ? 14.442 8.877 2.652 1.00 36.72 167 SER A C 1
ATOM 1156 O O . SER A 1 167 ? 13.682 8.640 3.596 1.00 37.08 167 SER A O 1
ATOM 1159 N N . THR A 1 168 ? 14.962 7.923 1.877 1.00 47.33 168 THR A N 1
ATOM 1160 C CA . THR A 1 168 ? 14.509 6.545 1.999 1.00 45.94 168 THR A CA 1
ATOM 1161 C C . THR A 1 168 ? 15.663 5.570 2.191 1.00 50.21 168 THR A C 1
ATOM 1162 O O . THR A 1 168 ? 16.805 5.829 1.802 1.00 51.03 168 THR A O 1
ATOM 1166 N N . SER A 1 169 ? 15.319 4.410 2.768 1.00 50.66 169 SER A N 1
ATOM 1167 C CA . SER A 1 169 ? 16.275 3.329 2.980 1.00 52.44 169 SER A CA 1
ATOM 1168 C C . SER A 1 169 ? 16.752 2.699 1.679 1.00 61.91 169 SER A C 1
ATOM 1169 O O . SER A 1 169 ? 17.719 1.930 1.703 1.00 55.77 169 SER A O 1
ATOM 1172 N N . LEU A 1 170 ? 16.101 2.995 0.551 1.00 55.46 170 LEU A N 1
ATOM 1173 C CA . LEU A 1 170 ? 16.693 2.661 -0.737 1.00 58.92 170 LEU A CA 1
ATOM 1174 C C . LEU A 1 170 ? 17.902 3.534 -1.044 1.00 57.83 170 LEU A C 1
ATOM 1175 O O . LEU A 1 170 ? 18.496 3.405 -2.122 1.00 60.08 170 LEU A O 1
ATOM 1180 N N . ASN A 1 171 ? 18.265 4.420 -0.117 1.00 59.73 171 ASN A N 1
ATOM 1181 C CA . ASN A 1 171 ? 19.382 5.345 -0.275 1.00 59.50 171 ASN A CA 1
ATOM 1182 C C . ASN A 1 171 ? 19.074 6.350 -1.383 1.00 58.54 171 ASN A C 1
ATOM 1183 O O . ASN A 1 171 ? 19.955 6.746 -2.149 1.00 50.94 171 ASN A O 1
ATOM 1188 N N . GLN A 1 172 ? 17.805 6.737 -1.485 1.00 49.39 172 GLN A N 1
ATOM 1189 C CA . GLN A 1 172 ? 17.373 7.750 -2.431 1.00 38.96 172 GLN A CA 1
ATOM 1190 C C . GLN A 1 172 ? 16.979 8.991 -1.640 1.00 41.97 172 GLN A C 1
ATOM 1191 O O . GLN A 1 172 ? 16.495 8.896 -0.504 1.00 34.09 172 GLN A O 1
ATOM 1197 N N . PHE A 1 173 ? 17.246 10.149 -2.225 1.00 31.67 173 PHE A N 1
ATOM 1198 C CA . PHE A 1 173 ? 16.875 11.435 -1.657 1.00 38.38 173 PHE A CA 1
ATOM 1199 C C . PHE A 1 173 ? 16.095 12.180 -2.722 1.00 31.34 173 PHE A C 1
ATOM 1200 O O . PHE A 1 173 ? 16.613 12.424 -3.817 1.00 31.37 173 PHE A O 1
ATOM 1208 N N . THR A 1 174 ? 14.862 12.551 -2.408 1.00 28.01 174 THR A N 1
ATOM 1209 C CA . THR A 1 174 ? 13.992 13.216 -3.360 1.00 27.03 174 THR A CA 1
ATOM 1210 C C . THR A 1 174 ? 13.675 14.606 -2.828 1.00 26.63 174 THR A C 1
ATOM 1211 O O . THR A 1 174 ? 13.217 14.744 -1.691 1.00 26.39 174 THR A O 1
ATOM 1215 N N . LYS A 1 175 ? 13.943 15.627 -3.640 1.00 26.95 175 LYS A N 1
ATOM 1216 C CA . LYS A 1 175 ? 13.571 17.002 -3.324 1.00 28.75 175 LYS A CA 1
ATOM 1217 C C . LYS A 1 175 ? 12.550 17.476 -4.345 1.00 26.03 175 LYS A C 1
ATOM 1218 O O . LYS A 1 175 ? 12.820 17.473 -5.550 1.00 26.44 175 LYS A O 1
ATOM 1224 N N . ILE A 1 176 ? 11.395 17.919 -3.853 1.00 25.16 176 ILE A N 1
ATOM 1225 C CA . ILE A 1 176 ? 10.310 18.412 -4.691 1.00 24.40 176 ILE A CA 1
ATOM 1226 C C . ILE A 1 176 ? 10.084 19.870 -4.313 1.00 24.91 176 ILE A C 1
ATOM 1227 O O . ILE A 1 176 ? 9.721 20.167 -3.170 1.00 26.16 176 ILE A O 1
ATOM 1232 N N . GLU A 1 177 ? 10.299 20.766 -5.269 1.00 25.56 177 GLU A N 1
ATOM 1233 C CA . GLU A 1 177 ? 10.104 22.201 -5.093 1.00 26.46 177 GLU A CA 1
ATOM 1234 C C . GLU A 1 177 ? 8.874 22.663 -5.852 1.00 29.70 177 GLU A C 1
ATOM 1235 O O . GLU A 1 177 ? 8.717 22.338 -7.032 1.00 25.34 177 GLU A O 1
ATOM 1241 N N . PHE A 1 178 ? 8.050 23.475 -5.190 1.00 25.85 178 PHE A N 1
ATOM 1242 C CA . PHE A 1 178 ? 6.803 23.974 -5.745 1.00 30.31 178 PHE A CA 1
ATOM 1243 C C . PHE A 1 178 ? 6.968 25.417 -6.202 1.00 26.86 178 PHE A C 1
ATOM 1244 O O . PHE A 1 178 ? 7.683 26.203 -5.569 1.00 28.49 178 PHE A O 1
ATOM 1252 N N . ASN A 1 179 ? 6.335 25.747 -7.329 1.00 26.63 179 ASN A N 1
ATOM 1253 C CA . ASN A 1 179 ? 6.271 27.116 -7.819 1.00 33.19 179 ASN A CA 1
ATOM 1254 C C . ASN A 1 179 ? 4.866 27.372 -8.351 1.00 27.45 179 ASN A C 1
ATOM 1255 O O . ASN A 1 179 ? 4.061 26.447 -8.510 1.00 25.96 179 ASN A O 1
ATOM 1260 N N . ASN A 1 180 ? 4.573 28.640 -8.645 1.00 29.57 180 ASN A N 1
ATOM 1261 C CA . ASN A 1 180 ? 3.256 29.011 -9.167 1.00 31.73 180 ASN A CA 1
ATOM 1262 C C . ASN A 1 180 ? 2.143 28.441 -8.292 1.00 29.55 180 ASN A C 1
ATOM 1263 O O . ASN A 1 180 ? 1.170 27.867 -8.779 1.00 28.59 180 ASN A O 1
ATOM 1268 N N . VAL A 1 181 ? 2.301 28.580 -6.984 1.00 28.74 181 VAL A N 1
ATOM 1269 C CA . VAL A 1 181 ? 1.349 28.018 -6.033 1.00 27.05 181 VAL A CA 1
ATOM 1270 C C . VAL A 1 181 ? 0.105 28.896 -6.006 1.00 27.91 181 VAL A C 1
ATOM 1271 O O . VAL A 1 181 ? 0.199 30.120 -5.856 1.00 29.75 181 VAL A O 1
ATOM 1275 N N . LYS A 1 182 ? -1.063 28.267 -6.130 1.00 26.91 182 LYS A N 1
ATOM 1276 C CA . LYS A 1 182 ? -2.344 28.955 -6.051 1.00 27.82 182 LYS A CA 1
ATOM 1277 C C . LYS A 1 182 ? -3.219 28.218 -5.050 1.00 27.82 182 LYS A C 1
ATOM 1278 O O . LYS A 1 182 ? -3.350 26.992 -5.127 1.00 26.91 182 LYS A O 1
ATOM 1284 N N . THR A 1 183 ? -3.840 28.954 -4.133 1.00 32.18 183 THR A N 1
ATOM 1285 C CA . THR A 1 183 ? -4.623 28.345 -3.069 1.00 30.39 183 THR A CA 1
ATOM 1286 C C . THR A 1 183 ? -6.064 28.841 -3.136 1.00 34.41 183 THR A C 1
ATOM 1287 O O . THR A 1 183 ? -6.363 29.886 -3.723 1.00 36.86 183 THR A O 1
ATOM 1291 N N . ASP A 1 184 ? -6.962 28.028 -2.582 1.00 42.97 184 ASP A N 1
ATOM 1292 C CA . ASP A 1 184 ? -8.394 28.318 -2.547 1.00 53.99 184 ASP A CA 1
ATOM 1293 C C . ASP A 1 184 ? -8.964 28.542 -3.940 1.00 46.65 184 ASP A C 1
ATOM 1294 O O . ASP A 1 184 ? -9.912 29.306 -4.120 1.00 53.91 184 ASP A O 1
ATOM 1299 N N . VAL A 1 185 ? -8.399 27.852 -4.925 1.00 43.40 185 VAL A N 1
ATOM 1300 C CA . VAL A 1 185 ? -9.098 27.657 -6.180 1.00 30.35 185 VAL A CA 1
ATOM 1301 C C . VAL A 1 185 ? -10.332 26.796 -5.916 1.00 32.50 185 VAL A C 1
ATOM 1302 O O . VAL A 1 185 ? -10.471 26.170 -4.857 1.00 39.65 185 VAL A O 1
ATOM 1306 N N . ASP A 1 186 ? -11.260 26.799 -6.866 1.00 32.35 186 ASP A N 1
ATOM 1307 C CA . ASP A 1 186 ? -12.504 26.032 -6.749 1.00 31.29 186 ASP A CA 1
ATOM 1308 C C . ASP A 1 186 ? -12.439 24.906 -7.775 1.00 32.28 186 ASP A C 1
ATOM 1309 O O . ASP A 1 186 ? -12.900 25.056 -8.907 1.00 29.45 186 ASP A O 1
ATOM 1314 N N . ILE A 1 187 ? -11.873 23.768 -7.369 1.00 30.07 187 ILE A N 1
ATOM 1315 C CA . ILE A 1 187 ? -11.717 22.625 -8.259 1.00 28.24 187 ILE A CA 1
ATOM 1316 C C . ILE A 1 187 ? -12.917 21.702 -8.090 1.00 29.99 187 ILE A C 1
ATOM 1317 O O . ILE A 1 187 ? -13.246 21.301 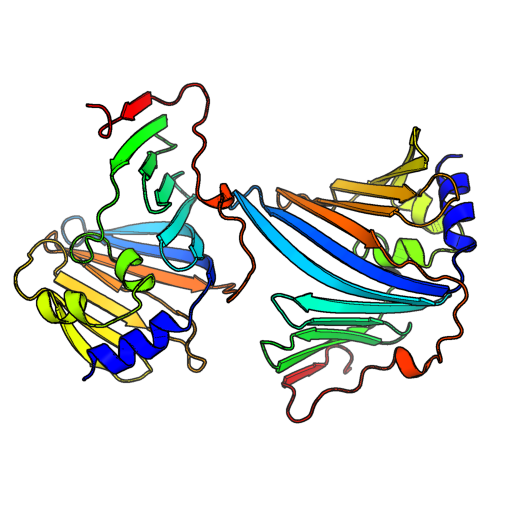-6.966 1.00 31.55 187 ILE A O 1
ATOM 1322 N N . SER A 1 188 ? -13.548 21.329 -9.199 1.00 30.08 188 SER A N 1
ATOM 1323 C CA . SER A 1 188 ? -14.675 20.408 -9.106 1.00 32.13 188 SER A CA 1
ATOM 1324 C C . SER A 1 188 ? -14.183 19.019 -8.713 1.00 35.72 188 SER A C 1
ATOM 1325 O O . SER A 1 188 ? -13.092 18.592 -9.099 1.00 30.73 188 SER A O 1
ATOM 1328 N N . ASN A 1 189 ? -15.010 18.299 -7.953 1.00 32.26 189 ASN A N 1
ATOM 1329 C CA . ASN A 1 189 ? -14.595 16.980 -7.489 1.00 36.16 189 ASN A CA 1
ATOM 1330 C C . ASN A 1 189 ? -14.361 16.022 -8.653 1.00 36.54 189 ASN A C 1
ATOM 1331 O O . ASN A 1 189 ? -13.517 15.125 -8.548 1.00 30.00 189 ASN A O 1
ATOM 1336 N N . THR A 1 190 ? -15.059 16.213 -9.779 1.00 32.02 190 THR A N 1
ATOM 1337 C CA . THR A 1 190 ? -14.861 15.319 -10.918 1.00 38.28 190 THR A CA 1
ATOM 1338 C C . THR A 1 190 ? -13.448 15.419 -11.480 1.00 38.69 190 THR A C 1
ATOM 1339 O O . THR A 1 190 ? -13.005 14.514 -12.200 1.00 31.92 190 THR A O 1
ATOM 1343 N N . SER A 1 191 ? -12.732 16.502 -11.171 1.00 27.92 191 SER A N 1
ATOM 1344 C CA . SER A 1 191 ? -11.347 16.625 -11.600 1.00 29.97 191 SER A CA 1
ATOM 1345 C C . SER A 1 191 ? -10.473 15.511 -11.050 1.00 27.37 191 SER A C 1
ATOM 1346 O O . SER A 1 191 ? -9.385 15.271 -11.585 1.00 26.99 191 SER A O 1
ATOM 1349 N N . PHE A 1 192 ? -10.905 14.846 -9.980 1.00 25.74 192 PHE A N 1
ATOM 1350 C CA . PHE A 1 192 ? -10.114 13.802 -9.348 1.00 21.81 192 PHE A CA 1
ATOM 1351 C C . PHE A 1 192 ? -10.670 12.407 -9.603 1.00 32.11 192 PHE A C 1
ATOM 1352 O O . PHE A 1 192 ? -10.330 11.469 -8.876 1.00 28.50 192 PHE A O 1
ATOM 1360 N N . ASP A 1 193 ? -11.524 12.256 -10.610 1.00 31.76 193 ASP A N 1
ATOM 1361 C CA . ASP A 1 193 ? -11.999 10.952 -11.060 1.00 34.47 193 ASP A CA 1
ATOM 1362 C C . ASP A 1 193 ? -11.284 10.661 -12.374 1.00 30.84 193 ASP A C 1
ATOM 1363 O O . ASP A 1 193 ? -11.622 11.244 -13.408 1.00 35.91 193 ASP A O 1
ATOM 1368 N N . PHE A 1 194 ? -10.314 9.752 -12.340 1.00 28.96 194 PHE A N 1
ATOM 1369 C CA . PHE A 1 194 ? -9.480 9.523 -13.513 1.00 27.26 194 PHE A CA 1
ATOM 1370 C C . PHE A 1 194 ? -10.273 8.822 -14.601 1.00 28.55 194 PHE A C 1
ATOM 1371 O O . PHE A 1 194 ? -11.042 7.896 -14.334 1.00 34.38 194 PHE A O 1
ATOM 1379 N N . LYS A 1 195 ? -10.087 9.267 -15.836 1.00 37.66 195 LYS A N 1
ATOM 1380 C CA . LYS A 1 195 ? -10.703 8.636 -16.995 1.00 38.59 195 LYS A CA 1
ATOM 1381 C C . LYS A 1 195 ? -9.584 8.091 -17.866 1.00 42.05 195 LYS A C 1
ATOM 1382 O O . LYS A 1 195 ? -8.757 8.857 -18.374 1.00 38.92 195 LYS A O 1
ATOM 1388 N N . ALA A 1 196 ? -9.548 6.774 -18.016 1.00 38.32 196 ALA A N 1
ATOM 1389 C CA . ALA A 1 196 ? -8.449 6.147 -18.725 1.00 39.46 196 ALA A CA 1
ATOM 1390 C C . ALA A 1 196 ? -8.476 6.548 -20.199 1.00 37.00 196 ALA A C 1
ATOM 1391 O O . ALA A 1 196 ? -9.550 6.662 -20.794 1.00 44.83 196 ALA A O 1
ATOM 1393 N N . PRO A 1 197 ? -7.310 6.743 -20.810 1.00 39.53 197 PRO A N 1
ATOM 1394 C CA . PRO A 1 197 ? -7.280 6.869 -22.268 1.00 42.43 197 PRO A CA 1
ATOM 1395 C C . PRO A 1 197 ? -7.752 5.592 -22.934 1.00 44.60 197 PRO A C 1
ATOM 1396 O O . PRO A 1 197 ? -7.822 4.516 -22.329 1.00 42.49 197 PRO A O 1
ATOM 1400 N N . GLN A 1 198 ? -8.093 5.734 -24.205 1.00 49.03 198 GLN A N 1
ATOM 1401 C CA . GLN A 1 198 ? -8.523 4.600 -24.997 1.00 56.43 198 GLN A CA 1
ATOM 1402 C C . GLN A 1 198 ? -7.407 3.569 -25.056 1.00 49.41 198 GLN A C 1
ATOM 1403 O O . GLN A 1 198 ? -6.228 3.915 -25.174 1.00 47.90 198 GLN A O 1
ATOM 1409 N N . ASN A 1 199 ? -7.781 2.300 -24.935 1.00 50.43 199 ASN A N 1
ATOM 1410 C CA . ASN A 1 199 ? -6.856 1.187 -25.117 1.00 51.29 199 ASN A CA 1
ATOM 1411 C C . ASN A 1 199 ? -5.764 1.139 -24.049 1.00 46.44 199 ASN A C 1
ATOM 1412 O O . ASN A 1 199 ? -4.679 0.601 -24.285 1.00 46.17 199 ASN A O 1
ATOM 1417 N N . THR A 1 200 ? -6.046 1.653 -22.856 1.00 43.53 200 THR A N 1
ATOM 1418 C CA . THR A 1 200 ? -5.097 1.540 -21.754 1.00 40.01 200 THR A CA 1
ATOM 1419 C C . THR A 1 200 ? -5.082 0.113 -21.207 1.00 44.80 200 THR A C 1
ATOM 1420 O O . THR A 1 200 ? -6.123 -0.543 -21.119 1.00 46.64 200 THR A O 1
ATOM 1424 N N . ASP A 1 201 ? -3.888 -0.375 -20.860 1.00 38.61 201 ASP A N 1
ATOM 1425 C CA . ASP A 1 201 ? -3.743 -1.663 -20.185 1.00 44.59 201 ASP A CA 1
ATOM 1426 C C . ASP A 1 201 ? -4.089 -1.492 -18.710 1.00 42.31 201 ASP A C 1
ATOM 1427 O O . ASP A 1 201 ? -3.407 -0.752 -17.993 1.00 36.02 201 ASP A O 1
ATOM 1432 N N . ILE A 1 202 ? -5.136 -2.177 -18.254 1.00 44.10 202 ILE A N 1
ATOM 1433 C CA . ILE A 1 202 ? -5.687 -1.975 -16.919 1.00 41.97 202 ILE A CA 1
ATOM 1434 C C . ILE A 1 202 ? -5.257 -3.113 -16.006 1.00 38.40 202 ILE A C 1
ATOM 1435 O O . ILE A 1 202 ? -5.370 -4.291 -16.369 1.00 43.49 202 ILE A O 1
ATOM 1440 N N . ILE A 1 203 ? -4.774 -2.764 -14.822 1.00 37.62 203 ILE A N 1
ATOM 1441 C CA . ILE A 1 203 ? -4.559 -3.716 -13.735 1.00 36.80 203 ILE A CA 1
ATOM 1442 C C . ILE A 1 203 ? -5.430 -3.218 -12.588 1.00 41.78 203 ILE A C 1
ATOM 1443 O O . ILE A 1 203 ? -5.011 -2.357 -11.806 1.00 30.00 203 ILE A O 1
ATOM 1448 N N . ASP A 1 204 ? -6.661 -3.724 -12.502 1.00 34.82 204 ASP A N 1
ATOM 1449 C CA . ASP A 1 204 ? -7.610 -3.270 -11.488 1.00 37.26 204 ASP A CA 1
ATOM 1450 C C . ASP A 1 204 ? -7.471 -4.151 -10.252 1.00 38.89 204 ASP A C 1
ATOM 1451 O O . ASP A 1 204 ? -7.906 -5.307 -10.250 1.00 44.47 204 ASP A O 1
ATOM 1456 N N . GLU A 1 205 ? -6.893 -3.588 -9.194 1.00 29.84 205 GLU A N 1
ATOM 1457 C CA . GLU A 1 205 ? -6.652 -4.293 -7.945 1.00 32.16 205 GLU A CA 1
ATOM 1458 C C . GLU A 1 205 ? -7.743 -4.024 -6.922 1.00 33.53 205 GLU A C 1
ATOM 1459 O O . GLU A 1 205 ? -7.610 -4.432 -5.765 1.00 33.15 205 GLU A O 1
ATOM 1465 N N . THR A 1 206 ? -8.833 -3.370 -7.332 1.00 34.40 206 THR A N 1
ATOM 1466 C CA . THR A 1 206 ? -9.989 -3.160 -6.470 1.00 36.90 206 THR A CA 1
ATOM 1467 C C . THR A 1 206 ? -11.071 -4.215 -6.682 1.00 40.68 206 THR A C 1
ATOM 1468 O O . THR A 1 206 ? -12.027 -4.266 -5.898 1.00 44.86 206 THR A O 1
ATOM 1472 N N . LYS A 1 207 ? -10.947 -5.045 -7.719 1.00 41.31 207 LYS A N 1
ATOM 1473 C CA . LYS A 1 207 ? -11.948 -6.071 -7.988 1.00 52.20 207 LYS A CA 1
ATOM 1474 C C . LYS A 1 207 ? -11.919 -7.097 -6.862 1.00 54.02 207 LYS A C 1
ATOM 1475 O O . LYS A 1 20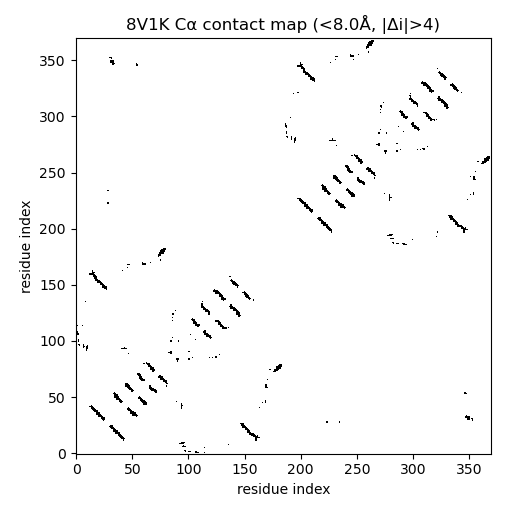7 ? -10.849 -7.487 -6.384 1.00 59.93 207 LYS A O 1
ATOM 1481 N N . PHE A 1 208 ? -13.098 -7.521 -6.425 1.00 70.36 208 PHE A N 1
ATOM 1482 C CA . PHE A 1 208 ? -13.195 -8.508 -5.356 1.00 70.62 208 PHE A CA 1
ATOM 1483 C C . PHE A 1 208 ? -13.911 -9.755 -5.865 1.00 66.75 208 PHE A C 1
ATOM 1484 O O . PHE A 1 208 ? -13.864 -10.067 -7.056 1.00 73.74 208 PHE A O 1
ATOM 1486 N N . ASP B 1 24 ? 21.915 -3.032 -44.166 1.00 66.28 24 ASP B N 1
ATOM 1487 C CA . ASP B 1 24 ? 20.573 -3.606 -44.233 1.00 66.90 24 ASP B CA 1
ATOM 1488 C C . ASP B 1 24 ? 20.114 -4.035 -42.844 1.00 63.36 24 ASP B C 1
ATOM 1489 O O . ASP B 1 24 ? 19.318 -3.344 -42.223 1.00 47.96 24 ASP B O 1
ATOM 1494 N N . ALA B 1 25 ? 20.616 -5.182 -42.373 1.00 57.06 25 ALA B N 1
ATOM 1495 C CA . ALA B 1 25 ? 20.341 -5.614 -41.006 1.00 45.27 25 ALA B CA 1
ATOM 1496 C C . ALA B 1 25 ? 20.910 -4.614 -40.011 1.00 40.30 25 ALA B C 1
ATOM 1497 O O . ALA B 1 25 ? 20.320 -4.366 -38.951 1.00 33.82 25 ALA B O 1
ATOM 1499 N N . THR B 1 26 ? 22.062 -4.030 -40.347 1.00 35.99 26 THR B N 1
ATOM 1500 C CA . THR B 1 26 ? 22.683 -3.015 -39.508 1.00 32.65 26 THR B CA 1
ATOM 1501 C C . THR B 1 26 ? 21.769 -1.810 -39.335 1.00 38.37 26 THR B C 1
ATOM 1502 O O . THR B 1 26 ? 21.660 -1.256 -38.234 1.00 35.32 26 THR B O 1
ATOM 1506 N N . SER B 1 27 ? 21.115 -1.388 -40.415 1.00 35.50 27 SER B N 1
ATOM 1507 C CA . SER B 1 27 ? 20.200 -0.254 -40.329 1.00 40.61 27 SER B CA 1
ATOM 1508 C C . SER B 1 27 ? 19.030 -0.563 -39.405 1.00 40.95 27 SER B C 1
ATOM 1509 O O . SER B 1 27 ? 18.617 0.289 -38.607 1.00 40.98 27 SER B O 1
ATOM 1512 N N . GLU B 1 28 ? 18.475 -1.775 -39.509 1.00 37.94 28 GLU B N 1
ATOM 1513 C CA . GLU B 1 28 ? 17.358 -2.170 -38.656 1.00 38.13 28 GLU B CA 1
ATOM 1514 C C . GLU B 1 28 ? 17.757 -2.121 -37.190 1.00 42.47 28 GLU B C 1
ATOM 1515 O O . GLU B 1 28 ? 16.995 -1.647 -36.337 1.00 38.14 28 GLU B O 1
ATOM 1521 N N . LEU B 1 29 ? 18.957 -2.615 -36.880 1.00 33.39 29 LEU B N 1
ATOM 1522 C CA . LEU B 1 29 ? 19.429 -2.617 -35.502 1.00 30.01 29 LEU B CA 1
ATOM 1523 C C . LEU B 1 29 ? 19.643 -1.199 -34.985 1.00 29.78 29 LEU B C 1
ATOM 1524 O O . LEU B 1 29 ? 19.242 -0.871 -33.863 1.00 33.93 29 LEU B O 1
ATOM 1529 N N . ILE B 1 30 ? 20.287 -0.347 -35.786 1.00 34.71 30 ILE B N 1
ATOM 1530 C CA . ILE B 1 30 ? 20.624 0.992 -35.310 1.00 38.60 30 ILE B CA 1
ATOM 1531 C C . ILE B 1 30 ? 19.368 1.847 -35.174 1.00 36.45 30 ILE B C 1
ATOM 1532 O O . ILE B 1 30 ? 19.303 2.730 -34.310 1.00 41.75 30 ILE B O 1
ATOM 1537 N N . ASP B 1 31 ? 18.362 1.615 -36.018 1.00 34.30 31 ASP B N 1
ATOM 1538 C CA . ASP B 1 31 ? 17.088 2.310 -35.854 1.00 42.12 31 ASP B CA 1
ATOM 1539 C C . ASP B 1 31 ? 16.502 2.058 -34.470 1.00 45.59 31 ASP B C 1
ATOM 1540 O O . ASP B 1 31 ? 15.893 2.952 -33.872 1.00 47.40 31 ASP B O 1
ATOM 1545 N N . LYS B 1 32 ? 16.661 0.839 -33.952 1.00 31.95 32 LYS B N 1
ATOM 1546 C CA . LYS B 1 32 ? 16.196 0.543 -32.600 1.00 35.93 32 LYS B CA 1
ATOM 1547 C C . LYS B 1 32 ? 17.095 1.172 -31.543 1.00 35.96 32 LYS B C 1
ATOM 1548 O O . LYS B 1 32 ? 16.602 1.720 -30.550 1.00 33.70 32 LYS B O 1
ATOM 1554 N N . ILE B 1 33 ? 18.416 1.091 -31.732 1.00 35.15 33 ILE B N 1
ATOM 1555 C CA . ILE B 1 33 ? 19.351 1.628 -30.747 1.00 33.97 33 ILE B CA 1
ATOM 1556 C C . ILE B 1 33 ? 19.282 3.150 -30.706 1.00 39.26 33 ILE B C 1
ATOM 1557 O O . ILE B 1 33 ? 19.319 3.754 -29.628 1.00 35.01 33 ILE B O 1
ATOM 1562 N N . LYS B 1 34 ? 19.197 3.799 -31.868 1.00 35.54 34 LYS B N 1
ATOM 1563 C CA . LYS B 1 34 ? 19.242 5.256 -31.885 1.00 44.92 34 LYS B CA 1
ATOM 1564 C C . LYS B 1 34 ? 18.059 5.867 -31.146 1.00 51.54 34 LYS B C 1
ATOM 1565 O O . LYS B 1 34 ? 18.138 7.027 -30.728 1.00 47.15 34 LYS B O 1
ATOM 1571 N N . ASN B 1 35 ? 16.987 5.101 -30.940 1.00 43.93 35 ASN B N 1
ATOM 1572 C CA . ASN B 1 35 ? 15.780 5.576 -30.273 1.00 42.19 35 ASN B CA 1
ATOM 1573 C C . ASN B 1 35 ? 15.811 5.392 -28.759 1.00 44.55 35 ASN B C 1
ATOM 1574 O O . ASN B 1 35 ? 14.864 5.806 -28.084 1.00 46.86 35 ASN B O 1
ATOM 1579 N N . ILE B 1 36 ? 16.860 4.778 -28.211 1.00 41.60 36 ILE B N 1
ATOM 1580 C CA . ILE B 1 36 ? 17.043 4.677 -26.758 1.00 38.25 36 ILE B CA 1
ATOM 1581 C C . ILE B 1 36 ? 17.898 5.871 -26.375 1.00 39.40 36 ILE B C 1
ATOM 1582 O O . ILE B 1 36 ? 19.125 5.818 -26.373 1.00 39.05 36 ILE B O 1
ATOM 1587 N N . HIS B 1 37 ? 17.246 6.992 -26.067 1.00 35.82 37 HIS B N 1
ATOM 1588 C CA . HIS B 1 37 ? 17.972 8.223 -25.784 1.00 33.50 37 HIS B CA 1
ATOM 1589 C C . HIS B 1 37 ? 18.609 8.218 -24.406 1.00 28.32 37 HIS B C 1
ATOM 1590 O O . HIS B 1 37 ? 19.651 8.850 -24.207 1.00 30.86 37 HIS B O 1
ATOM 1597 N N . SER B 1 38 ? 17.974 7.567 -23.445 1.00 28.71 38 SER B N 1
ATOM 1598 C CA . SER B 1 38 ? 18.569 7.324 -22.142 1.00 28.03 38 SER B CA 1
ATOM 1599 C C . SER B 1 38 ? 17.869 6.108 -21.565 1.00 30.79 38 SER B C 1
ATOM 1600 O O . SER B 1 38 ? 16.764 5.752 -21.984 1.00 33.45 38 SER B O 1
ATOM 1603 N N . MET B 1 39 ? 18.526 5.473 -20.604 1.00 25.25 39 MET B N 1
ATOM 1604 C CA . MET B 1 39 ? 18.019 4.236 -20.037 1.00 25.87 39 MET B CA 1
ATOM 1605 C C . MET B 1 39 ? 18.670 4.023 -18.683 1.00 28.80 39 MET B C 1
ATOM 1606 O O . MET B 1 39 ? 19.831 4.386 -18.474 1.00 29.82 39 MET B O 1
ATOM 1611 N N . THR B 1 40 ? 17.888 3.476 -17.760 1.00 27.01 40 THR B N 1
ATOM 1612 C CA . THR B 1 40 ? 18.418 2.860 -16.556 1.00 25.95 40 THR B CA 1
ATOM 1613 C C . THR B 1 40 ? 17.810 1.469 -16.445 1.00 29.87 40 THR B C 1
ATOM 1614 O O . THR B 1 40 ? 16.678 1.234 -16.878 1.00 31.60 40 THR B O 1
ATOM 1618 N N . ALA B 1 41 ? 18.557 0.547 -15.851 1.00 23.99 41 ALA B N 1
ATOM 1619 C CA . ALA B 1 41 ? 18.041 -0.802 -15.664 1.00 29.39 41 ALA B CA 1
ATOM 1620 C C . ALA B 1 41 ? 18.853 -1.491 -14.581 1.00 29.96 41 ALA B C 1
ATOM 1621 O O . ALA B 1 41 ? 20.001 -1.132 -14.325 1.00 24.69 41 ALA B O 1
ATOM 1623 N N . ASN B 1 42 ? 18.246 -2.492 -13.959 1.00 29.03 42 ASN B N 1
ATOM 1624 C CA . ASN B 1 42 ? 19.022 -3.472 -13.214 1.00 23.90 42 ASN B CA 1
ATOM 1625 C C . ASN B 1 42 ? 19.463 -4.562 -14.179 1.00 27.95 42 ASN B C 1
ATOM 1626 O O . ASN B 1 42 ? 18.849 -4.769 -15.229 1.00 28.97 42 ASN B O 1
ATOM 1631 N N . PHE B 1 43 ? 20.556 -5.250 -13.837 1.00 23.30 43 PHE B N 1
ATOM 1632 C CA . PHE B 1 43 ? 20.977 -6.381 -14.652 1.00 27.48 43 PHE B CA 1
ATOM 1633 C C . PHE B 1 43 ? 21.348 -7.576 -13.781 1.00 25.19 43 PHE B C 1
ATOM 1634 O O . PHE B 1 43 ? 21.700 -7.436 -12.604 1.00 25.11 43 PHE B O 1
ATOM 1642 N N . ASN B 1 44 ? 21.209 -8.761 -14.374 1.00 26.29 44 ASN B N 1
ATOM 1643 C CA . ASN B 1 44 ? 21.733 -10.011 -13.838 1.00 23.95 44 ASN B CA 1
ATOM 1644 C C . ASN B 1 44 ? 22.662 -10.594 -14.883 1.00 27.09 44 ASN B C 1
ATOM 1645 O O . ASN B 1 44 ? 22.281 -10.702 -16.053 1.00 27.30 44 ASN B O 1
ATOM 1650 N N . GLN B 1 45 ? 23.861 -11.004 -14.472 1.00 25.17 45 GLN B N 1
ATOM 1651 C CA . GLN B 1 45 ? 24.851 -11.509 -15.406 1.00 27.25 45 GLN B CA 1
ATOM 1652 C C . GLN B 1 45 ? 25.251 -12.928 -15.023 1.00 27.01 45 GLN B C 1
ATOM 1653 O O . GLN B 1 45 ? 25.497 -13.211 -13.848 1.00 29.21 45 GLN B O 1
ATOM 1659 N N . LYS B 1 46 ? 25.295 -13.813 -16.012 1.00 23.24 46 LYS B N 1
ATOM 1660 C CA . LYS B 1 46 ? 25.873 -15.143 -15.839 1.00 22.64 46 LYS B CA 1
ATOM 1661 C C . LYS B 1 46 ? 27.032 -15.279 -16.810 1.00 33.42 46 LYS B C 1
ATOM 1662 O O . LYS B 1 46 ? 26.856 -15.114 -18.020 1.00 24.36 46 LYS B O 1
ATOM 1668 N N . LEU B 1 47 ? 28.202 -15.612 -16.282 1.00 26.65 47 LEU B N 1
ATOM 1669 C CA . LEU B 1 47 ? 29.412 -15.780 -17.072 1.00 29.69 47 LEU B CA 1
ATOM 1670 C C . LEU B 1 47 ? 29.784 -17.251 -17.007 1.00 28.02 47 LEU B C 1
ATOM 1671 O O . LEU B 1 47 ? 29.987 -17.794 -15.914 1.00 28.06 47 LEU B O 1
ATOM 1676 N N . ILE B 1 48 ? 29.837 -17.900 -18.167 1.00 25.59 48 ILE B N 1
ATOM 1677 C CA . ILE B 1 48 ? 30.203 -19.307 -18.284 1.00 29.99 48 ILE B CA 1
ATOM 1678 C C . ILE B 1 48 ? 31.598 -19.348 -18.882 1.00 36.02 48 ILE B C 1
ATOM 1679 O O . ILE B 1 48 ? 31.796 -18.997 -20.051 1.00 34.73 48 ILE B O 1
ATOM 1684 N N . ASP B 1 49 ? 32.569 -19.788 -18.092 1.00 33.16 49 ASP B N 1
ATOM 1685 C CA . ASP B 1 49 ? 33.961 -19.810 -18.516 1.00 38.98 49 ASP B CA 1
ATOM 1686 C C . ASP B 1 49 ? 34.227 -21.229 -19.002 1.00 37.17 49 ASP B C 1
ATOM 1687 O O . ASP B 1 49 ? 34.367 -22.152 -18.196 1.00 32.79 49 ASP B O 1
ATOM 1692 N N . GLY B 1 50 ? 34.312 -21.396 -20.322 1.00 41.99 50 GLY B N 1
ATOM 1693 C CA . GLY B 1 50 ? 34.447 -22.726 -20.886 1.00 34.14 50 GLY B CA 1
ATOM 1694 C C . GLY B 1 50 ? 35.760 -23.404 -20.563 1.00 37.46 50 GLY B C 1
ATOM 1695 O O . GLY B 1 50 ? 35.845 -24.634 -20.641 1.00 43.12 50 GLY B O 1
ATOM 1696 N N . GLN B 1 51 ? 36.794 -22.632 -20.239 1.00 38.25 51 GLN B N 1
ATOM 1697 C CA . GLN B 1 51 ? 38.094 -23.216 -19.927 1.00 42.94 51 GLN B CA 1
ATOM 1698 C C . GLN B 1 51 ? 38.174 -23.706 -18.485 1.00 35.45 51 GLN B C 1
ATOM 1699 O O . GLN B 1 51 ? 39.015 -24.562 -18.185 1.00 39.33 51 GLN B O 1
ATOM 1705 N N . THR B 1 52 ? 3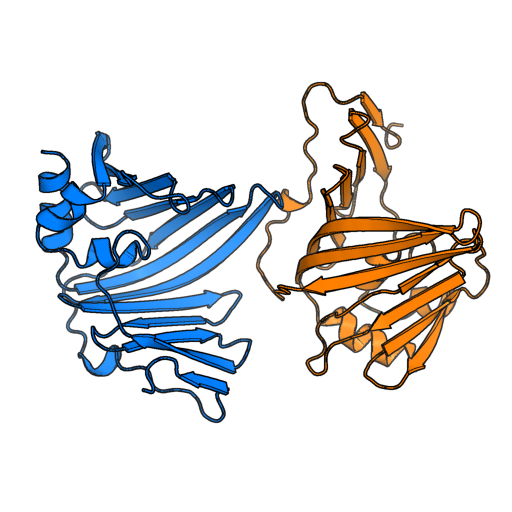7.329 -23.182 -17.588 1.00 40.28 52 THR B N 1
ATOM 1706 C CA . THR B 1 52 ? 37.302 -23.620 -16.199 1.00 41.22 52 THR B CA 1
ATOM 1707 C C . THR B 1 52 ? 36.029 -24.335 -15.782 1.00 44.80 52 THR B C 1
ATOM 1708 O O . THR B 1 52 ? 36.030 -25.027 -14.761 1.00 38.18 52 THR B O 1
ATOM 1712 N N . ASN B 1 53 ? 34.959 -24.184 -16.545 1.00 40.90 53 ASN B N 1
ATOM 1713 C CA . ASN B 1 53 ? 33.637 -24.752 -16.181 1.00 43.52 53 ASN B CA 1
ATOM 1714 C C . ASN B 1 53 ? 33.100 -24.022 -14.948 1.00 32.93 53 ASN B C 1
ATOM 1715 O O . ASN B 1 53 ? 32.231 -24.598 -14.290 1.00 46.28 53 ASN B O 1
ATOM 1720 N N . ASN B 1 54 ? 33.581 -22.817 -14.646 1.00 30.36 54 ASN B N 1
ATOM 1721 C CA . ASN B 1 54 ? 32.988 -22.019 -13.589 1.00 29.67 54 ASN B CA 1
ATOM 1722 C C . ASN B 1 54 ? 31.852 -21.229 -14.217 1.00 31.04 54 ASN B C 1
ATOM 1723 O O . ASN B 1 54 ? 32.014 -20.650 -15.296 1.00 29.90 54 ASN B O 1
ATOM 1728 N N . ASN B 1 55 ? 30.704 -21.245 -13.555 1.00 28.46 55 ASN B N 1
ATOM 1729 C CA . ASN B 1 55 ? 29.570 -20.386 -13.864 1.00 27.39 55 ASN B CA 1
ATOM 1730 C C . ASN B 1 55 ? 29.548 -19.320 -12.783 1.00 26.73 55 ASN B C 1
ATOM 1731 O O . ASN B 1 55 ? 29.356 -19.638 -11.605 1.00 30.58 55 ASN B O 1
ATOM 1736 N N . LEU B 1 56 ? 29.776 -18.072 -13.175 1.00 25.38 56 LEU B N 1
ATOM 1737 C CA . LEU B 1 56 ? 29.907 -16.964 -12.242 1.00 24.82 56 LEU B CA 1
ATOM 1738 C C . LEU B 1 56 ? 28.714 -16.033 -12.395 1.00 26.70 56 LEU B C 1
ATOM 1739 O O . LEU B 1 56 ? 28.394 -15.606 -13.507 1.00 30.86 56 LEU B O 1
ATOM 1744 N N . ASN B 1 57 ? 28.077 -15.708 -11.278 1.00 27.42 57 ASN B N 1
ATOM 1745 C CA . ASN B 1 57 ? 26.896 -14.861 -11.260 1.00 26.14 57 ASN B CA 1
ATOM 1746 C C . ASN B 1 57 ? 27.216 -13.511 -10.645 1.00 26.32 57 ASN B C 1
ATOM 1747 O O . ASN B 1 57 ? 28.008 -13.412 -9.706 1.00 29.46 57 ASN B O 1
ATOM 1752 N N . SER B 1 58 ? 26.597 -12.473 -11.188 1.00 24.08 58 SER B N 1
ATOM 1753 C CA . SER B 1 58 ? 26.745 -11.138 -10.639 1.00 21.48 58 SER B CA 1
ATOM 1754 C C . SER B 1 58 ? 25.480 -10.360 -10.950 1.00 26.76 58 SER B C 1
ATOM 1755 O O . SER B 1 58 ? 24.636 -10.791 -11.739 1.00 27.05 58 SER B O 1
ATOM 1758 N N . LYS B 1 59 ? 25.339 -9.214 -10.300 1.00 23.48 59 LYS B N 1
ATOM 1759 C CA . LYS B 1 59 ? 24.204 -8.361 -10.596 1.00 25.33 59 LYS B CA 1
ATOM 1760 C C . LYS B 1 59 ? 24.563 -6.922 -10.267 1.00 22.46 59 LYS B C 1
ATOM 1761 O O . LYS B 1 59 ? 25.553 -6.636 -9.587 1.00 26.23 59 LYS B O 1
ATOM 1767 N N . GLY B 1 60 ? 23.743 -6.015 -10.778 1.00 24.20 60 GLY B N 1
ATOM 1768 C CA . GLY B 1 60 ? 23.992 -4.606 -10.617 1.00 21.77 60 GLY B CA 1
ATOM 1769 C C . GLY B 1 60 ? 23.003 -3.776 -11.399 1.00 25.13 60 GLY B C 1
ATOM 1770 O O . GLY B 1 60 ? 21.854 -4.182 -11.599 1.00 21.46 60 GLY B O 1
ATOM 1771 N N . ASN B 1 61 ? 23.457 -2.615 -11.856 1.00 23.47 61 ASN B N 1
ATOM 1772 C CA . ASN B 1 61 ? 22.596 -1.654 -12.522 1.00 26.50 61 ASN B CA 1
ATOM 1773 C C . ASN B 1 61 ? 23.418 -0.905 -13.556 1.00 30.35 61 ASN B C 1
ATOM 1774 O O . ASN B 1 61 ? 24.653 -0.877 -13.506 1.00 24.62 61 ASN B O 1
ATOM 1779 N N . MET B 1 62 ? 22.717 -0.339 -14.530 1.00 25.08 62 MET B N 1
ATOM 1780 C CA . MET B 1 62 ? 23.366 0.389 -15.602 1.00 30.32 62 MET B CA 1
ATOM 1781 C C . MET B 1 62 ? 22.574 1.641 -15.934 1.00 25.17 62 MET B C 1
ATOM 1782 O O . MET B 1 62 ? 21.370 1.743 -15.677 1.00 25.46 62 MET B O 1
ATOM 1787 N N . SER B 1 63 ? 23.286 2.604 -16.503 1.00 23.59 63 SER B N 1
ATOM 1788 C CA . SER B 1 63 ? 22.695 3.836 -16.992 1.00 23.50 63 SER B CA 1
ATOM 1789 C C . SER B 1 63 ? 23.380 4.232 -18.292 1.00 25.94 63 SER B C 1
ATOM 1790 O O . SER B 1 63 ? 24.581 4.020 -18.472 1.00 26.05 63 SER B O 1
ATOM 1793 N N . LEU B 1 64 ? 22.594 4.811 -19.191 1.00 25.65 64 LEU B N 1
ATOM 1794 C CA . LEU B 1 64 ? 23.040 5.192 -20.519 1.00 20.49 64 LEU B CA 1
ATOM 1795 C C . LEU B 1 64 ? 22.363 6.489 -20.917 1.00 23.40 64 LEU B C 1
ATOM 1796 O O . LEU B 1 64 ? 21.189 6.702 -20.605 1.00 25.58 64 LEU B O 1
ATOM 1801 N N . LYS B 1 65 ? 23.110 7.346 -21.608 1.00 22.91 65 LYS B N 1
ATOM 1802 C CA . LYS B 1 65 ? 22.567 8.603 -22.114 1.00 26.77 65 LYS B CA 1
ATOM 1803 C C . LYS B 1 65 ? 23.312 8.960 -23.388 1.00 23.63 65 LYS B C 1
ATOM 1804 O O . LYS B 1 65 ? 24.544 9.071 -23.376 1.00 28.46 65 LYS B O 1
ATOM 1810 N N . LYS B 1 66 ? 22.574 9.124 -24.483 1.00 27.24 66 LYS B N 1
ATOM 1811 C CA . LYS B 1 66 ? 23.177 9.565 -25.729 1.00 24.29 66 LYS B CA 1
ATOM 1812 C C . LYS B 1 66 ? 23.769 10.960 -25.546 1.00 29.25 66 LYS B C 1
ATOM 1813 O O . LYS B 1 66 ? 23.216 11.784 -24.811 1.00 27.24 66 LYS B O 1
ATOM 1819 N N . PRO B 1 67 ? 24.867 11.280 -26.241 1.00 29.25 67 PRO B N 1
ATOM 1820 C CA . PRO B 1 67 ? 25.570 10.426 -27.203 1.00 29.68 67 PRO B CA 1
ATOM 1821 C C . PRO B 1 67 ? 26.780 9.689 -26.655 1.00 32.66 67 PRO B C 1
ATOM 1822 O O . PRO B 1 67 ? 27.436 8.959 -27.396 1.00 31.22 67 PRO B O 1
ATOM 1826 N N . GLN B 1 68 ? 27.143 9.916 -25.394 1.00 26.68 68 GLN B N 1
ATOM 1827 C CA . GLN B 1 68 ? 28.457 9.471 -24.949 1.00 25.92 68 GLN B CA 1
ATOM 1828 C C . GLN B 1 68 ? 28.540 8.992 -23.506 1.00 26.26 68 GLN B C 1
ATOM 1829 O O . GLN B 1 68 ? 29.662 8.846 -23.001 1.00 29.38 68 GLN B O 1
ATOM 1835 N N . TYR B 1 69 ? 27.431 8.757 -22.819 1.00 21.42 69 TYR B N 1
ATOM 1836 C CA . TYR B 1 69 ? 27.447 8.500 -21.386 1.00 21.07 69 TYR B CA 1
ATOM 1837 C C . TYR B 1 69 ? 27.041 7.064 -21.097 1.00 27.49 69 TYR B C 1
ATOM 1838 O O . TYR B 1 69 ? 26.012 6.596 -21.594 1.00 24.07 69 TYR B O 1
ATOM 1847 N N . PHE B 1 70 ? 27.837 6.377 -20.277 1.00 23.22 70 PHE B N 1
ATOM 1848 C CA . PHE B 1 70 ? 27.551 4.990 -19.931 1.00 23.00 70 PHE B CA 1
ATOM 1849 C C . PHE B 1 70 ? 28.069 4.712 -18.527 1.00 23.12 70 PHE B C 1
ATOM 1850 O O . PHE B 1 70 ? 29.131 5.207 -18.137 1.00 24.54 70 PHE B O 1
ATOM 1858 N N . LYS B 1 71 ? 27.302 3.927 -17.770 1.00 20.18 71 LYS B N 1
ATOM 1859 C CA . LYS B 1 71 ? 27.656 3.570 -16.402 1.00 19.69 71 LYS B CA 1
ATOM 1860 C C . LYS B 1 71 ? 27.190 2.150 -16.119 1.00 25.41 71 LYS B C 1
ATOM 1861 O O . LYS B 1 71 ? 26.015 1.829 -16.310 1.00 23.41 71 LYS B O 1
ATOM 1867 N N . TRP B 1 72 ? 28.113 1.316 -15.645 1.00 22.23 72 TRP B N 1
ATOM 1868 C CA . TRP B 1 72 ? 27.862 -0.098 -15.374 1.00 23.01 72 TRP B CA 1
ATOM 1869 C C . TRP B 1 72 ? 28.378 -0.372 -13.971 1.00 23.76 72 TRP B C 1
ATOM 1870 O O . TRP B 1 72 ? 29.589 -0.327 -13.739 1.00 23.82 72 TRP B O 1
ATOM 1881 N N . ILE B 1 73 ? 27.474 -0.635 -13.036 1.00 20.88 73 ILE B N 1
ATOM 1882 C CA . ILE B 1 73 ? 27.838 -0.818 -11.639 1.00 20.78 73 ILE B CA 1
ATOM 1883 C C . ILE B 1 73 ? 27.473 -2.231 -11.233 1.00 21.71 73 ILE B C 1
ATOM 1884 O O . ILE B 1 73 ? 26.295 -2.605 -11.268 1.00 23.37 73 ILE B O 1
ATOM 1889 N N . THR B 1 74 ? 28.468 -3.009 -10.826 1.00 21.11 74 THR B N 1
ATOM 1890 C CA . THR B 1 74 ? 28.207 -4.297 -10.209 1.00 22.56 74 THR B CA 1
ATOM 1891 C C . THR B 1 74 ? 28.131 -4.118 -8.699 1.00 26.30 74 THR B C 1
ATOM 1892 O O . THR B 1 74 ? 29.050 -3.564 -8.083 1.00 26.69 74 THR B O 1
ATOM 1896 N N . THR B 1 75 ? 27.034 -4.592 -8.112 1.00 24.56 75 THR B N 1
ATOM 1897 C CA . THR B 1 75 ? 26.781 -4.469 -6.686 1.00 25.82 75 THR B CA 1
ATOM 1898 C C . THR B 1 75 ? 26.910 -5.784 -5.928 1.00 34.00 75 THR B C 1
ATOM 1899 O O . THR B 1 75 ? 27.105 -5.755 -4.709 1.00 38.78 75 THR B O 1
ATOM 1903 N N . SER B 1 76 ? 26.834 -6.929 -6.615 1.00 32.47 76 SER B N 1
ATOM 1904 C CA . SER B 1 76 ? 26.963 -8.233 -5.978 1.00 33.55 76 SER B CA 1
ATOM 1905 C C . SER B 1 76 ? 27.526 -9.236 -6.971 1.00 28.62 76 SER B C 1
ATOM 1906 O O . SER B 1 76 ? 27.170 -9.181 -8.155 1.00 24.81 76 SER B O 1
ATOM 1909 N N . PRO B 1 77 ? 28.405 -10.152 -6.535 1.00 28.46 77 PRO B N 1
ATOM 1910 C CA . PRO B 1 77 ? 29.007 -10.287 -5.197 1.00 33.50 77 PRO B CA 1
ATOM 1911 C C . PRO B 1 77 ? 30.178 -9.325 -5.045 1.00 38.53 77 PRO B C 1
ATOM 1912 O O . PRO B 1 77 ? 30.606 -9.015 -3.938 1.00 38.17 77 PRO B O 1
ATOM 1916 N N . ASN B 1 78 ? 30.710 -8.843 -6.164 1.00 31.08 78 ASN B N 1
ATOM 1917 C CA . ASN B 1 78 ? 31.839 -7.922 -6.171 1.00 41.65 78 ASN B CA 1
ATOM 1918 C C . ASN B 1 78 ? 31.330 -6.492 -6.333 1.00 40.70 78 ASN B C 1
ATOM 1919 O O . ASN B 1 78 ? 30.160 -6.254 -6.638 1.00 33.44 78 ASN B O 1
ATOM 1924 N N . ASN B 1 79 ? 32.217 -5.532 -6.075 1.00 35.67 79 ASN B N 1
ATOM 1925 C CA . ASN B 1 79 ? 31.914 -4.110 -6.227 1.00 32.77 79 ASN B CA 1
ATOM 1926 C C . ASN B 1 79 ? 32.799 -3.550 -7.330 1.00 28.90 79 ASN B C 1
ATOM 1927 O O . ASN B 1 79 ? 34.022 -3.477 -7.167 1.00 34.03 79 ASN B O 1
ATOM 1932 N N . GLN B 1 80 ? 32.195 -3.165 -8.452 1.00 24.97 80 GLN B N 1
ATOM 1933 C CA . GLN B 1 80 ? 32.936 -2.627 -9.582 1.00 28.11 80 GLN B CA 1
ATOM 1934 C C . GLN B 1 80 ? 32.091 -1.581 -10.283 1.00 28.31 80 GLN B C 1
ATOM 1935 O O . GLN B 1 80 ? 30.860 -1.636 -10.240 1.00 29.34 80 GLN B O 1
ATOM 1941 N N . GLU B 1 81 ? 32.755 -0.642 -10.953 1.00 22.50 81 GLU B N 1
ATOM 1942 C CA . GLU B 1 81 ? 32.053 0.358 -11.745 1.00 22.81 81 GLU B CA 1
ATOM 1943 C C . GLU B 1 81 ? 32.873 0.692 -12.981 1.00 25.71 81 GLU B C 1
ATOM 1944 O O . GLU B 1 81 ? 34.086 0.896 -12.895 1.00 25.59 81 GLU B O 1
ATOM 1950 N N . ILE B 1 82 ? 32.206 0.714 -14.128 1.00 20.71 82 ILE B N 1
ATOM 1951 C CA . ILE B 1 82 ? 32.761 1.218 -15.376 1.00 15.33 82 ILE B CA 1
ATOM 1952 C C . ILE B 1 82 ? 31.938 2.448 -15.733 1.00 23.88 82 ILE B C 1
ATOM 1953 O O . ILE B 1 82 ? 30.710 2.359 -15.854 1.00 24.89 82 ILE B O 1
ATOM 1958 N N . VAL B 1 83 ? 32.598 3.591 -15.892 1.00 18.99 83 VAL B N 1
ATOM 1959 C CA . VAL B 1 83 ? 31.908 4.852 -16.165 1.00 21.87 83 VAL B CA 1
ATOM 1960 C C . VAL B 1 83 ? 32.646 5.594 -17.267 1.00 23.94 83 VAL B C 1
ATOM 1961 O O . VAL B 1 83 ? 33.869 5.762 -17.205 1.00 21.26 83 VAL B O 1
ATOM 1965 N N . SER B 1 84 ? 31.896 6.072 -18.254 1.00 19.56 84 SER B N 1
ATOM 1966 C CA . SER B 1 84 ? 32.436 6.764 -19.410 1.00 22.33 84 SER B CA 1
ATOM 1967 C C . SER B 1 84 ? 31.588 8.002 -19.639 1.00 24.92 84 SER B C 1
ATOM 1968 O O . SER B 1 84 ? 30.354 7.931 -19.593 1.00 25.30 84 SER B O 1
ATOM 1971 N N . ASN B 1 85 ? 32.241 9.143 -19.852 1.00 23.23 85 ASN B N 1
ATOM 1972 C CA . ASN B 1 85 ? 31.534 10.398 -20.072 1.00 23.82 85 ASN B CA 1
ATOM 1973 C C . ASN B 1 85 ? 31.931 11.041 -21.393 1.00 26.96 85 ASN B C 1
ATOM 1974 O O . ASN B 1 85 ? 31.724 12.242 -21.587 1.00 25.53 85 ASN B O 1
ATOM 1979 N N . GLY B 1 86 ? 32.520 10.268 -22.303 1.00 23.68 86 GLY B N 1
ATOM 1980 C CA . GLY B 1 86 ? 32.969 10.783 -23.569 1.00 25.71 86 GLY B CA 1
ATOM 1981 C C . GLY B 1 86 ? 34.382 11.315 -23.560 1.00 28.17 86 GLY B C 1
ATOM 1982 O O . GLY B 1 86 ? 34.979 11.483 -24.628 1.00 27.29 86 GLY B O 1
ATOM 1983 N N . THR B 1 87 ? 34.926 11.597 -22.384 1.00 26.28 87 THR B N 1
ATOM 1984 C CA . THR B 1 87 ? 36.289 12.082 -22.249 1.00 26.17 87 THR B CA 1
ATOM 1985 C C . THR B 1 87 ? 37.156 11.090 -21.490 1.00 28.56 87 THR B C 1
ATOM 1986 O O . THR B 1 87 ? 38.191 10.656 -22.011 1.00 27.70 87 THR B O 1
ATOM 1990 N N . LYS B 1 88 ? 36.736 10.709 -20.294 1.00 20.78 88 LYS B N 1
ATOM 1991 C CA . LYS B 1 88 ? 37.438 9.751 -19.461 1.00 20.82 88 LYS B CA 1
ATOM 1992 C C . LYS B 1 88 ? 36.642 8.458 -19.370 1.00 22.74 88 LYS B C 1
ATOM 1993 O O . LYS B 1 88 ? 35.408 8.450 -19.404 1.00 21.14 88 LYS B O 1
ATOM 1999 N N . LEU B 1 89 ? 37.381 7.364 -19.298 1.00 20.79 89 LEU B N 1
ATOM 2000 C CA . LEU B 1 89 ? 36.859 6.042 -18.991 1.00 21.90 89 LEU B CA 1
ATOM 2001 C C . LEU B 1 89 ? 37.431 5.646 -17.639 1.00 18.54 89 LEU B C 1
ATOM 2002 O O . LEU B 1 89 ? 38.653 5.502 -17.492 1.00 20.37 89 LEU B O 1
ATOM 2007 N N . TRP B 1 90 ? 36.565 5.515 -16.647 1.00 17.32 90 TRP B N 1
ATOM 2008 C CA . TRP B 1 90 ? 36.967 5.086 -15.320 1.00 16.31 90 TRP B CA 1
ATOM 2009 C C . TRP B 1 90 ? 36.614 3.619 -15.103 1.00 20.12 90 TRP B C 1
ATOM 2010 O O . TRP B 1 90 ? 35.457 3.221 -15.282 1.00 20.16 90 TRP B O 1
ATOM 2021 N N . ILE B 1 91 ? 37.597 2.829 -14.690 1.00 21.22 91 ILE B N 1
ATOM 2022 C CA . ILE B 1 91 ? 37.413 1.404 -14.425 1.00 22.31 91 ILE B CA 1
ATOM 2023 C C . ILE B 1 91 ? 37.766 1.179 -12.963 1.00 18.22 91 ILE B C 1
ATOM 2024 O O . ILE B 1 91 ? 38.951 1.140 -12.596 1.00 18.90 91 ILE B O 1
ATOM 2029 N N . TYR B 1 92 ? 36.748 1.019 -12.123 1.00 19.51 92 TYR B N 1
ATOM 2030 C CA . TYR B 1 92 ? 36.917 0.945 -10.679 1.00 26.26 92 TYR B CA 1
ATOM 2031 C C . TYR B 1 92 ? 36.674 -0.476 -10.194 1.00 21.51 92 TYR B C 1
ATOM 2032 O O . TYR B 1 92 ? 35.609 -1.051 -10.446 1.00 25.08 92 TYR B O 1
ATOM 2041 N N . ASP B 1 93 ? 37.652 -1.038 -9.489 1.00 23.94 93 ASP B N 1
ATOM 2042 C CA . ASP B 1 93 ? 37.499 -2.319 -8.812 1.00 31.71 93 ASP B CA 1
ATOM 2043 C C . ASP B 1 93 ? 37.463 -2.043 -7.314 1.00 32.40 93 ASP B C 1
ATOM 2044 O O . ASP B 1 93 ? 38.500 -1.757 -6.706 1.00 32.91 93 ASP B O 1
ATOM 2049 N N . GLY B 1 94 ? 36.274 -2.142 -6.720 1.00 31.95 94 GLY B N 1
ATOM 2050 C CA . GLY B 1 94 ? 36.135 -1.826 -5.309 1.00 39.37 94 GLY B CA 1
ATOM 2051 C C . GLY B 1 94 ? 36.818 -2.820 -4.393 1.00 45.00 94 GLY B C 1
ATOM 2052 O O . GLY B 1 94 ? 37.268 -2.458 -3.302 1.00 52.12 94 GLY B O 1
ATOM 2053 N N . ASP B 1 95 ? 36.902 -4.079 -4.810 1.00 40.85 95 ASP B N 1
ATOM 2054 C CA . ASP B 1 95 ? 37.505 -5.108 -3.975 1.00 46.14 95 ASP B CA 1
ATOM 2055 C C . ASP B 1 95 ? 39.021 -4.981 -3.947 1.00 41.58 95 ASP B C 1
ATOM 2056 O O . ASP B 1 95 ? 39.647 -5.351 -2.948 1.00 48.68 95 ASP B O 1
ATOM 2061 N N . LEU B 1 96 ? 39.622 -4.442 -5.009 1.00 35.22 96 LEU B N 1
ATOM 2062 C CA . LEU B 1 96 ? 41.033 -4.083 -4.979 1.00 36.93 96 LEU B CA 1
ATOM 2063 C C . LEU B 1 96 ? 41.279 -2.631 -4.568 1.00 37.77 96 LEU B C 1
ATOM 2064 O O . LEU B 1 96 ? 42.438 -2.246 -4.389 1.00 40.05 96 LEU B O 1
ATOM 2069 N N . ASP B 1 97 ? 40.231 -1.817 -4.423 1.00 35.78 97 ASP B N 1
ATOM 2070 C CA . ASP B 1 97 ? 40.380 -0.378 -4.175 1.00 33.43 97 ASP B CA 1
ATOM 2071 C C . ASP B 1 97 ? 41.328 0.262 -5.187 1.00 36.07 97 ASP B C 1
ATOM 2072 O O . ASP B 1 97 ? 42.290 0.950 -4.833 1.00 34.04 97 ASP B O 1
ATOM 2077 N N . GLN B 1 98 ? 41.060 0.010 -6.462 1.00 27.55 98 GLN B N 1
ATOM 2078 C CA . GLN B 1 98 ? 41.930 0.438 -7.546 1.00 25.73 98 GLN B CA 1
ATOM 2079 C C . GLN B 1 98 ? 41.102 1.092 -8.637 1.00 22.33 98 GLN B C 1
ATOM 2080 O O . GLN B 1 98 ? 40.006 0.630 -8.965 1.00 26.98 98 GLN B O 1
ATOM 2086 N N . LEU B 1 99 ? 41.640 2.165 -9.203 1.00 24.53 99 LEU B N 1
ATOM 2087 C CA . LEU B 1 99 ? 40.979 2.893 -10.274 1.00 23.24 99 LEU B CA 1
ATOM 2088 C C . LEU B 1 99 ? 41.960 3.073 -11.419 1.00 22.05 99 LEU B C 1
ATOM 2089 O O . LEU B 1 99 ? 43.077 3.556 -11.214 1.00 23.20 99 LEU B O 1
ATOM 2094 N N . ILE B 1 100 ? 41.549 2.643 -12.607 1.00 20.56 100 ILE B N 1
ATOM 2095 C CA . ILE B 1 100 ? 42.258 2.917 -13.851 1.00 23.09 100 ILE B CA 1
ATOM 2096 C C . ILE B 1 100 ? 41.466 3.972 -14.608 1.00 19.77 100 ILE B C 1
ATOM 2097 O O . ILE B 1 100 ? 40.241 3.853 -14.758 1.00 21.78 100 ILE B O 1
ATOM 2102 N N . ILE B 1 101 ? 42.153 5.016 -15.061 1.00 24.16 101 ILE B N 1
ATOM 2103 C CA . ILE B 1 101 ? 41.544 6.078 -15.850 1.00 22.66 101 ILE B CA 1
ATOM 2104 C C . ILE B 1 101 ? 42.185 6.068 -17.227 1.00 19.85 101 ILE B C 1
ATOM 2105 O O . ILE B 1 101 ? 43.413 6.140 -17.348 1.00 23.95 101 ILE B O 1
ATOM 2110 N N . LYS B 1 102 ? 41.346 6.008 -18.258 1.00 19.39 102 LYS B N 1
ATOM 2111 C CA . LYS B 1 102 ? 41.792 5.993 -19.637 1.00 26.60 102 LYS B CA 1
ATOM 2112 C C . LYS B 1 102 ? 41.047 7.069 -20.411 1.00 20.52 102 LYS B C 1
ATOM 2113 O O . LYS B 1 102 ? 39.993 7.555 -19.984 1.00 18.73 102 LYS B O 1
ATOM 2119 N N . LYS B 1 103 ? 41.601 7.426 -21.564 1.00 22.51 103 LYS B N 1
ATOM 2120 C CA . LYS B 1 103 ? 40.890 8.279 -22.502 1.00 21.57 103 LYS B CA 1
ATOM 2121 C C . LYS B 1 103 ? 39.870 7.443 -23.261 1.00 26.25 103 LYS B C 1
ATOM 2122 O O . LYS B 1 103 ? 40.070 6.249 -23.497 1.00 21.08 103 LYS B O 1
ATOM 2128 N N . VAL B 1 104 ? 38.782 8.088 -23.659 1.00 29.72 104 VAL B N 1
ATOM 2129 C CA . VAL B 1 104 ? 37.679 7.413 -24.328 1.00 27.52 104 VAL B CA 1
ATOM 2130 C C . VAL B 1 104 ? 37.899 7.440 -25.833 1.00 26.88 104 VAL B C 1
ATOM 2131 O O . VAL B 1 104 ? 38.114 8.508 -26.421 1.00 30.67 104 VAL B O 1
ATOM 2135 N N . SER B 1 105 ? 37.841 6.259 -26.456 1.00 25.51 105 SER B N 1
ATOM 2136 C CA . SER B 1 105 ? 37.731 6.103 -27.899 1.00 24.87 105 SER B CA 1
ATOM 2137 C C . SER B 1 105 ? 36.432 5.374 -28.216 1.00 23.16 105 SER B C 1
ATOM 2138 O O . SER B 1 105 ? 35.951 4.573 -27.411 1.00 27.54 105 SER B O 1
ATOM 2141 N N . ASN B 1 106 ? 35.875 5.634 -29.399 1.00 28.96 106 ASN B N 1
ATOM 2142 C CA . ASN B 1 106 ? 34.661 4.947 -29.845 1.00 23.54 106 ASN B CA 1
ATOM 2143 C C . ASN B 1 106 ? 34.999 3.554 -30.391 1.00 29.97 106 ASN B C 1
ATOM 2144 O O . ASN B 1 106 ? 34.783 3.231 -31.558 1.00 23.17 106 ASN B O 1
ATOM 2149 N N . ASP B 1 107 ? 35.531 2.714 -29.498 1.00 26.52 107 ASP B N 1
ATOM 2150 C CA . ASP B 1 107 ? 36.121 1.428 -29.874 1.00 25.95 107 ASP B CA 1
ATOM 2151 C C . ASP B 1 107 ? 35.060 0.343 -29.748 1.00 27.04 107 ASP B C 1
ATOM 2152 O O . ASP B 1 107 ? 35.007 -0.423 -28.783 1.00 23.20 107 ASP B O 1
ATOM 2157 N N . ILE B 1 108 ? 34.188 0.287 -30.758 1.00 23.26 108 ILE B N 1
ATOM 2158 C CA . ILE B 1 108 ? 33.066 -0.635 -30.714 1.00 27.01 108 ILE B CA 1
ATOM 2159 C C . ILE B 1 108 ? 33.498 -2.085 -30.839 1.00 31.58 108 ILE B C 1
ATOM 2160 O O . ILE B 1 108 ? 32.756 -2.981 -30.421 1.00 30.64 108 ILE B O 1
ATOM 2165 N N . ALA B 1 109 ? 34.692 -2.355 -31.375 1.00 25.63 109 ALA B N 1
ATOM 2166 C CA . ALA B 1 109 ? 35.156 -3.735 -31.411 1.00 29.01 109 ALA B CA 1
ATOM 2167 C C . ALA B 1 109 ? 35.503 -4.243 -30.016 1.00 36.97 109 ALA B C 1
ATOM 2168 O O . ALA B 1 109 ? 35.324 -5.431 -29.725 1.00 29.70 109 ALA B O 1
ATOM 2170 N N . GLN B 1 110 ? 35.986 -3.361 -29.141 1.00 33.62 110 GLN B N 1
ATOM 2171 C CA . GLN B 1 110 ? 36.426 -3.759 -27.809 1.00 32.56 110 GLN B CA 1
ATOM 2172 C C . GLN B 1 110 ? 35.340 -3.609 -26.751 1.00 26.37 110 GLN B C 1
ATOM 2173 O O . GLN B 1 110 ? 35.319 -4.391 -25.791 1.00 28.58 110 GLN B O 1
ATOM 2179 N N . PHE B 1 111 ? 34.428 -2.650 -26.908 1.00 27.53 111 PHE B N 1
ATOM 2180 C CA . PHE B 1 111 ? 33.439 -2.336 -25.874 1.00 30.13 111 PHE B CA 1
ATOM 2181 C C . PHE B 1 111 ? 32.019 -2.445 -26.395 1.00 28.08 111 PHE B C 1
ATOM 2182 O O . PHE B 1 111 ? 31.529 -1.503 -27.056 1.00 27.07 111 PHE B O 1
ATOM 2190 N N . PRO B 1 112 ? 31.297 -3.522 -26.114 1.00 29.34 112 PRO B N 1
ATOM 2191 C CA . PRO B 1 112 ? 29.933 -3.643 -26.661 1.00 33.74 112 PRO B CA 1
ATOM 2192 C C . PRO B 1 112 ? 29.012 -2.492 -26.293 1.00 34.63 112 PRO B C 1
ATOM 2193 O O . PRO B 1 112 ? 28.182 -2.089 -27.118 1.00 36.83 112 PRO B O 1
ATOM 2197 N N . TYR B 1 113 ? 29.135 -1.937 -25.083 1.00 39.29 113 TYR B N 1
ATOM 2198 C CA . TYR B 1 113 ? 28.211 -0.885 -24.673 1.00 40.94 113 TYR B CA 1
ATOM 2199 C C . TYR B 1 113 ? 28.303 0.337 -25.574 1.00 35.77 113 TYR B C 1
ATOM 2200 O O . TYR B 1 113 ? 27.345 1.113 -25.649 1.00 34.08 113 TYR B O 1
ATOM 2209 N N . LEU B 1 114 ? 29.418 0.519 -26.279 1.00 27.05 114 LEU B N 1
ATOM 2210 C CA . LEU B 1 114 ? 29.505 1.635 -27.209 1.00 28.87 114 LEU B CA 1
ATOM 2211 C C . LEU B 1 114 ? 28.588 1.434 -28.408 1.00 28.51 114 LEU B C 1
ATOM 2212 O O . LEU B 1 114 ? 28.122 2.415 -29.000 1.00 27.31 114 LEU B O 1
ATOM 2217 N N . ILE B 1 115 ? 28.283 0.181 -28.749 1.00 25.34 115 ILE B N 1
ATOM 2218 C CA . ILE B 1 115 ? 27.275 -0.073 -29.774 1.00 24.62 115 ILE B CA 1
ATOM 2219 C C . ILE B 1 115 ? 25.936 0.494 -29.323 1.00 26.39 115 ILE B C 1
ATOM 2220 O O . ILE B 1 115 ? 25.166 1.042 -30.126 1.00 26.34 115 ILE B O 1
ATOM 2225 N N . LEU B 1 116 ? 25.653 0.409 -28.022 1.00 25.60 116 LEU B N 1
ATOM 2226 C CA . LEU B 1 116 ? 24.393 0.909 -27.495 1.00 30.73 116 LEU B CA 1
ATOM 2227 C C . LEU B 1 116 ? 24.305 2.433 -27.533 1.00 30.19 116 LEU B C 1
ATOM 2228 O O . LEU B 1 116 ? 23.210 2.973 -27.350 1.00 30.55 116 LEU B O 1
ATOM 2233 N N . LEU B 1 117 ? 25.416 3.132 -27.758 1.00 30.40 117 LEU B N 1
ATOM 2234 C CA . LEU B 1 117 ? 25.409 4.585 -27.897 1.00 34.94 117 LEU B CA 1
ATOM 2235 C C . LEU B 1 117 ? 25.342 5.035 -29.353 1.00 36.41 117 LEU B C 1
ATOM 2236 O O . LEU B 1 117 ? 25.307 6.242 -29.615 1.00 37.36 117 LEU B O 1
ATOM 2241 N N . SER B 1 118 ? 25.270 4.097 -30.294 1.00 36.89 118 SER B N 1
ATOM 2242 C CA . SER B 1 118 ? 25.423 4.403 -31.708 1.00 37.56 118 SER B CA 1
ATOM 2243 C C . SER B 1 118 ? 24.272 5.241 -32.251 1.00 44.56 118 SER B C 1
ATOM 2244 O O . SER B 1 118 ? 23.131 5.148 -31.792 1.00 41.89 118 SER B O 1
ATOM 2247 N N . LYS B 1 119 ? 24.586 6.059 -33.263 1.00 43.37 119 LYS B N 1
ATOM 2248 C CA . LYS B 1 119 ? 23.576 6.822 -33.980 1.00 49.79 119 LYS B CA 1
ATOM 2249 C C . LYS B 1 119 ? 23.585 6.597 -35.487 1.00 47.54 119 LYS B C 1
ATOM 2250 O O . LYS B 1 119 ? 22.640 7.025 -36.159 1.00 54.61 119 LYS B O 1
ATOM 2252 N N . ASN B 1 120 ? 24.612 5.951 -36.043 1.00 47.00 120 ASN B N 1
ATOM 2253 C CA . ASN B 1 120 ? 24.620 5.651 -37.469 1.00 46.21 120 ASN B CA 1
ATOM 2254 C C . ASN B 1 120 ? 25.367 4.345 -37.707 1.00 51.96 120 ASN B C 1
ATOM 2255 O O . ASN B 1 120 ? 25.939 3.753 -36.789 1.00 42.44 120 ASN B O 1
ATOM 2260 N N . THR B 1 121 ? 25.354 3.900 -38.962 1.00 47.35 121 THR B N 1
ATOM 2261 C CA . THR B 1 121 ? 25.855 2.585 -39.334 1.00 43.00 121 THR B CA 1
ATOM 2262 C C . THR B 1 121 ? 27.290 2.596 -39.846 1.00 41.48 121 THR B C 1
ATOM 2263 O O . THR B 1 121 ? 27.827 1.529 -40.161 1.00 39.37 121 THR B O 1
ATOM 2267 N N . ASN B 1 122 ? 27.938 3.759 -39.885 1.00 45.70 122 ASN B N 1
ATOM 2268 C CA . ASN B 1 122 ? 29.201 3.890 -40.603 1.00 41.07 122 ASN B CA 1
ATOM 2269 C C . ASN B 1 122 ? 30.263 2.940 -40.061 1.00 42.29 122 ASN B C 1
ATOM 2270 O O . ASN B 1 122 ? 30.771 2.076 -40.784 1.00 39.58 122 ASN B O 1
ATOM 2275 N N . ASN B 1 123 ? 30.625 3.094 -38.791 1.00 41.15 123 ASN B N 1
ATOM 2276 C CA . ASN B 1 123 ? 31.719 2.295 -38.251 1.00 35.00 123 ASN B CA 1
ATOM 2277 C C . ASN B 1 123 ? 31.296 0.857 -37.983 1.00 36.30 123 ASN B C 1
ATOM 2278 O O . ASN B 1 123 ? 32.106 -0.060 -38.165 1.00 26.33 123 ASN B O 1
ATOM 2283 N N . ILE B 1 124 ? 30.038 0.625 -37.601 1.00 30.54 124 ILE B N 1
ATOM 2284 C CA . ILE B 1 124 ? 29.608 -0.742 -37.318 1.00 32.40 124 ILE B CA 1
ATOM 2285 C C . ILE B 1 124 ? 29.714 -1.605 -38.570 1.00 29.65 124 ILE B C 1
ATOM 2286 O O . ILE B 1 124 ? 30.172 -2.752 -38.509 1.00 28.90 124 ILE B O 1
ATOM 2291 N N . ASN B 1 125 ? 29.286 -1.076 -39.721 1.00 28.81 125 ASN B N 1
ATOM 2292 C CA . ASN B 1 125 ? 29.352 -1.867 -40.950 1.00 38.54 125 ASN B CA 1
ATOM 2293 C C . ASN B 1 125 ? 30.785 -2.165 -41.368 1.00 34.26 125 ASN B C 1
ATOM 2294 O O . ASN B 1 125 ? 31.030 -3.162 -42.057 1.00 36.44 125 ASN B O 1
ATOM 2299 N N . LYS B 1 126 ? 31.736 -1.306 -41.005 1.00 32.93 126 LYS B N 1
ATOM 2300 C CA . LYS B 1 126 ? 33.122 -1.548 -41.385 1.00 35.05 126 LYS B CA 1
ATOM 2301 C C . LYS B 1 126 ? 33.786 -2.586 -40.494 1.00 29.44 126 LYS B C 1
ATOM 2302 O O . LYS B 1 126 ? 34.750 -3.234 -40.920 1.00 36.02 126 LYS B O 1
ATOM 2308 N N . LEU B 1 127 ? 33.309 -2.748 -39.260 1.00 28.10 127 LEU B N 1
ATOM 2309 C CA . LEU B 1 127 ? 33.946 -3.656 -38.318 1.00 28.00 127 LEU B CA 1
ATOM 2310 C C . LEU B 1 127 ? 33.176 -4.940 -38.064 1.00 29.10 127 LEU B C 1
ATOM 2311 O O . LEU B 1 127 ? 33.783 -5.917 -37.612 1.00 28.65 127 LEU B O 1
ATOM 2316 N N . PHE B 1 128 ? 31.876 -4.974 -38.359 1.00 26.60 128 PHE B N 1
ATOM 2317 C CA . PHE B 1 128 ? 31.044 -6.123 -38.046 1.00 31.18 128 PHE B CA 1
ATOM 2318 C C . PHE B 1 128 ? 30.159 -6.518 -39.225 1.00 31.38 128 PHE B C 1
ATOM 2319 O O . PHE B 1 128 ? 29.785 -5.680 -40.049 1.00 30.54 128 PHE B O 1
ATOM 2327 N N . THR B 1 129 ? 29.796 -7.801 -39.272 1.00 33.89 129 THR B N 1
ATOM 2328 C CA . THR B 1 129 ? 28.644 -8.283 -40.031 1.00 33.81 129 THR B CA 1
ATOM 2329 C C . THR B 1 129 ? 27.468 -8.436 -39.070 1.00 39.99 129 THR B C 1
ATOM 2330 O O . THR B 1 129 ? 27.644 -8.895 -37.938 1.00 37.28 129 THR B O 1
ATOM 2334 N N . VAL B 1 130 ? 26.280 -8.010 -39.496 1.00 37.26 130 VAL B N 1
ATOM 2335 C CA . VAL B 1 130 ? 25.107 -7.987 -38.625 1.00 39.46 130 VAL B CA 1
ATOM 2336 C C . VAL B 1 130 ? 23.977 -8.783 -39.265 1.00 41.16 130 VAL B C 1
ATOM 2337 O O . VAL B 1 130 ? 23.673 -8.597 -40.449 1.00 40.99 130 VAL B O 1
ATOM 2341 N N . THR B 1 131 ? 23.344 -9.649 -38.469 1.00 36.92 131 THR B N 1
ATOM 2342 C CA . THR B 1 131 ? 22.263 -10.515 -38.918 1.00 39.44 131 THR B CA 1
ATOM 2343 C C . THR B 1 131 ? 21.046 -10.357 -38.018 1.00 47.70 131 THR B C 1
ATOM 2344 O O . THR B 1 131 ? 21.166 -10.365 -36.791 1.00 43.56 131 THR B O 1
ATOM 2348 N N . ALA B 1 132 ? 19.867 -10.283 -38.628 1.00 43.42 132 ALA B N 1
ATOM 2349 C CA . ALA B 1 132 ? 18.629 -10.231 -37.870 1.00 45.79 132 ALA B CA 1
ATOM 2350 C C . ALA B 1 132 ? 18.175 -11.658 -37.599 1.00 53.59 132 ALA B C 1
ATOM 2351 O O . ALA B 1 132 ? 18.380 -12.561 -38.415 1.00 57.89 132 ALA B O 1
ATOM 2353 N N . GLN B 1 133 ? 17.562 -11.859 -36.439 1.00 55.71 133 GLN B N 1
ATOM 2354 C CA . GLN B 1 133 ? 17.080 -13.170 -36.048 1.00 61.53 133 GLN B CA 1
ATOM 2355 C C . GLN B 1 133 ? 15.622 -13.048 -35.638 1.00 61.94 133 GLN B C 1
ATOM 2356 O O . GLN B 1 133 ? 15.094 -11.947 -35.465 1.00 58.18 133 GLN B O 1
ATOM 2362 N N . ASP B 1 134 ? 14.977 -14.193 -35.454 1.00 58.24 134 ASP B N 1
ATOM 2363 C CA . ASP B 1 134 ? 13.603 -14.183 -34.984 1.00 57.60 134 ASP B CA 1
ATOM 2364 C C . ASP B 1 134 ? 13.549 -13.716 -33.533 1.00 64.25 134 ASP B C 1
ATOM 2365 O O . ASP B 1 134 ? 14.534 -13.777 -32.789 1.00 61.14 134 ASP B O 1
ATOM 2370 N N . ASN B 1 135 ? 12.372 -13.230 -33.143 1.00 55.86 135 ASN B N 1
ATOM 2371 C CA . ASN B 1 135 ? 12.137 -12.726 -31.792 1.00 58.01 135 ASN B CA 1
ATOM 2372 C C . ASN B 1 135 ? 12.988 -11.491 -31.484 1.00 50.51 135 ASN B C 1
ATOM 2373 O O . ASN B 1 135 ? 13.469 -11.310 -30.363 1.00 47.97 135 ASN B O 1
ATOM 2378 N N . ASN B 1 136 ? 13.200 -10.647 -32.498 1.00 51.04 136 ASN B N 1
ATOM 2379 C CA . ASN B 1 136 ? 13.720 -9.289 -32.298 1.00 49.59 136 ASN B CA 1
ATOM 2380 C C . ASN B 1 136 ? 15.160 -9.297 -31.787 1.00 45.65 136 ASN B C 1
ATOM 2381 O O . ASN B 1 136 ? 15.523 -8.514 -30.907 1.00 43.92 136 ASN B O 1
ATOM 2386 N N . SER B 1 137 ? 15.989 -10.175 -32.336 1.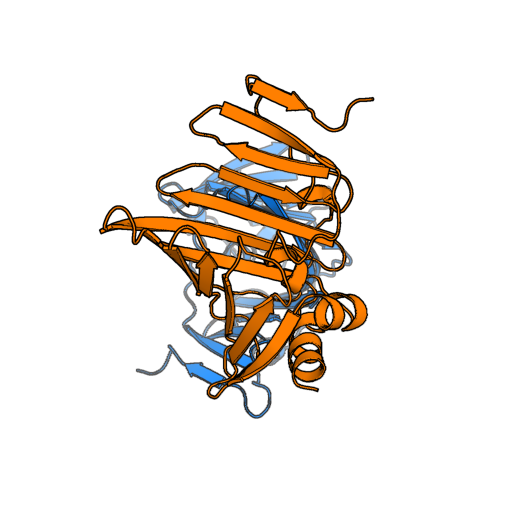00 45.12 137 SER B N 1
ATOM 2387 C CA . SER B 1 137 ? 17.386 -10.254 -31.930 1.00 42.46 137 SER B CA 1
ATOM 2388 C C . SER B 1 137 ? 18.318 -10.080 -33.124 1.00 42.25 137 SER B C 1
ATOM 2389 O O . SER B 1 137 ? 17.946 -10.308 -34.280 1.00 44.29 137 SER B O 1
ATOM 2392 N N . TYR B 1 138 ? 19.545 -9.659 -32.819 1.00 40.07 138 TYR B N 1
ATOM 2393 C CA . TYR B 1 138 ? 20.553 -9.386 -33.830 1.00 40.02 138 TYR B CA 1
ATOM 2394 C C . TYR B 1 138 ? 21.896 -9.936 -33.381 1.00 38.24 138 TYR B C 1
ATOM 2395 O O . TYR B 1 138 ? 22.258 -9.822 -32.207 1.00 37.05 138 TYR B O 1
ATOM 2404 N N . ILE B 1 139 ? 22.634 -10.518 -34.322 1.00 38.85 139 ILE B N 1
ATOM 2405 C CA . ILE B 1 139 ? 23.947 -11.088 -34.047 1.00 38.31 139 ILE B CA 1
ATOM 2406 C C . ILE B 1 139 ? 24.989 -10.276 -34.798 1.00 40.13 139 ILE B C 1
ATOM 2407 O O . ILE B 1 139 ? 24.884 -10.090 -36.016 1.00 40.70 139 ILE B O 1
ATOM 2412 N N . LEU B 1 140 ? 25.997 -9.806 -34.072 1.00 36.17 140 LEU B N 1
ATOM 2413 C CA . LEU B 1 140 ? 27.119 -9.083 -34.652 1.00 36.94 140 LEU B CA 1
ATOM 2414 C C . LEU B 1 140 ? 28.369 -9.946 -34.552 1.00 43.72 140 LEU B C 1
ATOM 2415 O O . LEU B 1 140 ? 28.710 -10.427 -33.466 1.00 41.02 140 LEU B O 1
ATOM 2420 N N . LYS B 1 141 ? 29.043 -10.138 -35.680 1.00 37.63 141 LYS B N 1
ATOM 2421 C CA . LYS B 1 141 ? 30.283 -10.897 -35.750 1.00 38.19 141 LYS B CA 1
ATOM 2422 C C . LYS B 1 141 ? 31.385 -9.989 -36.276 1.00 39.05 141 LYS B C 1
ATOM 2423 O O . LYS B 1 141 ? 31.214 -9.376 -37.344 1.00 39.99 141 LYS B O 1
ATOM 2429 N N . PRO B 1 142 ? 32.501 -9.835 -35.563 1.00 39.18 142 PRO B N 1
ATOM 2430 C CA . PRO B 1 142 ? 33.583 -8.985 -36.077 1.00 37.57 142 PRO B CA 1
ATOM 2431 C C . PRO B 1 142 ? 34.099 -9.510 -37.408 1.00 40.02 142 PRO B C 1
ATOM 2432 O O . PRO B 1 142 ? 34.093 -10.714 -37.676 1.00 40.50 142 PRO B O 1
ATOM 2436 N N . LYS B 1 143 ? 34.503 -8.579 -38.271 1.00 39.53 143 LYS B N 1
ATOM 2437 C CA . LYS B 1 143 ? 35.063 -8.965 -39.560 1.00 40.91 143 LYS B CA 1
ATOM 2438 C C . LYS B 1 143 ? 36.501 -9.451 -39.445 1.00 52.42 143 LYS B C 1
ATOM 2439 O O . LYS B 1 143 ? 36.944 -10.246 -40.285 1.00 47.86 143 LYS B O 1
ATOM 2445 N N . ASN B 1 144 ? 37.257 -8.962 -38.454 1.00 43.83 144 ASN B N 1
ATOM 2446 C CA . ASN B 1 144 ? 38.648 -9.379 -38.323 1.00 50.17 144 ASN B CA 1
ATOM 2447 C C . ASN B 1 144 ? 39.057 -9.713 -36.891 1.00 61.81 144 ASN B C 1
ATOM 2448 O O . ASN B 1 144 ? 39.819 -10.659 -36.654 1.00 65.81 144 ASN B O 1
ATOM 2453 N N . ASP B 1 145 ? 38.523 -8.962 -35.932 1.00 78.10 145 ASP B N 1
ATOM 2454 C CA . ASP B 1 145 ? 38.864 -9.153 -34.526 1.00 85.29 145 ASP B CA 1
ATOM 2455 C C . ASP B 1 145 ? 38.731 -10.603 -34.077 1.00 87.85 145 ASP B C 1
ATOM 2456 O O . ASP B 1 145 ? 37.948 -11.383 -34.625 1.00 95.12 145 ASP B O 1
ATOM 2461 N N . GLN B 1 146 ? 39.562 -10.970 -33.101 1.00 76.15 146 GLN B N 1
ATOM 2462 C CA . GLN B 1 146 ? 39.500 -12.270 -32.444 1.00 81.17 146 GLN B CA 1
ATOM 2463 C C . GLN B 1 146 ? 38.920 -12.233 -31.034 1.00 75.54 146 GLN B C 1
ATOM 2464 O O . GLN B 1 146 ? 38.208 -13.163 -30.650 1.00 79.74 146 GLN B O 1
ATOM 2466 N N . MET B 1 147 ? 39.169 -11.181 -30.247 1.00 57.25 147 MET B N 1
ATOM 2467 C CA . MET B 1 147 ? 38.818 -11.232 -28.826 1.00 63.94 147 MET B CA 1
ATOM 2468 C C . MET B 1 147 ? 37.324 -11.472 -28.631 1.00 55.06 147 MET B C 1
ATOM 2469 O O . MET B 1 147 ? 36.916 -12.499 -28.076 1.00 52.25 147 MET B O 1
ATOM 2474 N N . ILE B 1 148 ? 36.491 -10.539 -29.079 1.00 50.90 148 ILE B N 1
ATOM 2475 C CA . ILE B 1 148 ? 35.051 -10.773 -29.083 1.00 54.22 148 ILE B CA 1
ATOM 2476 C C . ILE B 1 148 ? 34.754 -11.645 -30.294 1.00 49.50 148 ILE B C 1
ATOM 2477 O O . ILE B 1 148 ? 35.158 -11.319 -31.416 1.00 53.45 148 ILE B O 1
ATOM 2482 N N . ASP B 1 149 ? 34.075 -12.770 -30.074 1.00 45.23 149 ASP B N 1
ATOM 2483 C CA . ASP B 1 149 ? 33.710 -13.650 -31.178 1.00 46.60 149 ASP B CA 1
ATOM 2484 C C . ASP B 1 149 ? 32.320 -13.326 -31.716 1.00 43.96 149 ASP B C 1
ATOM 2485 O O . ASP B 1 149 ? 32.073 -13.453 -32.920 1.00 43.18 149 ASP B O 1
ATOM 2490 N N . SER B 1 150 ? 31.392 -12.948 -30.840 1.00 41.86 150 SER B N 1
ATOM 2491 C CA . SER B 1 150 ? 30.053 -12.593 -31.284 1.00 40.03 150 SER B CA 1
ATOM 2492 C C . SER B 1 150 ? 29.346 -11.802 -30.198 1.00 38.48 150 SER B C 1
ATOM 2493 O O . SER B 1 150 ? 29.630 -11.953 -29.008 1.00 39.19 150 SER B O 1
ATOM 2496 N N . ILE B 1 151 ? 28.418 -10.957 -30.636 1.00 36.83 151 ILE B N 1
ATOM 2497 C CA . ILE B 1 151 ? 27.545 -10.193 -29.758 1.00 35.76 151 ILE B CA 1
ATOM 2498 C C . ILE B 1 151 ? 26.114 -10.429 -30.219 1.00 35.64 151 ILE B C 1
ATOM 2499 O O . ILE B 1 151 ? 25.808 -10.244 -31.401 1.00 38.02 151 ILE B O 1
ATOM 2504 N N . LYS B 1 152 ? 25.248 -10.847 -29.299 1.00 35.90 152 LYS B N 1
ATOM 2505 C CA . LYS B 1 152 ? 23.817 -10.974 -29.564 1.00 36.16 152 LYS B CA 1
ATOM 2506 C C . LYS B 1 152 ? 23.077 -9.911 -28.762 1.00 35.37 152 LYS B C 1
ATOM 2507 O O . LYS B 1 152 ? 23.277 -9.790 -27.550 1.00 35.16 152 LYS B O 1
ATOM 2513 N N . ILE B 1 153 ? 22.219 -9.148 -29.437 1.00 35.46 153 ILE B N 1
ATOM 2514 C CA . ILE B 1 153 ? 21.393 -8.124 -28.808 1.00 35.47 153 ILE B CA 1
ATOM 2515 C C . ILE B 1 153 ? 19.935 -8.505 -29.032 1.00 36.73 153 ILE B C 1
ATOM 2516 O O . ILE B 1 153 ? 19.533 -8.766 -30.170 1.00 37.74 153 ILE B O 1
ATOM 2521 N N . LYS B 1 154 ? 19.163 -8.577 -27.949 1.00 37.62 154 LYS B N 1
ATOM 2522 C CA . LYS B 1 154 ? 17.757 -8.981 -27.992 1.00 38.53 154 LYS B CA 1
ATOM 2523 C C . LYS B 1 154 ? 16.881 -7.865 -27.438 1.00 39.30 154 LYS B C 1
ATOM 2524 O O . LYS B 1 154 ? 17.176 -7.315 -26.372 1.00 38.64 154 LYS B O 1
ATOM 2530 N N . PHE B 1 155 ? 15.781 -7.565 -28.130 1.00 40.20 155 PHE B N 1
ATOM 2531 C CA . PHE B 1 155 ? 14.833 -6.554 -27.684 1.00 40.82 155 PHE B CA 1
ATOM 2532 C C . PHE B 1 155 ? 13.507 -7.204 -27.294 1.00 43.61 155 PHE B C 1
ATOM 2533 O O . PHE B 1 155 ? 13.153 -8.276 -27.795 1.00 45.57 155 PHE B O 1
ATOM 2541 N N . THR B 1 156 ? 12.777 -6.545 -26.382 1.00 43.96 156 THR B N 1
ATOM 2542 C CA . THR B 1 156 ? 11.424 -6.966 -26.037 1.00 46.92 156 THR B CA 1
ATOM 2543 C C . THR B 1 156 ? 10.493 -6.624 -27.198 1.00 49.38 156 THR B C 1
ATOM 2544 O O . THR B 1 156 ? 10.857 -5.858 -28.091 1.00 48.56 156 THR B O 1
ATOM 2548 N N . PRO B 1 157 ? 9.274 -7.176 -27.217 1.00 52.64 157 PRO B N 1
ATOM 2549 C CA . PRO B 1 157 ? 8.353 -6.829 -28.317 1.00 55.59 157 PRO B CA 1
ATOM 2550 C C . PRO B 1 157 ? 8.152 -5.329 -28.485 1.00 57.54 157 PRO B C 1
ATOM 2551 O O . PRO B 1 157 ? 7.916 -4.864 -29.606 1.00 55.65 157 PRO B O 1
ATOM 2555 N N . ASN B 1 158 ? 8.270 -4.553 -27.409 1.00 52.90 158 ASN B N 1
ATOM 2556 C CA . ASN B 1 158 ? 8.155 -3.101 -27.454 1.00 62.94 158 ASN B CA 1
ATOM 2557 C C . ASN B 1 158 ? 9.512 -2.423 -27.633 1.00 48.80 158 ASN B C 1
ATOM 2558 O O . ASN B 1 158 ? 9.637 -1.216 -27.386 1.00 47.46 158 ASN B O 1
ATOM 2563 N N . ASN B 1 159 ? 10.530 -3.198 -28.020 1.00 47.24 159 ASN B N 1
ATOM 2564 C CA A ASN B 1 159 ? 11.815 -2.679 -28.486 0.44 44.56 159 ASN B CA 1
ATOM 2565 C CA B ASN B 1 159 ? 11.822 -2.692 -28.482 0.56 44.55 159 ASN B CA 1
ATOM 2566 C C . ASN B 1 159 ? 12.656 -2.072 -27.365 1.00 42.97 159 ASN B C 1
ATOM 2567 O O . ASN B 1 159 ? 13.492 -1.199 -27.616 1.00 40.95 159 ASN B O 1
ATOM 2576 N N . GLN B 1 160 ? 12.446 -2.507 -26.132 1.00 42.50 160 GLN B N 1
ATOM 2577 C CA . GLN B 1 160 ? 13.351 -2.164 -25.048 1.00 43.50 160 GLN B CA 1
ATOM 2578 C C . GLN B 1 160 ? 14.392 -3.276 -24.956 1.00 37.80 160 GLN B C 1
ATOM 2579 O O . GLN B 1 160 ? 14.104 -4.445 -25.229 1.00 40.38 160 GLN B O 1
ATOM 2585 N N . LEU B 1 161 ? 15.612 -2.904 -24.598 1.00 35.27 161 LEU B N 1
ATOM 2586 C CA . LEU B 1 161 ? 16.667 -3.898 -24.469 1.00 37.23 161 LEU B CA 1
ATOM 2587 C C . LEU B 1 161 ? 16.275 -4.963 -23.452 1.00 39.61 161 LEU B C 1
ATOM 2588 O O . LEU B 1 161 ? 15.861 -4.649 -22.332 1.00 35.03 161 LEU B O 1
ATOM 2593 N N . GLU B 1 162 ? 16.418 -6.229 -23.848 1.00 37.12 162 GLU B N 1
ATOM 2594 C CA . GLU B 1 162 ? 16.063 -7.367 -23.010 1.00 36.77 162 GLU B CA 1
ATOM 2595 C C . GLU B 1 162 ? 17.283 -8.122 -22.508 1.00 35.07 162 GLU B C 1
ATOM 2596 O O . GLU B 1 162 ? 17.398 -8.384 -21.306 1.00 34.76 162 GLU B O 1
ATOM 2602 N N . TYR B 1 163 ? 18.200 -8.505 -23.390 1.00 34.17 163 TYR B N 1
ATOM 2603 C CA . TYR B 1 163 ? 19.433 -9.110 -22.904 1.00 32.52 163 TYR B CA 1
ATOM 2604 C C . TYR B 1 163 ? 20.530 -8.970 -23.949 1.00 31.21 163 TYR B C 1
ATOM 2605 O O . TYR B 1 163 ? 20.293 -8.627 -25.109 1.00 31.84 163 TYR B O 1
ATOM 2614 N N . LEU B 1 164 ? 21.749 -9.242 -23.495 1.00 29.54 164 LEU B N 1
ATOM 2615 C CA A LEU B 1 164 ? 22.940 -9.207 -24.319 0.59 30.97 164 LEU B CA 1
ATOM 2616 C CA B LEU B 1 164 ? 22.948 -9.201 -24.318 0.41 30.99 164 LEU B CA 1
ATOM 2617 C C . LEU B 1 164 ? 23.730 -10.483 -24.075 1.00 29.57 164 LEU B C 1
ATOM 2618 O O . LEU B 1 164 ? 23.845 -10.940 -22.934 1.00 29.70 164 LEU B O 1
ATOM 2627 N N . GLU B 1 165 ? 24.254 -11.068 -25.144 1.00 28.57 165 GLU B N 1
ATOM 2628 C CA . GLU B 1 165 ? 25.120 -12.236 -25.034 1.00 28.47 165 GLU B CA 1
ATOM 2629 C C . GLU B 1 165 ? 26.441 -11.924 -25.714 1.00 29.75 165 GLU B C 1
ATOM 2630 O O . GLU B 1 165 ? 26.466 -11.488 -26.869 1.00 27.55 165 GLU B O 1
ATOM 2636 N N . ILE B 1 166 ? 27.538 -12.171 -25.010 1.00 25.97 166 ILE B N 1
ATOM 2637 C CA . ILE B 1 166 ? 28.864 -11.865 -25.520 1.00 28.24 166 ILE B CA 1
ATOM 2638 C C . ILE B 1 166 ? 29.700 -13.134 -25.424 1.00 30.67 166 ILE B C 1
ATOM 2639 O O . ILE B 1 166 ? 29.759 -13.759 -24.358 1.00 31.49 166 ILE B O 1
ATOM 2644 N N . SER B 1 167 ? 30.279 -13.547 -26.552 1.00 27.56 167 SER B N 1
ATOM 2645 C CA . SER B 1 167 ? 31.173 -14.694 -26.648 1.00 31.28 167 SER B CA 1
ATOM 2646 C C . SER B 1 167 ? 32.579 -14.215 -26.986 1.00 37.00 167 SER B C 1
ATOM 2647 O O . SER B 1 167 ? 32.749 -13.319 -27.819 1.00 32.69 167 SER B O 1
ATOM 2650 N N . THR B 1 168 ? 33.591 -14.811 -26.355 1.00 35.85 168 THR B N 1
ATOM 2651 C CA . THR B 1 168 ? 34.959 -14.365 -26.567 1.00 37.31 168 THR B CA 1
ATOM 2652 C C . THR B 1 168 ? 35.825 -15.533 -27.028 1.00 39.56 168 THR B C 1
ATOM 2653 O O . THR B 1 168 ? 35.495 -16.704 -26.818 1.00 35.18 168 THR B O 1
ATOM 2657 N N . SER B 1 169 ? 36.947 -15.196 -27.670 1.00 44.58 169 SER B N 1
ATOM 2658 C CA . SER B 1 169 ? 37.910 -16.206 -28.097 1.00 50.88 169 SER B CA 1
ATOM 2659 C C . SER B 1 169 ? 38.602 -16.884 -26.922 1.00 48.30 169 SER B C 1
ATOM 2660 O O . SER B 1 169 ? 39.234 -17.929 -27.119 1.00 54.84 169 SER B O 1
ATOM 2663 N N . LEU B 1 170 ? 38.500 -16.321 -25.716 1.00 41.17 170 LEU B N 1
ATOM 2664 C CA . LEU B 1 170 ? 38.860 -17.032 -24.494 1.00 44.31 170 LEU B CA 1
ATOM 2665 C C . LEU B 1 170 ? 37.856 -18.121 -24.129 1.00 45.30 170 LEU B C 1
ATOM 2666 O O . LEU B 1 170 ? 38.000 -18.738 -23.067 1.00 45.04 170 LEU B O 1
ATOM 2671 N N . ASN B 1 171 ? 36.845 -18.363 -24.969 1.00 48.57 171 ASN B N 1
ATOM 2672 C CA . ASN B 1 171 ? 35.845 -19.407 -24.730 1.00 42.75 171 ASN B CA 1
ATOM 2673 C C . ASN B 1 171 ? 34.936 -19.064 -23.552 1.00 35.48 171 ASN B C 1
ATOM 2674 O O . ASN B 1 171 ? 34.513 -19.937 -22.797 1.00 41.00 171 ASN B O 1
ATOM 2679 N N . GLN B 1 172 ? 34.612 -17.791 -23.415 1.00 38.86 172 GLN B N 1
ATOM 2680 C CA . GLN B 1 172 ? 33.744 -17.291 -22.365 1.00 41.63 172 GLN B CA 1
ATOM 2681 C C . GLN B 1 172 ? 32.422 -16.872 -22.983 1.00 35.82 172 GLN B C 1
ATOM 2682 O O . GLN B 1 172 ? 32.392 -16.351 -24.099 1.00 30.54 172 GLN B O 1
ATOM 2688 N N . PHE B 1 173 ? 31.335 -17.133 -22.271 1.00 30.50 173 PHE B N 1
ATOM 2689 C CA . PHE B 1 173 ? 30.003 -16.748 -22.719 1.00 32.35 173 PHE B CA 1
ATOM 2690 C C . PHE B 1 173 ? 29.351 -15.985 -21.583 1.00 26.23 173 PHE B C 1
ATOM 2691 O O . PHE B 1 173 ? 29.261 -16.495 -20.462 1.00 28.74 173 PHE B O 1
ATOM 2699 N N . THR B 1 174 ? 28.935 -14.754 -21.859 1.00 27.17 174 THR B N 1
ATOM 2700 C CA . THR B 1 174 ? 28.315 -13.900 -20.861 1.00 26.77 174 THR B CA 1
ATOM 2701 C C . THR B 1 174 ? 26.907 -13.575 -21.334 1.00 26.28 174 THR B C 1
ATOM 2702 O O . THR B 1 174 ? 26.718 -13.153 -22.477 1.00 26.45 174 THR B O 1
ATOM 2706 N N . LYS B 1 175 ? 25.921 -13.838 -20.478 1.00 27.33 175 LYS B N 1
ATOM 2707 C CA . LYS B 1 175 ? 24.546 -13.441 -20.751 1.00 28.59 175 LYS B CA 1
ATOM 2708 C C . LYS B 1 175 ? 24.126 -12.424 -19.704 1.00 28.05 175 LYS B C 1
ATOM 2709 O O . LYS B 1 175 ? 24.207 -12.688 -18.500 1.00 29.35 175 LYS B O 1
ATOM 2715 N N . ILE B 1 176 ? 23.668 -11.269 -20.171 1.00 27.93 176 ILE B N 1
ATOM 2716 C CA . ILE B 1 176 ? 23.252 -10.166 -19.318 1.00 27.31 176 ILE B CA 1
ATOM 2717 C C . ILE B 1 176 ? 21.777 -9.928 -19.600 1.00 29.05 176 ILE B C 1
ATOM 2718 O O . ILE B 1 176 ? 21.408 -9.628 -20.738 1.00 29.49 176 ILE B O 1
ATOM 2723 N N . GLU B 1 177 ? 20.937 -10.089 -18.583 1.00 30.26 177 GLU B N 1
ATOM 2724 C CA . GLU B 1 177 ? 19.510 -9.831 -18.729 1.00 32.17 177 GLU B CA 1
ATOM 2725 C C . GLU B 1 177 ? 19.161 -8.546 -17.988 1.00 31.72 177 GLU B C 1
ATOM 2726 O O . GLU B 1 177 ? 19.653 -8.310 -16.879 1.00 30.88 177 GLU B O 1
ATOM 2732 N N . PHE B 1 178 ? 18.338 -7.707 -18.615 1.00 32.39 178 PHE B N 1
ATOM 2733 C CA . PHE B 1 178 ? 17.924 -6.430 -18.050 1.00 32.18 178 PHE B CA 1
ATOM 2734 C C . PHE B 1 178 ? 16.503 -6.526 -17.513 1.00 34.62 178 PHE B C 1
ATOM 2735 O O . PHE B 1 178 ? 15.644 -7.171 -18.119 1.00 36.56 178 PHE B O 1
ATOM 2743 N N . ASN B 1 179 ? 16.264 -5.885 -16.371 1.00 34.73 179 ASN B N 1
ATOM 2744 C CA . ASN B 1 179 ? 14.928 -5.779 -15.793 1.00 37.13 179 ASN B CA 1
ATOM 2745 C C . ASN B 1 179 ? 14.749 -4.393 -15.194 1.00 36.70 179 ASN B C 1
ATOM 2746 O O . ASN B 1 179 ? 15.687 -3.597 -15.128 1.00 34.59 179 ASN B O 1
ATOM 2751 N N . ASN B 1 180 ? 13.516 -4.101 -14.774 1.00 38.94 180 ASN B N 1
ATOM 2752 C CA . ASN B 1 180 ? 13.190 -2.803 -14.182 1.00 40.91 180 ASN B CA 1
ATOM 2753 C C . ASN B 1 180 ? 13.702 -1.687 -15.094 1.00 40.35 180 ASN B C 1
ATOM 2754 O O . ASN B 1 180 ? 14.304 -0.708 -14.648 1.00 35.72 180 ASN B O 1
ATOM 2759 N N . VAL B 1 181 ? 13.477 -1.861 -16.397 1.00 37.37 181 VAL B N 1
ATOM 2760 C CA . VAL B 1 181 ? 13.995 -0.957 -17.421 1.00 35.84 181 VAL B CA 1
ATOM 2761 C C . VAL B 1 181 ? 13.162 0.319 -17.476 1.00 36.79 181 VAL B C 1
ATOM 2762 O O . VAL B 1 181 ? 11.928 0.270 -17.473 1.00 39.17 181 VAL B O 1
ATOM 2766 N N . LYS B 1 182 ? 13.840 1.467 -17.525 1.00 35.12 182 LYS B N 1
ATOM 2767 C CA . LYS B 1 182 ? 13.206 2.773 -17.673 1.00 35.81 182 LYS B CA 1
ATOM 2768 C C . LYS B 1 182 ? 13.923 3.544 -18.769 1.00 38.35 182 LYS B C 1
ATOM 2769 O O . LYS B 1 182 ? 15.155 3.623 -18.769 1.00 36.66 182 LYS B O 1
ATOM 2775 N N . THR B 1 183 ? 13.163 4.117 -19.696 1.00 35.50 183 THR B N 1
ATOM 2776 C CA . THR B 1 183 ? 13.755 4.766 -20.856 1.00 41.39 183 THR B CA 1
ATOM 2777 C C . THR B 1 183 ? 13.383 6.241 -20.914 1.00 37.28 183 THR B C 1
ATOM 2778 O O . THR B 1 183 ? 12.319 6.660 -20.445 1.00 36.59 183 THR B O 1
ATOM 2782 N N . ASP B 1 184 ? 14.302 7.015 -21.495 1.00 37.99 184 ASP B N 1
ATOM 2783 C CA . ASP B 1 184 ? 14.157 8.457 -21.682 1.00 38.65 184 ASP B CA 1
ATOM 2784 C C . ASP B 1 184 ? 13.907 9.183 -20.362 1.00 41.42 184 ASP B C 1
ATOM 2785 O O . ASP B 1 184 ? 13.138 10.144 -20.292 1.00 44.38 184 ASP B O 1
ATOM 2790 N N . VAL B 1 185 ? 14.548 8.697 -19.299 1.00 40.95 185 VAL B N 1
ATOM 2791 C CA . VAL B 1 185 ? 14.706 9.486 -18.082 1.00 35.07 185 VAL B CA 1
ATOM 2792 C C . VAL B 1 185 ? 15.641 10.668 -18.338 1.00 33.14 185 VAL B C 1
ATOM 2793 O O . VAL B 1 185 ? 16.406 10.700 -19.309 1.00 33.84 185 VAL B O 1
ATOM 2797 N N . ASP B 1 186 ? 15.617 11.628 -17.420 1.00 31.45 186 ASP B N 1
ATOM 2798 C CA . ASP B 1 186 ? 16.425 12.844 -17.521 1.00 32.39 186 ASP B CA 1
ATOM 2799 C C . ASP B 1 186 ? 17.554 12.732 -16.496 1.00 29.30 186 ASP B C 1
ATOM 2800 O O . ASP B 1 186 ? 17.411 13.140 -15.343 1.00 31.09 186 ASP B O 1
ATOM 2805 N N . ILE B 1 187 ? 18.679 12.150 -16.928 1.00 27.71 187 ILE B N 1
ATOM 2806 C CA . ILE B 1 187 ? 19.847 11.952 -16.078 1.00 26.54 187 ILE B CA 1
ATOM 2807 C C . ILE B 1 187 ? 20.797 13.131 -16.252 1.00 28.00 187 ILE B C 1
ATOM 2808 O O . ILE B 1 187 ? 21.161 13.478 -17.379 1.00 27.32 187 ILE B O 1
ATOM 2813 N N . SER B 1 188 ? 21.238 13.716 -15.142 1.00 28.12 188 SER B N 1
ATOM 2814 C CA . SER B 1 188 ? 22.197 14.809 -15.236 1.00 25.69 188 SER B CA 1
ATOM 2815 C C . SER B 1 188 ? 23.549 14.281 -15.708 1.00 26.25 188 SER B C 1
ATOM 2816 O O . SER B 1 188 ? 23.970 13.174 -15.360 1.00 28.58 188 SER B O 1
ATOM 2819 N N . ASN B 1 189 ? 24.244 15.096 -16.503 1.00 24.80 189 ASN B N 1
ATOM 2820 C CA . ASN B 1 189 ? 25.524 14.650 -17.043 1.00 25.99 189 ASN B CA 1
ATOM 2821 C C . ASN B 1 189 ? 26.528 14.364 -15.934 1.00 30.85 189 ASN B C 1
ATOM 2822 O O . ASN B 1 189 ? 27.418 13.523 -16.109 1.00 27.68 189 ASN B O 1
ATOM 2827 N N . THR B 1 190 ? 26.395 15.037 -14.790 1.00 30.44 190 THR B N 1
ATOM 2828 C CA . THR B 1 190 ? 27.303 14.818 -13.671 1.00 37.28 190 THR B CA 1
ATOM 2829 C C . THR B 1 190 ? 27.179 13.420 -13.076 1.00 38.05 190 THR B C 1
ATOM 2830 O O . THR B 1 190 ? 28.086 12.984 -12.360 1.00 29.72 190 THR B O 1
ATOM 2834 N N . SER B 1 191 ? 26.074 12.720 -13.335 1.00 25.90 191 SER B N 1
ATOM 2835 C CA . SER B 1 191 ? 25.943 11.337 -12.896 1.00 26.46 191 SER B CA 1
ATOM 2836 C C . SER B 1 191 ? 27.010 10.437 -13.514 1.00 26.57 191 SER B C 1
ATOM 2837 O O . SER B 1 191 ? 27.218 9.320 -13.028 1.00 27.26 191 SER B O 1
ATOM 2840 N N . PHE B 1 192 ? 27.640 10.877 -14.603 1.00 23.73 192 PHE B N 1
ATOM 2841 C CA . PHE B 1 192 ? 28.638 10.094 -15.322 1.00 21.51 192 PHE B CA 1
ATOM 2842 C C . PHE B 1 192 ? 30.058 10.610 -15.116 1.00 27.64 192 PHE B C 1
ATOM 2843 O O . PHE B 1 192 ? 30.941 10.314 -15.927 1.00 25.95 192 PHE B O 1
ATOM 2851 N N . ASP B 1 193 ? 30.284 11.400 -14.077 1.00 25.89 193 ASP B N 1
ATOM 2852 C CA . ASP B 1 193 ? 31.621 11.833 -13.676 1.00 31.88 193 ASP B CA 1
ATOM 2853 C C . ASP B 1 193 ? 31.981 11.065 -12.409 1.00 29.73 193 ASP B C 1
ATOM 2854 O O . ASP B 1 193 ? 31.424 11.332 -11.339 1.00 37.80 193 ASP B O 1
ATOM 2859 N N . PHE B 1 194 ? 32.892 10.103 -12.525 1.00 29.81 194 PHE B N 1
ATOM 2860 C CA . PHE B 1 194 ? 33.192 9.233 -11.395 1.00 29.46 194 PHE B CA 1
ATOM 2861 C C . PHE B 1 194 ? 34.003 9.947 -10.323 1.00 33.64 194 PHE B C 1
ATOM 2862 O O . PHE B 1 194 ? 34.983 10.636 -10.620 1.00 32.15 194 PHE B O 1
ATOM 2870 N N . LYS B 1 195 ? 33.620 9.737 -9.065 1.00 33.91 195 LYS B N 1
ATOM 2871 C CA . LYS B 1 195 ? 34.346 10.272 -7.916 1.00 38.72 195 LYS B CA 1
ATOM 2872 C C . LYS B 1 195 ? 34.897 9.112 -7.096 1.00 36.25 195 LYS B C 1
ATOM 2873 O O . LYS B 1 195 ? 34.132 8.340 -6.510 1.00 38.24 195 LYS B O 1
ATOM 2879 N N . ALA B 1 196 ? 36.216 9.001 -7.031 1.00 38.43 196 ALA B N 1
ATOM 2880 C CA . ALA B 1 196 ? 36.823 7.882 -6.327 1.00 37.14 196 ALA B CA 1
ATOM 2881 C C . ALA B 1 196 ? 36.770 8.077 -4.813 1.00 39.38 196 ALA B C 1
ATOM 2882 O O . ALA B 1 196 ? 36.838 9.208 -4.322 1.00 43.13 196 ALA B O 1
ATOM 2884 N N . PRO B 1 197 ? 36.655 6.987 -4.049 1.00 37.06 197 PRO B N 1
ATOM 2885 C CA . PRO B 1 197 ? 36.878 7.087 -2.601 1.00 39.30 197 PRO B CA 1
ATOM 2886 C C . PRO B 1 197 ? 38.282 7.603 -2.321 1.00 36.06 197 PRO B C 1
ATOM 2887 O O . PRO B 1 197 ? 39.164 7.592 -3.182 1.00 38.90 197 PRO B O 1
ATOM 2891 N N . GLN B 1 198 ? 38.481 8.053 -1.087 1.00 37.62 198 GLN B N 1
ATOM 2892 C CA . GLN B 1 198 ? 39.703 8.769 -0.730 1.00 46.89 198 GLN B CA 1
ATOM 2893 C C . GLN B 1 198 ? 40.968 7.931 -0.909 1.00 42.68 198 GLN B C 1
ATOM 2894 O O . GLN B 1 198 ? 41.932 8.389 -1.533 1.00 43.51 198 GLN B O 1
ATOM 2900 N N . ASN B 1 199 ? 40.996 6.711 -0.380 1.00 36.74 199 ASN B N 1
ATOM 2901 C CA . ASN B 1 199 ? 42.215 5.904 -0.416 1.00 37.31 199 ASN B CA 1
ATOM 2902 C C . ASN B 1 199 ? 42.260 4.887 -1.548 1.00 38.18 199 ASN B C 1
ATOM 2903 O O . ASN B 1 199 ? 42.843 3.807 -1.398 1.00 43.14 199 ASN B O 1
ATOM 2908 N N . THR B 1 200 ? 41.689 5.236 -2.689 1.00 31.42 200 THR B N 1
ATOM 2909 C CA . THR B 1 200 ? 41.783 4.405 -3.877 1.00 30.24 200 THR B CA 1
ATOM 2910 C C . THR B 1 200 ? 43.171 4.507 -4.502 1.00 39.57 200 THR B C 1
ATOM 2911 O O . THR B 1 200 ? 43.763 5.588 -4.576 1.00 34.53 200 THR B O 1
ATOM 2915 N N . ASP B 1 201 ? 43.687 3.369 -4.954 1.00 32.45 201 ASP B N 1
ATOM 2916 C CA . ASP B 1 201 ? 44.944 3.319 -5.694 1.00 35.28 201 ASP B CA 1
ATOM 2917 C C . ASP B 1 201 ? 44.680 3.737 -7.137 1.00 34.93 201 ASP B C 1
ATOM 2918 O O . ASP B 1 201 ? 43.913 3.077 -7.847 1.00 31.76 201 ASP B O 1
ATOM 2923 N N . ILE B 1 202 ? 45.320 4.825 -7.576 1.00 28.14 202 ILE B N 1
ATOM 2924 C CA . ILE B 1 202 ? 45.037 5.438 -8.870 1.00 29.40 202 ILE B CA 1
ATOM 2925 C C . ILE B 1 202 ? 46.076 4.997 -9.892 1.00 33.32 202 ILE B C 1
ATOM 2926 O O . ILE B 1 202 ? 47.284 5.139 -9.660 1.00 30.91 202 ILE B O 1
ATOM 2931 N N . ILE B 1 203 ? 45.606 4.527 -11.045 1.00 27.76 203 ILE B N 1
ATOM 2932 C CA . ILE B 1 203 ? 46.448 4.289 -12.223 1.00 24.38 203 ILE B CA 1
ATOM 2933 C C . ILE B 1 203 ? 45.881 5.184 -13.318 1.00 28.49 203 ILE B C 1
ATOM 2934 O O . ILE B 1 203 ? 44.967 4.804 -14.057 1.00 24.02 203 ILE B O 1
ATOM 2939 N N . ASP B 1 204 ? 46.411 6.400 -13.425 1.00 27.53 204 ASP B N 1
ATOM 2940 C CA . ASP B 1 204 ? 45.913 7.384 -14.380 1.00 26.99 204 ASP B CA 1
ATOM 2941 C C . ASP B 1 204 ? 46.702 7.265 -15.680 1.00 29.85 204 ASP B C 1
ATOM 2942 O O . ASP B 1 204 ? 47.867 7.663 -15.747 1.00 31.38 204 ASP B O 1
ATOM 2947 N N . GLU B 1 205 ? 46.057 6.739 -16.717 1.00 24.72 205 GLU B N 1
ATOM 2948 C CA . GLU B 1 205 ? 46.668 6.531 -18.022 1.00 26.29 205 GLU B CA 1
ATOM 2949 C C . GLU B 1 205 ? 46.329 7.650 -18.995 1.00 24.42 205 GLU B C 1
ATOM 2950 O O . GLU B 1 205 ? 46.611 7.526 -20.191 1.00 26.77 205 GLU B O 1
ATOM 2956 N N . THR B 1 206 ? 45.739 8.744 -18.508 1.00 25.65 206 THR B N 1
ATOM 2957 C CA . THR B 1 206 ? 45.480 9.909 -19.341 1.00 29.00 206 THR B CA 1
ATOM 2958 C C . THR B 1 206 ? 46.563 10.977 -19.242 1.00 38.48 206 THR B C 1
ATOM 2959 O O . THR B 1 206 ? 46.586 11.890 -20.073 1.00 35.90 206 THR B O 1
ATOM 2963 N N . LYS B 1 207 ? 47.459 10.885 -18.267 1.00 38.86 207 LYS B N 1
ATOM 2964 C CA . LYS B 1 207 ? 48.472 11.915 -18.085 1.00 53.49 207 LYS B CA 1
ATOM 2965 C C . LYS B 1 207 ? 49.486 11.916 -19.225 1.00 54.39 207 LYS B C 1
ATOM 2966 O O . LYS B 1 207 ? 49.883 10.863 -19.730 1.00 60.49 207 LYS B O 1
ATOM 2972 N N . PHE B 1 208 ? 49.883 13.117 -19.643 1.00 64.44 208 PHE B N 1
ATOM 2973 C CA . PHE B 1 208 ? 50.971 13.297 -20.599 1.00 64.92 208 PHE B CA 1
ATOM 2974 C C . PHE B 1 208 ? 52.142 13.959 -19.873 1.00 58.78 208 PHE B C 1
ATOM 2975 O O . PHE B 1 208 ? 52.184 13.991 -18.640 1.00 64.74 208 PHE B O 1
#

Nearest PDB structures (foldseek):
  8v1k-assembly2_B  TM=1.002E+00  e=1.038E-37  Francisella tularensis subsp. tularensis SCHU S4
  4ki3-assembly1_D  TM=9.164E-01  e=2.382E-18  Yersinia pestis biovar Medievalis str. Harbin 35
  4ki3-assembly3_G  TM=9.143E-01  e=2.971E-18  Yersinia pestis biovar Medievalis str. Harbin 35
  7z6x-assembly1_A  TM=8.867E-01  e=3.196E-17  Escherichia coli K-12
  4ki3-assembly3_H  TM=9.056E-01  e=1.077E-16  Yersinia pestis biovar Medievalis str. Harbin 35

Solvent-accessible surface area: 19364 Å² total; per-residue (Å²): 163,16,7,56,92,0,5,66,36,0,93,100,18,103,6,2,33,5,57,2,71,39,95,36,54,18,39,98,21,88,2,26,36,44,23,105,7,51,1,14,1,48,38,75,72,26,4,35,32,44,14,66,46,50,25,81,74,30,57,1,4,23,26,93,69,8,22,51,29,30,19,81,116,76,42,4,37,15,76,141,42,74,102,52,3,22,108,46,25,27,14,0,5,9,16,130,80,37,87,69,2,66,133,78,2,76,17,63,49,83,127,117,34,3,7,31,0,107,23,126,146,61,83,94,13,78,17,1,53,2,29,0,29,123,141,71,82,2,56,24,8,28,21,23,21,73,93,84,49,75,19,60,11,84,19,63,85,30,101,82,98,51,142,24,61,74,84,42,0,53,34,141,48,59,157,132,17,88,80,69,51,99,20,172,147,151,20,5,50,89,0,4,74,43,0,100,98,9,88,5,1,18,4,58,1,64,37,94,41,61,24,34,133,69,119,79,74,98,97,21,102,6,11,1,0,3,48,36,101,72,26,2,1,29,18,12,57,49,106,40,81,68,25,56,1,3,24,26,92,68,8,24,52,30,31,15,86,119,68,46,4,36,17,70,148,44,77,101,52,4,23,100,43,26,27,14,0,8,15,17,74,95,39,79,71,3,60,136,79,3,71,20,74,48,94,130,117,37,2,12,28,0,102,25,116,147,62,71,98,13,74,16,1,48,2,29,0,38,130,130,61,58,2,54,22,11,30,25,25,22,72,100,81,45,72,19,56,9,83,16,62,100,45,113,32,53,22,59,0,25,73,76,5,0,73,34,180,30,72,178,135,13,90,87,67,50,97,20,171,149